Protein AF-0000000073370717 (afdb_homodimer)

Solvent-accessible surface area (backbone atoms only — not comparable to full-atom values): 28823 Å² total; per-residue (Å²): 127,78,77,71,71,90,56,47,35,53,45,80,41,56,66,41,77,44,81,47,95,60,58,67,75,59,54,72,71,51,84,73,54,66,68,57,51,51,49,50,52,49,48,47,73,43,90,65,72,66,78,59,58,38,79,43,78,49,82,58,34,37,35,26,12,34,60,43,75,56,95,91,38,49,30,41,41,69,38,63,28,58,36,36,37,26,39,41,46,21,57,17,28,47,54,43,31,42,53,28,46,38,47,28,59,73,52,30,35,38,58,59,90,46,70,87,54,81,57,58,67,61,37,54,40,54,22,50,39,38,47,50,48,25,48,51,23,46,49,30,17,54,40,28,44,49,41,58,71,46,58,90,83,62,79,48,59,49,97,88,65,45,77,56,86,77,50,68,65,47,41,66,70,44,50,46,24,66,77,68,74,53,72,82,56,68,71,43,49,51,39,50,50,53,49,52,52,53,40,52,47,58,61,58,28,53,68,44,86,33,84,58,32,25,51,44,68,62,52,45,47,60,75,64,51,63,61,67,63,34,52,51,27,53,49,50,55,52,29,69,79,39,74,67,56,73,34,67,37,90,82,52,34,25,47,28,44,41,81,46,76,45,122,126,78,76,72,71,90,55,47,35,53,43,81,42,56,64,40,76,44,81,47,96,59,59,69,75,60,54,72,70,52,82,72,53,67,67,57,52,51,49,52,51,49,49,47,72,42,89,67,72,67,77,58,57,38,79,43,79,50,82,58,32,37,36,26,11,34,60,42,75,54,94,90,38,50,30,40,42,68,37,62,30,61,37,36,37,26,39,40,45,21,58,17,26,46,53,43,30,42,52,27,45,39,47,28,58,74,52,28,34,37,58,59,89,47,71,86,51,82,58,60,68,60,36,53,40,54,22,50,39,36,46,51,49,24,47,49,23,45,49,31,16,54,39,27,44,49,40,60,72,46,59,89,83,62,78,48,57,50,98,86,63,46,77,57,86,76,49,69,65,46,42,66,70,45,50,44,24,66,76,68,74,53,72,82,54,69,69,42,50,52,39,50,50,53,48,52,52,53,41,53,46,58,62,58,29,50,69,44,86,33,84,57,31,25,52,44,68,63,52,46,48,59,75,64,52,60,62,67,63,36,53,50,28,53,50,50,55,50,29,69,80,40,73,67,57,74,34,65,38,90,82,52,34,25,47,28,45,40,80,45,77,46,121

Secondary structure (DSSP, 8-state):
-PPPPP-PPBPP-BS-EEE-SS-GGGGGGS---HHHHHHHHHHHHS-PPPSSPEEEE-SSEEEEEEEEEETTEEEEEE-B-HHHHHHHHHHHHHHHHHHHHHHHHHHSPBTTTS--PPPPHHHHHHHHHHHHHHHHHHHHHHHHHHHHHS-TT---B-TTS-B-PPPHHHIIIIIHHHHHS----HHHHHHHHHHHHHHHHHHT----S-GGGTTHHHHHHHHH--HHHHHHHHHHHHHHHSTTSS-B-TT--EEEEEEEEE-/-PPPPP-PPBPP-BS-EEE-SS-GGGGGGS---HHHHHHHHHHHHS-PPPSSPEEEE-SSEEEEEEEEEETTEEEEEE-B-HHHHHHHHHHHHHHHHHHHHHHHHHHSPBTTTS--PPPPHHHHHHHHHHHHHHHHHHHHHHHHHHHHHS-TT---B-TTS-B-PPPHHHIIIIIHHHHHS----HHHHHHHHHHHHHHHHHHT----S-GGGTTHHHHHHHHH--HHHHHHHHHHHHHHHSTTSS-B-TT--EEEEEEEEE-

Organism: Flavobacterium johnsoniae (strain ATCC 17061 / DSM 2064 / JCM 8514 / BCRC 14874 / CCUG 350202 / NBRC 14942 / NCIMB 11054 / UW101) (NCBI:txid376686)

pLDDT: mean 90.17, std 11.17, range [50.72, 98.88]

Sequence (526 aa):
MDQSIKLPHIKFKPTIKQKIDFHPSELNKITVPEESKMRAKKYQKSNELNDGSVILMFEDNIVFGFDFLYNNEKYMVQEINPATIFYSNAVMCHRLLVSKRNQLISGSPKVKGSALENTNPSDFANFFQVSVNMIINLQATVESFANRLIPTDFEFLDANGNEFQPSISHKINTALPLLKGKKVKRKESNYLRQLIEIRNELIHLKPAGDVNSAYKIVYRKLINFKYFEVLQAVKTFVNFYEEGLIEECSCKKEFFYDISVVEMDQSIKLPHIKFKPTIKQKIDFHPSELNKITVPEESKMRAKKYQKSNELNDGSVILMFEDNIVFGFDFLYNNEKYMVQEINPATIFYSNAVMCHRLLVSKRNQLISGSPKVKGSALENTNPSDFANFFQVSVNMIINLQATVESFANRLIPTDFEFLDANGNEFQPSISHKINTALPLLKGKKVKRKESNYLRQLIEIRNELIHLKPAGDVNSAYKIVYRKLINFKYFEVLQAVKTFVNFYEEGLIEECSCKKEFFYDISVVE

Foldseek 3Di:
DDDFDQDFFWDWAFPDKDWDPDAVVVVVPDPDPPVNVVVVVVVQPDLDWDPDWDWDDDRTIIFTWTWDDDPRDIDIDGHTQLLSVLLSQLLQLRVQLVVLLVQQVVQADDPPPDDRDDGDPVSLVSNVVSLLSNLLSLLVSLQSLLVVQQDPPDFDQDPVGDGDDDDSLCSQQPVVCVVQVDHDDPQLNVLSVLSVVLNVCVVVPDFCDDPVCRRVVSSVCSSPRPSVSNSVSSVCSSCVRPNPNTGGDPVSDGNHDDDDDDD/DDDFDQDFFWDWAFPDKDWDPDAVVVVVPDPDPPVNVVVVVVVQPDLDWDPDWDWDDDGTIIFTWTWDDDPRDIDIDTHTQLLSVLLSQLLQLRVQLVVLLVQQVVQADDPPDDDRDDGDPVSLVSNVVSLLSNLLSLLVSLQSLLVVQQDPPDFDQDPVGDGDDDDSLCSQQPVVCVVQVDHDDPQLNVLSVLSVVLNVCVVVPDFCDDPVCRRVVSSVCSSPRPSVSNSVSSVCSSCVRPNPNTGGDPVSDGNHDDDDDDD

Radius of gyration: 25.48 Å; Cα contacts (8 Å, |Δi|>4): 829; chains: 2; bounding box: 50×88×61 Å

Nearest PDB structures (foldseek):
  7nao-assembly1_d  TM=2.491E-01  e=9.852E-01  Homo sapiens
  5msj-assembly2_K  TM=2.488E-01  e=1.765E+00  Mus musculus
  7wbj-assembly1_R  TM=3.073E-01  e=5.668E+00  Homo sapiens
  5msj-assembly3_S  TM=2.312E-01  e=4.834E+00  Mus musculus
  7nao-assembly1_d  TM=2.491E-01  e=8.463E-01  Homo sapiens

Structure (mmCIF, N/CA/C/O backbone):
data_AF-0000000073370717-model_v1
#
loop_
_entity.id
_entity.type
_entity.pdbx_description
1 polymer 'ApeA N-terminal domain-containing protein'
#
loop_
_atom_site.group_PDB
_atom_site.id
_atom_site.type_symbol
_atom_site.label_atom_id
_atom_site.label_alt_id
_atom_site.label_comp_id
_atom_site.label_asym_id
_atom_site.label_entity_id
_atom_site.label_seq_id
_atom_site.pdbx_PDB_ins_code
_atom_site.Cartn_x
_atom_site.Cartn_y
_atom_site.Cartn_z
_atom_site.occupancy
_atom_site.B_iso_or_equiv
_atom_site.auth_seq_id
_atom_site.auth_comp_id
_atom_site.auth_asym_id
_atom_site.auth_atom_id
_atom_site.pdbx_PDB_model_num
ATOM 1 N N . MET A 1 1 ? -17.266 -6.199 -20.172 1 72.5 1 MET A N 1
ATOM 2 C CA . MET A 1 1 ? -16.172 -5.391 -19.641 1 72.5 1 MET A CA 1
ATOM 3 C C . MET A 1 1 ? -16.688 -4.309 -18.703 1 72.5 1 MET A C 1
ATOM 5 O O . MET A 1 1 ? -17.812 -3.836 -18.859 1 72.5 1 MET A O 1
ATOM 9 N N . ASP A 1 2 ? -15.898 -4.098 -17.641 1 79.44 2 ASP A N 1
ATOM 10 C CA . ASP A 1 2 ? -16.328 -3.078 -16.688 1 79.44 2 ASP A CA 1
ATOM 11 C C . ASP A 1 2 ? -16.094 -1.674 -17.25 1 79.44 2 ASP A C 1
ATOM 13 O O . ASP A 1 2 ? -15.133 -1.436 -17.969 1 79.44 2 ASP A O 1
ATOM 17 N N . GLN A 1 3 ? -17.047 -0.881 -17.125 1 83.12 3 GLN A N 1
ATOM 18 C CA . GLN A 1 3 ? -16.875 0.527 -17.469 1 83.12 3 GLN A CA 1
ATOM 19 C C . GLN A 1 3 ? -16.312 1.319 -16.281 1 83.12 3 GLN A C 1
ATOM 21 O O . GLN A 1 3 ? -16.766 1.159 -15.148 1 83.12 3 GLN A O 1
ATOM 26 N N . SER A 1 4 ? -15.297 2.061 -16.688 1 82.56 4 SER A N 1
ATOM 27 C CA . SER A 1 4 ? -14.727 2.889 -15.625 1 82.56 4 SER A CA 1
ATOM 28 C C . SER A 1 4 ? -15.625 4.074 -15.305 1 82.56 4 SER A C 1
ATOM 30 O O . SER A 1 4 ? -16.141 4.734 -16.219 1 82.56 4 SER A O 1
ATOM 32 N N . ILE A 1 5 ? -15.922 4.234 -14.109 1 90.06 5 ILE A N 1
ATOM 33 C CA . ILE A 1 5 ? -16.656 5.391 -13.609 1 90.06 5 ILE A CA 1
ATOM 34 C C . ILE A 1 5 ? -15.688 6.551 -13.375 1 90.06 5 ILE A C 1
ATOM 36 O O . ILE A 1 5 ? -14.625 6.367 -12.781 1 90.06 5 ILE A O 1
ATOM 40 N N . LYS A 1 6 ? -16.047 7.648 -13.891 1 93.19 6 LYS A N 1
ATOM 41 C CA . LYS A 1 6 ? -15.227 8.828 -13.641 1 93.19 6 LYS A CA 1
ATOM 42 C C . LYS A 1 6 ? -15.297 9.242 -12.172 1 93.19 6 LYS A C 1
ATOM 44 O O . LYS A 1 6 ? -16.375 9.477 -11.633 1 93.19 6 LYS A O 1
ATOM 49 N N . LEU A 1 7 ? -14.125 9.328 -11.562 1 96.06 7 LEU A N 1
ATOM 50 C CA . LEU A 1 7 ? -14.023 9.758 -10.172 1 96.06 7 LEU A CA 1
ATOM 51 C C . LEU A 1 7 ? -13.188 11.023 -10.055 1 96.06 7 LEU A C 1
ATOM 53 O O . LEU A 1 7 ? -11.961 10.977 -10.148 1 96.06 7 LEU A O 1
ATOM 57 N N . PRO A 1 8 ? -13.852 12.148 -9.797 1 96.69 8 PRO A N 1
ATOM 58 C CA . PRO A 1 8 ? -13.062 13.359 -9.586 1 96.69 8 PRO A CA 1
ATOM 59 C C . PRO A 1 8 ? -12.094 13.242 -8.406 1 96.69 8 PRO A C 1
ATOM 61 O O . PRO A 1 8 ? -12.391 12.547 -7.434 1 96.69 8 PRO A O 1
ATOM 64 N N . HIS A 1 9 ? -11 13.953 -8.594 1 96.81 9 HIS A N 1
ATOM 65 C CA . HIS A 1 9 ? -10.062 13.953 -7.477 1 96.81 9 HIS A CA 1
ATOM 66 C C . HIS A 1 9 ? -10.656 14.664 -6.262 1 96.81 9 HIS A C 1
ATOM 68 O O . HIS A 1 9 ? -11.57 15.477 -6.391 1 96.81 9 HIS A O 1
ATOM 74 N N . ILE A 1 10 ? -10.109 14.344 -5.07 1 96.94 10 ILE A N 1
ATOM 75 C CA . ILE A 1 10 ? -10.656 14.93 -3.848 1 96.94 10 ILE A CA 1
ATOM 76 C C . ILE A 1 10 ? -9.742 16.062 -3.365 1 96.94 10 ILE A C 1
ATOM 78 O O . ILE A 1 10 ? -8.57 16.125 -3.734 1 96.94 10 ILE A O 1
ATOM 82 N N . LYS A 1 11 ? -10.25 16.891 -2.564 1 95.81 11 LYS A N 1
ATOM 83 C CA . LYS A 1 11 ? -9.484 17.984 -1.955 1 95.81 11 LYS A CA 1
ATOM 84 C C . LYS A 1 11 ? -8.633 17.469 -0.799 1 95.81 11 LYS A C 1
ATOM 86 O O . LYS A 1 11 ? -9.086 16.672 0.009 1 95.81 11 LYS A O 1
ATOM 91 N N . PHE A 1 12 ? -7.43 17.906 -0.827 1 95.88 12 PHE A N 1
ATOM 92 C CA . PHE A 1 12 ? -6.586 17.672 0.339 1 95.88 12 PHE A CA 1
ATOM 93 C C . PHE A 1 12 ? -6.879 18.703 1.433 1 95.88 12 PHE A C 1
ATOM 95 O O . PHE A 1 12 ? -6.895 19.906 1.176 1 95.88 12 PHE A O 1
ATOM 102 N N . LYS A 1 13 ? -7.094 18.203 2.598 1 93.75 13 LYS A N 1
ATOM 103 C CA . LYS A 1 13 ? -7.418 19.078 3.711 1 93.75 13 LYS A CA 1
ATOM 104 C C . LYS A 1 13 ? -6.316 19.062 4.766 1 93.75 13 LYS A C 1
ATOM 106 O O . LYS A 1 13 ? -5.723 18.016 5.035 1 93.75 13 LYS A O 1
ATOM 111 N N . PRO A 1 14 ? -6.102 20.203 5.293 1 90.25 14 PRO A N 1
ATOM 112 C CA . PRO A 1 14 ? -5.117 20.219 6.383 1 90.25 14 PRO A CA 1
ATOM 113 C C . PRO A 1 14 ? -5.582 19.453 7.613 1 90.25 14 PRO A C 1
ATOM 115 O O . PRO A 1 14 ? -6.781 19.203 7.781 1 90.25 14 PRO A O 1
ATOM 118 N N . THR A 1 15 ? -4.66 19.125 8.43 1 85.62 15 THR A N 1
ATOM 119 C CA . THR A 1 15 ? -4.992 18.422 9.672 1 85.62 15 THR A CA 1
ATOM 120 C C . THR A 1 15 ? -5.828 19.328 10.578 1 85.62 15 THR A C 1
ATOM 122 O O . THR A 1 15 ? -6.812 18.875 11.172 1 85.62 15 THR A O 1
ATOM 125 N N . ILE A 1 16 ? -5.379 20.547 10.688 1 83.5 16 ILE A N 1
ATOM 126 C CA . ILE A 1 16 ? -6.094 21.547 11.469 1 83.5 16 ILE A CA 1
ATOM 127 C C . ILE A 1 16 ? -6.199 22.844 10.672 1 83.5 16 ILE A C 1
ATOM 129 O O . ILE A 1 16 ? -5.215 23.297 10.094 1 83.5 16 ILE A O 1
ATOM 133 N N . LYS A 1 17 ? -7.457 23.328 10.586 1 80.62 17 LYS A N 1
ATOM 134 C CA . LYS A 1 17 ? -7.73 24.625 9.984 1 80.62 17 LYS A CA 1
ATOM 135 C C . LYS A 1 17 ? -8.531 25.516 10.938 1 80.62 17 LYS A C 1
ATOM 137 O O . LYS A 1 17 ? -9.508 25.062 11.539 1 80.62 17 LYS A O 1
ATOM 142 N N . GLN A 1 18 ? -7.945 26.688 11.133 1 79.38 18 GLN A N 1
ATOM 143 C CA . GLN A 1 18 ? -8.625 27.609 12.023 1 79.38 18 GLN A CA 1
ATOM 144 C C . GLN A 1 18 ? -8.961 28.922 11.297 1 79.38 18 GLN A C 1
ATOM 146 O O . GLN A 1 18 ? -8.094 29.516 10.656 1 79.38 18 GLN A O 1
ATOM 151 N N . LYS A 1 19 ? -10.195 29.312 11.391 1 77.56 19 LYS A N 1
ATOM 152 C CA . LYS A 1 19 ? -10.602 30.594 10.82 1 77.56 19 LYS A CA 1
ATOM 153 C C . LYS A 1 19 ? -10.133 31.766 11.688 1 77.56 19 LYS A C 1
ATOM 155 O O . LYS A 1 19 ? -10.164 31.672 12.922 1 77.56 19 LYS A O 1
ATOM 160 N N . ILE A 1 20 ? -9.562 32.688 10.969 1 70.94 20 ILE A N 1
ATOM 161 C CA . ILE A 1 20 ? -9.141 33.844 11.719 1 70.94 20 ILE A CA 1
ATOM 162 C C . ILE A 1 20 ? -9.969 35.062 11.297 1 70.94 20 ILE A C 1
ATOM 164 O O . ILE A 1 20 ? -10.352 35.188 10.125 1 70.94 20 ILE A O 1
ATOM 168 N N . ASP A 1 21 ? -10.375 35.812 12.242 1 70.31 21 ASP A N 1
ATOM 169 C CA . ASP A 1 21 ? -11.203 37 12.016 1 70.31 21 ASP A CA 1
ATOM 170 C C . ASP A 1 21 ? -10.344 38.25 11.859 1 70.31 21 ASP A C 1
ATOM 172 O O . ASP A 1 21 ? -10.859 39.375 11.883 1 70.31 21 ASP A O 1
ATOM 176 N N . PHE A 1 22 ? -8.953 38.094 11.93 1 64.12 22 PHE A N 1
ATOM 177 C CA . PHE A 1 22 ? -8.117 39.281 11.781 1 64.12 22 PHE A CA 1
ATOM 178 C C . PHE A 1 22 ? -7.188 39.125 10.578 1 64.12 22 PHE A C 1
ATOM 180 O O . PHE A 1 22 ? -6.953 38.031 10.102 1 64.12 22 PHE A O 1
ATOM 187 N N . HIS A 1 23 ? -6.855 40.344 10 1 62.38 23 HIS A N 1
ATOM 188 C CA . HIS A 1 23 ? -5.906 40.312 8.891 1 62.38 23 HIS A CA 1
ATOM 189 C C . HIS A 1 23 ? -4.484 40.094 9.391 1 62.38 23 HIS A C 1
ATOM 191 O O . HIS A 1 23 ? -4.043 40.75 10.344 1 62.38 23 HIS A O 1
ATOM 197 N N . PRO A 1 24 ? -3.689 39.125 8.883 1 60.28 24 PRO A N 1
ATOM 198 C CA . PRO A 1 24 ? -2.336 38.781 9.336 1 60.28 24 PRO A CA 1
ATOM 199 C C . PRO A 1 24 ? -1.431 40.031 9.445 1 60.28 24 PRO A C 1
ATOM 201 O O . PRO A 1 24 ? -0.525 40.062 10.281 1 60.28 24 PRO A O 1
ATOM 204 N N . SER A 1 25 ? -1.668 41 8.617 1 56.22 25 SER A N 1
ATOM 205 C CA . SER A 1 25 ? -0.877 42.219 8.672 1 56.22 25 SER A CA 1
ATOM 206 C C . SER A 1 25 ? -1.046 42.938 10.008 1 56.22 25 SER A C 1
ATOM 208 O O . SER A 1 25 ? -0.183 43.719 10.414 1 56.22 25 SER A O 1
ATOM 210 N N . GLU A 1 26 ? -2.121 42.562 10.617 1 55.81 26 GLU A N 1
ATOM 211 C CA . GLU A 1 26 ? -2.369 43.188 11.906 1 55.81 26 GLU A CA 1
ATOM 212 C C . GLU A 1 26 ? -1.457 42.625 12.992 1 55.81 26 GLU A C 1
ATOM 214 O O . GLU A 1 26 ? -1.205 43.281 14.008 1 55.81 26 GLU A O 1
ATOM 219 N N . LEU A 1 27 ? -0.987 41.438 12.766 1 56.66 27 LEU A N 1
ATOM 220 C CA . LEU A 1 27 ? -0.045 40.812 13.68 1 56.66 27 LEU A CA 1
ATOM 221 C C . LEU A 1 27 ? 1.309 41.5 13.641 1 56.66 27 LEU A C 1
ATOM 223 O O . LEU A 1 27 ? 2.035 41.531 14.633 1 56.66 27 LEU A O 1
ATOM 227 N N . ASN A 1 28 ? 1.604 41.938 12.492 1 51.44 28 ASN A N 1
ATOM 228 C CA . ASN A 1 28 ? 2.844 42.719 12.367 1 51.44 28 ASN A CA 1
ATOM 229 C C . ASN A 1 28 ? 2.91 43.844 13.375 1 51.44 28 ASN A C 1
ATOM 231 O O . ASN A 1 28 ? 3.992 44.375 13.664 1 51.44 28 ASN A O 1
ATOM 235 N N . LYS A 1 29 ? 1.71 44.281 13.906 1 51.53 29 LYS A N 1
ATOM 236 C CA . LYS A 1 29 ? 1.712 45.438 14.812 1 51.53 29 LYS A CA 1
ATOM 237 C C . LYS A 1 29 ? 1.947 45 16.25 1 51.53 29 LYS A C 1
ATOM 239 O O . LYS A 1 29 ? 2.045 45.844 17.156 1 51.53 29 LYS A O 1
ATOM 244 N N . ILE A 1 30 ? 1.958 43.688 16.422 1 53.56 30 ILE A N 1
ATOM 245 C CA . ILE A 1 30 ? 2.168 43.25 17.797 1 53.56 30 ILE A CA 1
ATOM 246 C C . ILE A 1 30 ? 3.662 43.25 18.109 1 53.56 30 ILE A C 1
ATOM 248 O O . ILE A 1 30 ? 4.477 42.844 17.297 1 53.56 30 ILE A O 1
ATOM 252 N N . THR A 1 31 ? 4.16 43.906 19.047 1 59.25 31 THR A N 1
ATOM 253 C CA . THR A 1 31 ? 5.531 43.969 19.547 1 59.25 31 THR A CA 1
ATOM 254 C C . THR A 1 31 ? 6.035 42.562 19.891 1 59.25 31 THR A C 1
ATOM 256 O O . THR A 1 31 ? 5.5 41.906 20.797 1 59.25 31 THR A O 1
ATOM 259 N N . VAL A 1 32 ? 6.691 41.875 18.969 1 62.31 32 VAL A N 1
ATOM 260 C CA . VAL A 1 32 ? 7.32 40.562 19.234 1 62.31 32 VAL A CA 1
ATOM 261 C C . VAL A 1 32 ? 8.43 40.719 20.266 1 62.31 32 VAL A C 1
ATOM 263 O O . VAL A 1 32 ? 9.328 41.562 20.094 1 62.31 32 VAL A O 1
ATOM 266 N N . PRO A 1 33 ? 8.219 40.125 21.438 1 74.38 33 PRO A N 1
ATOM 267 C CA . PRO A 1 33 ? 9.305 40.188 22.422 1 74.38 33 PRO A CA 1
ATOM 268 C C . PRO A 1 33 ? 10.664 39.875 21.812 1 74.38 33 PRO A C 1
ATOM 270 O O . PRO A 1 33 ? 10.758 39.094 20.859 1 74.38 33 PRO A O 1
ATOM 273 N N . GLU A 1 34 ? 11.695 40.531 22.312 1 74.38 34 GLU A N 1
ATOM 274 C CA . GLU A 1 34 ? 13.062 40.344 21.828 1 74.38 34 GLU A CA 1
ATOM 275 C C . GLU A 1 34 ? 13.492 38.875 21.906 1 74.38 34 GLU A C 1
ATOM 277 O O . GLU A 1 34 ? 14.18 38.375 21 1 74.38 34 GLU A O 1
ATOM 282 N N . GLU A 1 35 ? 13.117 38.219 22.922 1 74.81 35 GLU A N 1
ATOM 283 C CA . GLU A 1 35 ? 13.469 36.812 23.078 1 74.81 35 GLU A CA 1
ATOM 284 C C . GLU A 1 35 ? 12.898 35.969 21.938 1 74.81 35 GLU A C 1
ATOM 286 O O . GLU A 1 35 ? 13.57 35.062 21.438 1 74.81 35 GLU A O 1
ATOM 291 N N . SER A 1 36 ? 11.734 36.312 21.562 1 72.31 36 SER A N 1
ATOM 292 C CA . SER A 1 36 ? 11.094 35.594 20.469 1 72.31 36 SER A CA 1
ATOM 293 C C . SER A 1 36 ? 11.805 35.844 19.141 1 72.31 36 SER A C 1
ATOM 295 O O . SER A 1 36 ? 11.961 34.938 18.328 1 72.31 36 SER A O 1
ATOM 297 N N . LYS A 1 37 ? 12.258 37.031 19.047 1 74.69 37 LYS A N 1
ATOM 298 C CA . LYS A 1 37 ? 13 37.375 17.844 1 74.69 37 LYS A CA 1
ATOM 299 C C . LYS A 1 37 ? 14.32 36.625 17.766 1 74.69 37 LYS A C 1
ATOM 301 O O . LYS A 1 37 ? 14.703 36.125 16.703 1 74.69 37 LYS A O 1
ATOM 306 N N . MET A 1 38 ? 14.953 36.625 18.875 1 75.69 38 MET A N 1
ATOM 307 C CA . MET A 1 38 ? 16.234 35.906 18.922 1 75.69 38 MET A CA 1
ATOM 308 C C . MET A 1 38 ? 16.047 34.406 18.656 1 75.69 38 MET A C 1
ATOM 310 O O . MET A 1 38 ? 16.828 33.812 17.938 1 75.69 38 MET A O 1
ATOM 314 N N . ARG A 1 39 ? 15.023 33.938 19.188 1 75.38 39 ARG A N 1
ATOM 315 C CA . ARG A 1 39 ? 14.719 32.531 18.969 1 75.38 39 ARG A CA 1
ATOM 316 C C . ARG A 1 39 ? 14.414 32.25 17.5 1 75.38 39 ARG A C 1
ATOM 318 O O . ARG A 1 39 ? 14.828 31.234 16.953 1 75.38 39 ARG A O 1
ATOM 325 N N . ALA A 1 40 ? 13.672 33.094 16.953 1 74.81 40 ALA A N 1
ATOM 326 C CA . ALA A 1 40 ? 13.328 32.969 15.531 1 74.81 40 ALA A CA 1
ATOM 327 C C . ALA A 1 40 ? 14.578 33.031 14.656 1 74.81 40 ALA A C 1
ATOM 329 O O . ALA A 1 40 ? 14.711 32.25 13.711 1 74.81 40 ALA A O 1
ATOM 330 N N . LYS A 1 41 ? 15.461 33.938 15.023 1 77.12 41 LYS A N 1
ATOM 331 C CA . LYS A 1 41 ? 16.703 34.062 14.273 1 77.12 41 LYS A CA 1
ATOM 332 C C . LYS A 1 41 ? 17.562 32.812 14.406 1 77.12 41 LYS A C 1
ATOM 334 O O . LYS A 1 41 ? 18.156 32.344 13.43 1 77.12 41 LYS A O 1
ATOM 339 N N . LYS A 1 42 ? 17.625 32.312 15.555 1 78.75 42 LYS A N 1
ATOM 340 C CA . LYS A 1 42 ? 18.391 31.078 15.789 1 78.75 42 LYS A CA 1
ATOM 341 C C . LYS A 1 42 ? 17.797 29.906 15.008 1 78.75 42 LYS A C 1
ATOM 343 O O . LYS A 1 42 ? 18.531 29.109 14.43 1 78.75 42 LYS A O 1
ATOM 348 N N . TYR A 1 43 ? 16.516 29.859 15.039 1 80.94 43 TYR A N 1
ATOM 349 C CA . TYR A 1 43 ? 15.812 28.828 14.297 1 80.94 43 TYR A CA 1
ATOM 350 C C . TYR A 1 43 ? 16.094 28.938 12.797 1 80.94 43 TYR A C 1
ATOM 352 O O . TYR A 1 43 ? 16.328 27.922 12.133 1 80.94 43 TYR A O 1
ATOM 360 N N . GLN A 1 44 ? 16.172 30.047 12.352 1 79.81 44 GLN A N 1
ATOM 361 C CA . GLN A 1 44 ? 16.391 30.281 10.93 1 79.81 44 GLN A CA 1
ATOM 362 C C . GLN A 1 44 ? 17.812 29.906 10.523 1 79.81 44 GLN A C 1
ATOM 364 O O . GLN A 1 44 ? 18.047 29.453 9.398 1 79.81 44 GLN A O 1
ATOM 369 N N . LYS A 1 45 ? 18.688 30 11.484 1 79.56 45 LYS A N 1
ATOM 370 C CA . LYS A 1 45 ? 20.094 29.812 11.164 1 79.56 45 LYS A CA 1
ATOM 371 C C . LYS A 1 45 ? 20.531 28.375 11.453 1 79.56 45 LYS A C 1
ATOM 373 O O . LYS A 1 45 ? 21.562 27.922 10.953 1 79.56 45 LYS A O 1
ATOM 378 N N . SER A 1 46 ? 19.734 27.719 12.18 1 81.06 46 SER A N 1
ATOM 379 C CA . SER A 1 46 ? 20.141 26.375 12.57 1 81.06 46 SER A CA 1
ATOM 380 C C . SER A 1 46 ? 19.453 25.312 11.719 1 81.06 46 SER A C 1
ATOM 382 O O . SER A 1 46 ? 18.469 25.609 11.039 1 81.06 46 SER A O 1
ATOM 384 N N . ASN A 1 47 ? 20.031 24.141 11.852 1 84.56 47 ASN A N 1
ATOM 385 C CA . ASN A 1 47 ? 19.438 22.984 11.172 1 84.56 47 ASN A CA 1
ATOM 386 C C . ASN A 1 47 ? 18.469 22.234 12.094 1 84.56 47 ASN A C 1
ATOM 388 O O . ASN A 1 47 ? 17.969 21.172 11.734 1 84.56 47 ASN A O 1
ATOM 392 N N . GLU A 1 48 ? 18.219 22.781 13.156 1 85.75 48 GLU A N 1
ATOM 393 C CA . GLU A 1 48 ? 17.328 22.125 14.102 1 85.75 48 GLU A CA 1
ATOM 394 C C . GLU A 1 48 ? 15.867 22.281 13.672 1 85.75 48 GLU A C 1
ATOM 396 O O . GLU A 1 48 ? 15.445 23.359 13.25 1 85.75 48 GLU A O 1
ATOM 401 N N . LEU A 1 49 ? 15.195 21.203 13.781 1 89.19 49 LEU A N 1
ATOM 402 C CA . LEU A 1 49 ? 13.781 21.219 13.414 1 89.19 49 LEU A CA 1
ATOM 403 C C . LEU A 1 49 ? 12.914 21.625 14.602 1 89.19 49 LEU A C 1
ATOM 405 O O . LEU A 1 49 ? 13.281 21.391 15.758 1 89.19 49 LEU A O 1
ATOM 409 N N . ASN A 1 50 ? 11.797 22.25 14.234 1 84.38 50 ASN A N 1
ATOM 410 C CA . ASN A 1 50 ? 10.867 22.719 15.258 1 84.38 50 ASN A CA 1
ATOM 411 C C . ASN A 1 50 ? 10.008 21.578 15.797 1 84.38 50 ASN A C 1
ATOM 413 O O . ASN A 1 50 ? 9.383 20.844 15.023 1 84.38 50 ASN A O 1
ATOM 417 N N . ASP A 1 51 ? 10.008 21.438 17.047 1 82.38 51 ASP A N 1
ATOM 418 C CA . ASP A 1 51 ? 9.172 20.422 17.672 1 82.38 51 ASP A CA 1
ATOM 419 C C . ASP A 1 51 ? 7.699 20.828 17.641 1 82.38 51 ASP A C 1
ATOM 421 O O . ASP A 1 51 ? 6.816 19.969 17.625 1 82.38 51 ASP A O 1
ATOM 425 N N . GLY A 1 52 ? 7.523 22.156 17.656 1 82.5 52 GLY A N 1
ATOM 426 C CA . GLY A 1 52 ? 6.164 22.656 17.531 1 82.5 52 GLY A CA 1
ATOM 427 C C . GLY A 1 52 ? 5.691 22.766 16.094 1 82.5 52 GLY A C 1
ATOM 428 O O . GLY A 1 52 ? 6.281 22.172 15.195 1 82.5 52 GLY A O 1
ATOM 429 N N . SER A 1 53 ? 4.539 23.328 16 1 78.94 53 SER A N 1
ATOM 430 C CA . SER A 1 53 ? 3.949 23.484 14.68 1 78.94 53 SER A CA 1
ATOM 431 C C . SER A 1 53 ? 4.344 24.812 14.047 1 78.94 53 SER A C 1
ATOM 433 O O . SER A 1 53 ? 4.629 25.781 14.758 1 78.94 53 SER A O 1
ATOM 435 N N . VAL A 1 54 ? 4.441 24.766 12.828 1 80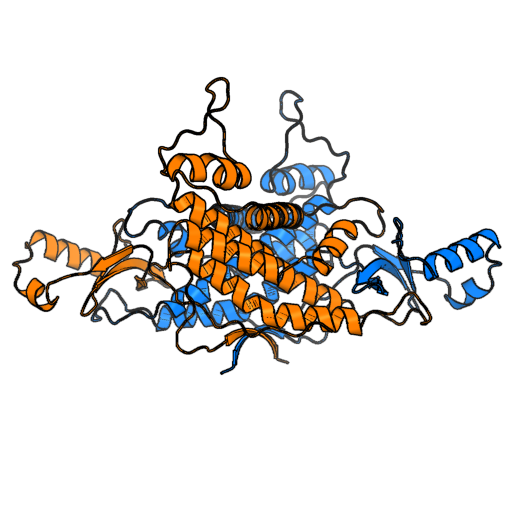.06 54 VAL A N 1
ATOM 436 C CA . VAL A 1 54 ? 4.598 26.016 12.07 1 80.06 54 VAL A CA 1
ATOM 437 C C . VAL A 1 54 ? 3.232 26.5 11.586 1 80.06 54 VAL A C 1
ATOM 439 O O . VAL A 1 54 ? 2.379 25.688 11.211 1 80.06 54 VAL A O 1
ATOM 442 N N . ILE A 1 55 ? 3.059 27.766 11.664 1 76.75 55 ILE A N 1
ATOM 443 C CA . ILE A 1 55 ? 1.79 28.359 11.25 1 76.75 55 ILE A CA 1
ATOM 444 C C . ILE A 1 55 ? 1.93 28.953 9.852 1 76.75 55 ILE A C 1
ATOM 446 O O . ILE A 1 55 ? 2.877 29.688 9.57 1 76.75 55 ILE A O 1
ATOM 450 N N . LEU A 1 56 ? 1.142 28.5 9.047 1 77.12 56 LEU A N 1
ATOM 451 C CA . LEU A 1 56 ? 1.016 29.094 7.715 1 77.12 56 LEU A CA 1
ATOM 452 C C . LEU A 1 56 ? -0.24 29.953 7.621 1 77.12 56 LEU A C 1
ATOM 454 O O . LEU A 1 56 ? -1.346 29.469 7.887 1 77.12 56 LEU A O 1
ATOM 458 N N . MET A 1 57 ? -0.052 31.172 7.312 1 74 57 MET A N 1
ATOM 459 C CA . MET A 1 57 ? -1.146 32.156 7.336 1 74 57 MET A CA 1
ATOM 460 C C . MET A 1 57 ? -1.644 32.438 5.922 1 74 57 MET A C 1
ATOM 462 O O . MET A 1 57 ? -0.844 32.656 5.012 1 74 57 MET A O 1
ATOM 466 N N . PHE A 1 58 ? -2.914 32.25 5.816 1 73.75 58 PHE A N 1
ATOM 467 C CA . PHE A 1 58 ? -3.621 32.656 4.602 1 73.75 58 PHE A CA 1
ATOM 468 C C . PHE A 1 58 ? -4.551 33.844 4.871 1 73.75 58 PHE A C 1
ATOM 470 O O . PHE A 1 58 ? -4.594 34.344 5.988 1 73.75 58 PHE A O 1
ATOM 477 N N . GLU A 1 59 ? -5.082 34.438 3.859 1 70.81 59 GLU A N 1
ATOM 478 C CA . GLU A 1 59 ? -5.91 35.625 4 1 70.81 59 GLU A CA 1
ATOM 479 C C . GLU A 1 59 ? -7.012 35.406 5.035 1 70.81 59 GLU A C 1
ATOM 481 O O . GLU A 1 59 ? -7.23 36.25 5.898 1 70.81 59 GLU A O 1
ATOM 486 N N . ASP A 1 60 ? -7.582 34.219 5.02 1 75.44 60 ASP A N 1
ATOM 487 C CA . ASP A 1 60 ? -8.758 34.062 5.863 1 75.44 60 ASP A CA 1
ATOM 488 C C . ASP A 1 60 ? -8.609 32.875 6.801 1 75.44 60 ASP A C 1
ATOM 490 O O . ASP A 1 60 ? -9.555 32.469 7.48 1 75.44 60 ASP A O 1
ATOM 494 N N . ASN A 1 61 ? -7.477 32.281 6.742 1 79.81 61 ASN A N 1
ATOM 495 C CA . ASN A 1 61 ? -7.324 31.109 7.602 1 79.81 61 ASN A CA 1
ATOM 496 C C . ASN A 1 61 ? -5.859 30.828 7.902 1 79.81 61 ASN A C 1
ATOM 498 O O . ASN A 1 61 ? -4.965 31.359 7.242 1 79.81 61 ASN A O 1
ATOM 502 N N . ILE A 1 62 ? -5.727 30.141 9 1 81.5 62 ILE A N 1
ATOM 503 C CA . ILE A 1 62 ? -4.398 29.641 9.32 1 81.5 62 ILE A CA 1
ATOM 504 C C . ILE A 1 62 ? -4.395 28.109 9.242 1 81.5 62 ILE A C 1
ATOM 506 O O . ILE A 1 62 ? -5.375 27.469 9.609 1 81.5 62 ILE A O 1
ATOM 510 N N . VAL A 1 63 ? -3.334 27.625 8.656 1 85.69 63 VAL A N 1
ATOM 511 C CA . VAL A 1 63 ? -3.098 26.188 8.648 1 85.69 63 VAL A CA 1
ATOM 512 C C . VAL A 1 63 ? -1.751 25.891 9.297 1 85.69 63 VAL A C 1
ATOM 514 O O . VAL A 1 63 ? -0.894 26.766 9.406 1 85.69 63 VAL A O 1
ATOM 517 N N . PHE A 1 64 ? -1.683 24.672 9.719 1 88.44 64 PHE A N 1
ATOM 518 C CA . PHE A 1 64 ? -0.452 24.266 10.398 1 88.44 64 PHE A CA 1
ATOM 519 C C . PHE A 1 64 ? 0.409 23.406 9.484 1 88.44 64 PHE A C 1
ATOM 521 O O . PHE A 1 64 ? -0.111 22.703 8.609 1 88.44 64 PHE A O 1
ATOM 528 N N . GLY A 1 65 ? 1.652 23.656 9.703 1 91.12 65 GLY A N 1
ATOM 529 C CA . GLY A 1 65 ? 2.627 22.891 8.938 1 91.12 65 GLY A CA 1
ATOM 530 C C . GLY A 1 65 ? 3.811 22.438 9.773 1 91.12 65 GLY A C 1
ATOM 531 O O . GLY A 1 65 ? 3.742 22.422 11.008 1 91.12 65 GLY A O 1
ATOM 532 N N . PHE A 1 66 ? 4.758 21.891 9.078 1 91.88 66 PHE A N 1
ATOM 533 C CA . PHE A 1 66 ? 5.98 21.438 9.719 1 91.88 66 PHE A CA 1
ATOM 534 C C . PHE A 1 66 ? 7.195 21.734 8.852 1 91.88 66 PHE A C 1
ATOM 536 O O . PHE A 1 66 ? 7.062 21.953 7.645 1 91.88 66 PHE A O 1
ATOM 543 N N . ASP A 1 67 ? 8.297 21.828 9.547 1 92.31 67 ASP A N 1
ATOM 544 C CA . ASP A 1 67 ? 9.555 22 8.82 1 92.31 67 ASP A CA 1
ATOM 545 C C . ASP A 1 67 ? 10.234 20.656 8.594 1 92.31 67 ASP A C 1
ATOM 547 O O . ASP A 1 67 ? 9.945 19.672 9.297 1 92.31 67 ASP A O 1
ATOM 551 N N . PHE A 1 68 ? 11.055 20.578 7.602 1 93.88 68 PHE A N 1
ATOM 552 C CA . PHE A 1 68 ? 11.867 19.391 7.344 1 93.88 68 PHE A CA 1
ATOM 553 C C . PHE A 1 68 ? 13.203 19.781 6.719 1 93.88 68 PHE A C 1
ATOM 555 O O . PHE A 1 68 ? 13.328 20.859 6.125 1 93.88 68 PHE A O 1
ATOM 562 N N . LEU A 1 69 ? 14.133 18.953 6.988 1 93.62 69 LEU A N 1
ATOM 563 C CA . LEU A 1 69 ? 15.469 19.125 6.426 1 93.62 69 LEU A CA 1
ATOM 564 C C . LEU A 1 69 ? 15.664 18.266 5.188 1 93.62 69 LEU A C 1
ATOM 566 O O . LEU A 1 69 ? 15.328 17.078 5.203 1 93.62 69 LEU A O 1
ATOM 570 N N . TYR A 1 70 ? 16.156 18.891 4.133 1 93.62 70 TYR A N 1
ATOM 571 C CA . TYR A 1 70 ? 16.547 18.156 2.928 1 93.62 70 TYR A CA 1
ATOM 572 C C . TYR A 1 70 ? 17.812 18.734 2.32 1 93.62 70 TYR A C 1
ATOM 574 O O . TYR A 1 70 ? 17.859 19.922 1.97 1 93.62 70 TYR A O 1
ATOM 582 N N . ASN A 1 71 ? 18.844 17.859 2.188 1 90.19 71 ASN A N 1
ATOM 583 C CA . ASN A 1 71 ? 20.156 18.281 1.703 1 90.19 71 ASN A CA 1
ATOM 584 C C . ASN A 1 71 ? 20.656 19.516 2.439 1 90.19 71 ASN A C 1
ATOM 586 O O . ASN A 1 71 ? 21.047 20.5 1.812 1 90.19 71 ASN A O 1
ATOM 590 N N . ASN A 1 72 ? 20.469 19.531 3.676 1 88.44 72 ASN A N 1
ATOM 591 C CA . ASN A 1 72 ? 21 20.531 4.598 1 88.44 72 ASN A CA 1
ATOM 592 C C . ASN A 1 72 ? 20.281 21.859 4.469 1 88.44 72 ASN A C 1
ATOM 594 O O . ASN A 1 72 ? 20.828 22.906 4.82 1 88.44 72 ASN A O 1
ATOM 598 N N . GLU A 1 73 ? 19.172 21.859 3.887 1 90.75 73 GLU A N 1
ATOM 599 C CA . GLU A 1 73 ? 18.297 23.031 3.828 1 90.75 73 GLU A CA 1
ATOM 600 C C . GLU A 1 73 ? 16.953 22.75 4.492 1 90.75 73 GLU A C 1
ATOM 602 O O . GLU A 1 73 ? 16.406 21.672 4.352 1 90.75 73 GLU A O 1
ATOM 607 N N . LYS A 1 74 ? 16.453 23.797 5.18 1 91.75 74 LYS A N 1
ATOM 608 C CA . LYS A 1 74 ? 15.18 23.656 5.887 1 91.75 74 LYS A CA 1
ATOM 609 C C . LYS A 1 74 ? 14.023 24.203 5.062 1 91.75 74 LYS A C 1
ATOM 611 O O . LYS A 1 74 ? 14.117 25.312 4.516 1 91.75 74 LYS A O 1
ATOM 616 N N . TYR A 1 75 ? 13.016 23.406 4.941 1 91.88 75 TYR A N 1
ATOM 617 C CA . TYR A 1 75 ? 11.812 23.781 4.215 1 91.88 75 TYR A CA 1
ATOM 618 C C . TYR A 1 75 ? 10.586 23.719 5.121 1 91.88 75 TYR A C 1
ATOM 620 O O . TYR A 1 75 ? 10.648 23.172 6.223 1 91.88 75 TYR A O 1
ATOM 628 N N . MET A 1 76 ? 9.539 24.391 4.703 1 90.38 76 MET A N 1
ATOM 629 C CA . MET A 1 76 ? 8.258 24.312 5.398 1 90.38 76 MET A CA 1
ATOM 630 C C . MET A 1 76 ? 7.164 23.812 4.469 1 90.38 76 MET A C 1
ATOM 632 O O . MET A 1 76 ? 7.137 24.172 3.285 1 90.38 76 MET A O 1
ATOM 636 N N . VAL A 1 77 ? 6.289 23.047 5.055 1 92.31 77 VAL A N 1
ATOM 637 C CA . VAL A 1 77 ? 5.184 22.516 4.266 1 92.31 77 VAL A CA 1
ATOM 638 C C . VAL A 1 77 ? 3.943 22.375 5.145 1 92.31 77 VAL A C 1
ATOM 640 O O . VAL A 1 77 ? 4.055 22.234 6.367 1 92.31 77 VAL A O 1
ATOM 643 N N . GLN A 1 78 ? 2.842 22.5 4.516 1 91.94 78 GLN A N 1
ATOM 644 C CA . GLN A 1 78 ? 1.581 22.281 5.219 1 91.94 78 GLN A CA 1
ATOM 645 C C . GLN A 1 78 ? 1.398 20.828 5.602 1 91.94 78 GLN A C 1
ATOM 647 O O . GLN A 1 78 ? 1.73 19.922 4.824 1 91.94 78 GLN A O 1
ATOM 652 N N . GLU A 1 79 ? 0.903 20.609 6.754 1 93.88 79 GLU A N 1
ATOM 653 C CA . GLU A 1 79 ? 0.557 19.234 7.129 1 93.88 79 GLU A CA 1
ATOM 654 C C . GLU A 1 79 ? -0.843 18.875 6.648 1 93.88 79 GLU A C 1
ATOM 656 O O . GLU A 1 79 ? -1.818 19.547 6.984 1 93.88 79 GLU A O 1
ATOM 661 N N . ILE A 1 80 ? -0.901 17.812 5.953 1 95.81 80 ILE A N 1
ATOM 662 C CA . ILE A 1 80 ? -2.15 17.391 5.336 1 95.81 80 ILE A CA 1
ATOM 663 C C . ILE A 1 80 ? -2.717 16.188 6.102 1 95.81 80 ILE A C 1
ATOM 665 O O . ILE A 1 80 ? -1.967 15.32 6.543 1 95.81 80 ILE A O 1
ATOM 669 N N . ASN A 1 81 ? -4.055 16.203 6.246 1 96.75 81 ASN A N 1
ATOM 670 C CA . ASN A 1 81 ? -4.75 15.078 6.871 1 96.75 81 ASN A CA 1
ATOM 671 C C . ASN A 1 81 ? -4.496 13.773 6.121 1 96.75 81 ASN A C 1
ATOM 673 O O . ASN A 1 81 ? -4.875 13.633 4.957 1 96.75 81 ASN A O 1
ATOM 677 N N . PRO A 1 82 ? -3.916 12.805 6.777 1 97.94 82 PRO A N 1
ATOM 678 C CA . PRO A 1 82 ? -3.512 11.602 6.051 1 97.94 82 PRO A CA 1
ATOM 679 C C . PRO A 1 82 ? -4.703 10.82 5.492 1 97.94 82 PRO A C 1
ATOM 681 O O . PRO A 1 82 ? -4.574 10.148 4.469 1 97.94 82 PRO A O 1
ATOM 684 N N . ALA A 1 83 ? -5.852 10.898 6.121 1 98.31 83 ALA A N 1
ATOM 685 C CA . ALA A 1 83 ? -7.027 10.195 5.609 1 98.31 83 ALA A CA 1
ATOM 686 C C . ALA A 1 83 ? -7.371 10.656 4.199 1 98.31 83 ALA A C 1
ATOM 688 O O . ALA A 1 83 ? -7.754 9.852 3.35 1 98.31 83 ALA A O 1
ATOM 689 N N . THR A 1 84 ? -7.18 11.977 3.963 1 98.62 84 THR A N 1
ATOM 690 C CA . THR A 1 84 ? -7.48 12.5 2.635 1 98.62 84 THR A CA 1
ATOM 691 C C . THR A 1 84 ? -6.426 12.055 1.626 1 98.62 84 THR A C 1
ATOM 693 O O . THR A 1 84 ? -6.742 11.805 0.461 1 98.62 84 THR A O 1
ATOM 696 N N . ILE A 1 85 ? -5.199 11.906 2.086 1 98.69 85 ILE A N 1
ATOM 697 C CA . ILE A 1 85 ? -4.117 11.492 1.2 1 98.69 85 ILE A CA 1
ATOM 698 C C . ILE A 1 85 ? -4.312 10.031 0.793 1 98.69 85 ILE A C 1
ATOM 700 O O . ILE A 1 85 ? -4.277 9.703 -0.395 1 98.69 85 ILE A O 1
ATOM 704 N N . PHE A 1 86 ? -4.59 9.188 1.764 1 98.81 86 PHE A N 1
ATOM 705 C CA . PHE A 1 86 ? -4.785 7.77 1.507 1 98.81 86 PHE A CA 1
ATOM 706 C C . PHE A 1 86 ? -5.984 7.543 0.594 1 98.81 86 PHE A C 1
ATOM 708 O O . PHE A 1 86 ? -5.906 6.773 -0.365 1 98.81 86 PHE A O 1
ATOM 715 N N . TYR A 1 87 ? -7.043 8.227 0.911 1 98.88 87 TYR A N 1
ATOM 716 C CA . TYR A 1 87 ? -8.25 8.047 0.114 1 98.88 87 TYR A CA 1
ATOM 717 C C . TYR A 1 87 ? -8.031 8.516 -1.319 1 98.88 87 TYR A C 1
ATOM 719 O O . TYR A 1 87 ? -8.438 7.844 -2.27 1 98.88 87 TYR A O 1
ATOM 727 N N . SER A 1 88 ? -7.418 9.656 -1.466 1 98.81 88 SER A N 1
ATOM 728 C CA . SER A 1 88 ? -7.105 10.18 -2.795 1 98.81 88 SER A CA 1
ATOM 729 C C . SER A 1 88 ? -6.262 9.18 -3.588 1 98.81 88 SER A C 1
ATOM 731 O O . SER A 1 88 ? -6.492 8.984 -4.781 1 98.81 88 SER A O 1
ATOM 733 N N . ASN A 1 89 ? -5.305 8.617 -2.92 1 98.81 89 ASN A N 1
ATOM 734 C CA . ASN A 1 89 ? -4.449 7.617 -3.549 1 98.81 89 ASN A CA 1
ATOM 735 C C . ASN A 1 89 ? -5.258 6.445 -4.09 1 98.81 89 ASN A C 1
ATOM 737 O O . ASN A 1 89 ? -5.016 5.98 -5.207 1 98.81 89 ASN A O 1
ATOM 741 N N . ALA A 1 90 ? -6.207 5.996 -3.311 1 98.81 90 ALA A N 1
ATOM 742 C CA . ALA A 1 90 ? -7.082 4.902 -3.727 1 98.81 90 ALA A CA 1
ATOM 743 C C . ALA A 1 90 ? -7.934 5.309 -4.926 1 98.81 90 ALA A C 1
ATOM 745 O O . ALA A 1 90 ? -8.078 4.547 -5.883 1 98.81 90 ALA A O 1
ATOM 746 N N . VAL A 1 91 ? -8.445 6.508 -4.875 1 98.69 91 VAL A N 1
ATOM 747 C CA . VAL A 1 91 ? -9.266 7.027 -5.961 1 98.69 91 VAL A CA 1
ATOM 748 C C . VAL A 1 91 ? -8.461 7.043 -7.258 1 98.69 91 VAL A C 1
ATOM 750 O O . VAL A 1 91 ? -8.953 6.641 -8.312 1 98.69 91 VAL A O 1
ATOM 753 N N . MET A 1 92 ? -7.254 7.406 -7.172 1 98.5 92 MET A N 1
ATOM 754 C CA . MET A 1 92 ? -6.402 7.559 -8.352 1 98.5 92 MET A CA 1
ATOM 755 C C . MET A 1 92 ? -6.051 6.199 -8.945 1 98.5 92 MET A C 1
ATOM 757 O O . MET A 1 92 ? -5.582 6.121 -10.086 1 98.5 92 MET A O 1
ATOM 761 N N . CYS A 1 93 ? -6.23 5.125 -8.227 1 98.56 93 CYS A N 1
ATOM 762 C CA . CYS A 1 93 ? -5.934 3.779 -8.703 1 98.56 93 CYS A CA 1
ATOM 763 C C . CYS A 1 93 ? -7.094 3.23 -9.531 1 98.56 93 CYS A C 1
ATOM 765 O O . CYS A 1 93 ? -6.906 2.314 -10.336 1 98.56 93 CYS A O 1
ATOM 767 N N . HIS A 1 94 ? -8.258 3.777 -9.328 1 98 94 HIS A N 1
ATOM 768 C CA . HIS A 1 94 ? -9.492 3.115 -9.742 1 98 94 HIS A CA 1
ATOM 769 C C . HIS A 1 94 ? -9.539 2.941 -11.258 1 98 94 HIS A C 1
ATOM 771 O O . HIS A 1 94 ? -9.828 1.849 -11.75 1 98 94 HIS A O 1
ATOM 777 N N . ARG A 1 95 ? -9.266 3.973 -12 1 97.44 95 ARG A N 1
ATOM 778 C CA . ARG A 1 95 ? -9.352 3.902 -13.453 1 97.44 95 ARG A CA 1
ATOM 779 C C . ARG A 1 95 ? -8.383 2.865 -14.016 1 97.44 95 ARG A C 1
ATOM 781 O O . ARG A 1 95 ? -8.766 2.049 -14.859 1 97.44 95 ARG A O 1
ATOM 788 N N . LEU A 1 96 ? -7.176 2.939 -13.602 1 98.12 96 LEU A N 1
ATOM 789 C CA . LEU A 1 96 ? -6.172 1.978 -14.047 1 98.12 96 LEU A CA 1
ATOM 790 C C . LEU A 1 96 ? -6.57 0.559 -13.648 1 98.12 96 LEU A C 1
ATOM 792 O O . LEU A 1 96 ? -6.363 -0.384 -14.414 1 98.12 96 LEU A O 1
ATOM 796 N N . LEU A 1 97 ? -7.133 0.401 -12.445 1 98.25 97 LEU A N 1
ATOM 797 C CA . LEU A 1 97 ? -7.582 -0.9 -11.969 1 98.25 97 LEU A CA 1
ATOM 798 C C . LEU A 1 97 ? -8.617 -1.502 -12.914 1 98.25 97 LEU A C 1
ATOM 800 O O . LEU A 1 97 ? -8.508 -2.674 -13.289 1 98.25 97 LEU A O 1
ATOM 804 N N . VAL A 1 98 ? -9.562 -0.694 -13.258 1 97.62 98 VAL A N 1
ATOM 805 C CA . VAL A 1 98 ? -10.625 -1.16 -14.148 1 97.62 98 VAL A CA 1
ATOM 806 C C . VAL A 1 98 ? -10.023 -1.544 -15.5 1 97.62 98 VAL A C 1
ATOM 808 O O . VAL A 1 98 ? -10.352 -2.598 -16.047 1 97.62 98 VAL A O 1
ATOM 811 N N . SER A 1 99 ? -9.164 -0.713 -15.977 1 97.69 99 SER A N 1
ATOM 812 C CA . SER A 1 99 ? -8.508 -0.98 -17.25 1 97.69 99 SER A CA 1
ATOM 813 C C . SER A 1 99 ? -7.719 -2.285 -17.203 1 97.69 99 SER A C 1
ATOM 815 O O . SER A 1 99 ? -7.809 -3.105 -18.125 1 97.69 99 SER A O 1
ATOM 817 N N . LYS A 1 100 ? -6.984 -2.516 -16.172 1 97.94 100 LYS A N 1
ATOM 818 C CA . LYS A 1 100 ? -6.125 -3.693 -16.062 1 97.94 100 LYS A CA 1
ATOM 819 C C . LYS A 1 100 ? -6.945 -4.953 -15.805 1 97.94 100 LYS A C 1
ATOM 821 O O . LYS A 1 100 ? -6.594 -6.039 -16.266 1 97.94 100 LYS A O 1
ATOM 826 N N . ARG A 1 101 ? -8.055 -4.797 -15.062 1 97.38 101 ARG A N 1
ATOM 827 C CA . ARG A 1 101 ? -8.953 -5.938 -14.898 1 97.38 101 ARG A CA 1
ATOM 828 C C . ARG A 1 101 ? -9.555 -6.355 -16.234 1 97.38 101 ARG A C 1
ATOM 830 O O . ARG A 1 101 ? -9.617 -7.547 -16.547 1 97.38 101 ARG A O 1
ATOM 837 N N . ASN A 1 102 ? -9.961 -5.379 -17 1 97.25 102 ASN A N 1
ATOM 838 C CA . ASN A 1 102 ? -10.492 -5.656 -18.328 1 97.25 102 ASN A CA 1
ATOM 839 C C . ASN A 1 102 ? -9.445 -6.324 -19.219 1 97.25 102 ASN A C 1
ATOM 841 O O . ASN A 1 102 ? -9.758 -7.254 -19.969 1 97.25 102 ASN A O 1
ATOM 845 N N . GLN A 1 103 ? -8.242 -5.824 -19.156 1 96.94 103 GLN A N 1
ATOM 846 C CA . GLN A 1 103 ? -7.156 -6.418 -19.922 1 96.94 103 GLN A CA 1
ATOM 847 C C . GLN A 1 103 ? -6.906 -7.859 -19.5 1 96.94 103 GLN A C 1
ATOM 849 O O . GLN A 1 103 ? -6.676 -8.734 -20.344 1 96.94 103 GLN A O 1
ATOM 854 N N . LEU A 1 104 ? -6.945 -8.141 -18.219 1 97 104 LEU A N 1
ATOM 855 C CA . LEU A 1 104 ? -6.781 -9.492 -17.688 1 97 104 LEU A CA 1
ATOM 856 C C . LEU A 1 104 ? -7.859 -10.422 -18.234 1 97 104 LEU A C 1
ATOM 858 O O . LEU A 1 104 ? -7.555 -11.508 -18.719 1 97 104 LEU A O 1
ATOM 862 N N . ILE A 1 105 ? -9.086 -9.93 -18.141 1 95.44 105 ILE A N 1
ATOM 863 C CA . ILE A 1 105 ? -10.211 -10.758 -18.562 1 95.44 105 ILE A CA 1
ATOM 864 C C . ILE A 1 105 ? -10.117 -11.008 -20.078 1 95.44 105 ILE A C 1
ATOM 866 O O . ILE A 1 105 ? -10.242 -12.156 -20.516 1 95.44 105 ILE A O 1
ATOM 870 N N . SER A 1 106 ? -9.844 -9.969 -20.828 1 93.75 106 SER A N 1
ATOM 871 C CA . SER A 1 106 ? -9.797 -10.078 -22.281 1 93.75 106 SER A CA 1
ATOM 872 C C . SER A 1 106 ? -8.617 -10.93 -22.734 1 93.75 106 SER A C 1
ATOM 874 O O . SER A 1 106 ? -8.68 -11.586 -23.781 1 93.75 106 SER A O 1
ATOM 876 N N . GLY A 1 107 ? -7.562 -10.93 -21.969 1 92.44 107 GLY A N 1
ATOM 877 C CA . GLY A 1 107 ? -6.359 -11.656 -22.344 1 92.44 107 GLY A CA 1
ATOM 878 C C . GLY A 1 107 ? -6.336 -13.078 -21.812 1 92.44 107 GLY A C 1
ATOM 879 O O . GLY A 1 107 ? -5.449 -13.859 -22.172 1 92.44 107 GLY A O 1
ATOM 880 N N . SER A 1 108 ? -7.281 -13.438 -21 1 91.88 108 SER A N 1
ATOM 881 C CA . SER A 1 108 ? -7.328 -14.773 -20.406 1 91.88 108 SER A CA 1
ATOM 882 C C . SER A 1 108 ? -8.203 -15.711 -21.234 1 91.88 108 SER A C 1
ATOM 884 O O . SER A 1 108 ? -9.312 -15.344 -21.641 1 91.88 108 SER A O 1
ATOM 886 N N . PRO A 1 109 ? -7.688 -16.922 -21.531 1 89.75 109 PRO A N 1
ATOM 887 C CA . PRO A 1 109 ? -8.516 -17.875 -22.281 1 89.75 109 PRO A CA 1
ATOM 888 C C . PRO A 1 109 ? -9.688 -18.406 -21.453 1 89.75 109 PRO A C 1
ATOM 890 O O . PRO A 1 109 ? -9.555 -18.656 -20.266 1 89.75 109 PRO A O 1
ATOM 893 N N . LYS A 1 110 ? -10.758 -18.547 -22.125 1 88 110 LYS A N 1
ATOM 894 C CA . LYS A 1 110 ? -11.93 -19.172 -21.516 1 88 110 LYS A CA 1
ATOM 895 C C . LYS A 1 110 ? -11.75 -20.688 -21.406 1 88 110 LYS A C 1
ATOM 897 O O . LYS A 1 110 ? -11.203 -21.312 -22.312 1 88 110 LYS A O 1
ATOM 902 N N . VAL A 1 111 ? -12.227 -21.156 -20.312 1 83.69 111 VAL A N 1
ATOM 903 C CA . VAL A 1 111 ? -12.117 -22.594 -20.125 1 83.69 111 VAL A CA 1
ATOM 904 C C . VAL A 1 111 ? -13.023 -23.312 -21.109 1 83.69 111 VAL A C 1
ATOM 906 O O . VAL A 1 111 ? -12.664 -24.375 -21.641 1 83.69 111 VAL A O 1
ATOM 909 N N . LYS A 1 112 ? -14.195 -22.641 -21.297 1 76.5 112 LYS A N 1
ATOM 910 C CA . LYS A 1 112 ? -15.109 -23.25 -22.266 1 76.5 112 LYS A CA 1
ATOM 911 C C . LYS A 1 112 ? -14.664 -22.969 -23.688 1 76.5 112 LYS A C 1
ATOM 913 O O . LYS A 1 112 ? -14.445 -21.812 -24.062 1 76.5 112 LYS A O 1
ATOM 918 N N . GLY A 1 113 ? -14.336 -23.953 -24.516 1 60.12 113 GLY A N 1
ATOM 919 C CA . GLY A 1 113 ? -14.211 -23.812 -25.953 1 60.12 113 GLY A CA 1
ATOM 920 C C . GLY A 1 113 ? -12.773 -23.656 -26.406 1 60.12 113 GLY A C 1
ATOM 921 O O . GLY A 1 113 ? -12.469 -23.859 -27.594 1 60.12 113 GLY A O 1
ATOM 922 N N . SER A 1 114 ? -11.969 -22.75 -25.703 1 55.5 114 SER A N 1
ATOM 923 C CA . SER A 1 114 ? -10.781 -22.266 -26.406 1 55.5 114 SER A CA 1
ATOM 924 C C . SER A 1 114 ? -9.547 -23.078 -26.031 1 55.5 114 SER A C 1
ATOM 926 O O . SER A 1 114 ? -9.492 -23.656 -24.953 1 55.5 114 SER A O 1
ATOM 928 N N . ALA A 1 115 ? -8.844 -23.312 -27.109 1 52.97 115 ALA A N 1
ATOM 929 C CA . ALA A 1 115 ? -7.473 -23.797 -26.969 1 52.97 115 ALA A CA 1
ATOM 930 C C . ALA A 1 115 ? -6.703 -22.969 -25.938 1 52.97 115 ALA A C 1
ATOM 932 O O . ALA A 1 115 ? -6.906 -21.766 -25.828 1 52.97 115 ALA A O 1
ATOM 933 N N . LEU A 1 116 ? -6.285 -23.656 -24.938 1 57.59 116 LEU A N 1
ATOM 934 C CA . LEU A 1 116 ? -5.441 -23.047 -23.906 1 57.59 116 LEU A CA 1
ATOM 935 C C . LEU A 1 116 ? -4.402 -22.125 -24.547 1 57.59 116 LEU A C 1
ATOM 937 O O . LEU A 1 116 ? -3.473 -22.594 -25.203 1 57.59 116 LEU A O 1
ATOM 941 N N . GLU A 1 117 ? -4.871 -20.906 -25.062 1 61.81 117 GLU A N 1
ATOM 942 C CA . GLU A 1 117 ? -3.879 -19.938 -25.516 1 61.81 117 GLU A CA 1
ATOM 943 C C . GLU A 1 117 ? -3 -19.453 -24.375 1 61.81 117 GLU A C 1
ATOM 945 O O . GLU A 1 117 ? -3.367 -19.578 -23.203 1 61.81 117 GLU A O 1
ATOM 950 N N . ASN A 1 118 ? -1.882 -19.062 -24.797 1 67.38 118 ASN A N 1
ATOM 951 C CA . ASN A 1 118 ? -0.861 -18.562 -23.891 1 67.38 118 ASN A CA 1
ATOM 952 C C . ASN A 1 118 ? -1.335 -17.312 -23.141 1 67.38 118 ASN A C 1
ATOM 954 O O . ASN A 1 118 ? -1.959 -16.438 -23.734 1 67.38 118 ASN A O 1
ATOM 958 N N . THR A 1 119 ? -1.309 -17.359 -21.891 1 82.44 119 THR A N 1
ATOM 959 C CA . THR A 1 119 ? -1.605 -16.203 -21.062 1 82.44 119 THR A CA 1
ATOM 960 C C . THR A 1 119 ? -0.371 -15.312 -20.906 1 82.44 119 THR A C 1
ATOM 962 O O . THR A 1 119 ? 0.759 -15.805 -20.969 1 82.44 119 THR A O 1
ATOM 965 N N . ASN A 1 120 ? -0.603 -14.031 -20.906 1 88.94 120 ASN A N 1
ATOM 966 C CA . ASN A 1 120 ? 0.454 -13.078 -20.609 1 88.94 120 ASN A CA 1
ATOM 967 C C . ASN A 1 120 ? 0.566 -12.82 -19.109 1 88.94 120 ASN A C 1
ATOM 969 O O . ASN A 1 120 ? -0.334 -12.234 -18.5 1 88.94 120 ASN A O 1
ATOM 973 N N . PRO A 1 121 ? 1.64 -13.156 -18.531 1 91.62 121 PRO A N 1
ATOM 974 C CA . PRO A 1 121 ? 1.789 -13 -17.094 1 91.62 121 PRO A CA 1
ATOM 975 C C . PRO A 1 121 ? 1.608 -11.562 -16.625 1 91.62 121 PRO A C 1
ATOM 977 O O . PRO A 1 121 ? 1.149 -11.32 -15.508 1 91.62 121 PRO A O 1
ATOM 980 N N . SER A 1 122 ? 1.929 -10.633 -17.484 1 94.75 122 SER A N 1
ATOM 981 C CA . SER A 1 122 ? 1.865 -9.227 -17.109 1 94.75 122 SER A CA 1
ATOM 982 C C . SER A 1 122 ? 0.424 -8.781 -16.891 1 94.75 122 SER A C 1
ATOM 984 O O . SER A 1 122 ? 0.167 -7.836 -16.141 1 94.75 122 SER A O 1
ATOM 986 N N . ASP A 1 123 ? -0.483 -9.461 -17.547 1 96.31 123 ASP A N 1
ATOM 987 C CA . ASP A 1 123 ? -1.877 -9.047 -17.406 1 96.31 123 ASP A CA 1
ATOM 988 C C . ASP A 1 123 ? -2.35 -9.195 -15.969 1 96.31 123 ASP A C 1
ATOM 990 O O . ASP A 1 123 ? -2.893 -8.25 -15.383 1 96.31 123 ASP A O 1
ATOM 994 N N . PHE A 1 124 ? -2.082 -10.336 -15.422 1 97.19 124 PHE A N 1
ATOM 995 C CA . PHE A 1 124 ? -2.482 -10.539 -14.031 1 97.19 124 PHE A CA 1
ATOM 996 C C . PHE A 1 124 ? -1.642 -9.688 -13.094 1 97.19 124 PHE A C 1
ATOM 998 O O . PHE A 1 124 ? -2.168 -9.086 -12.156 1 97.19 124 PHE A O 1
ATOM 1005 N N . ALA A 1 125 ? -0.39 -9.633 -13.352 1 98.06 125 ALA A N 1
ATOM 1006 C CA . ALA A 1 125 ? 0.522 -8.898 -12.484 1 98.06 125 ALA A CA 1
ATOM 1007 C C . ALA A 1 125 ? 0.145 -7.422 -12.406 1 98.06 125 ALA A C 1
ATOM 1009 O O . ALA A 1 125 ? 0.13 -6.832 -11.328 1 98.06 125 ALA A O 1
ATOM 1010 N N . ASN A 1 126 ? -0.13 -6.84 -13.539 1 97.88 126 ASN A N 1
ATOM 1011 C CA . ASN A 1 126 ? -0.504 -5.43 -13.586 1 97.88 126 ASN A CA 1
ATOM 1012 C C . ASN A 1 126 ? -1.806 -5.172 -12.828 1 97.88 126 ASN A C 1
ATOM 1014 O O . ASN A 1 126 ? -1.92 -4.18 -12.102 1 97.88 126 ASN A O 1
ATOM 1018 N N . PHE A 1 127 ? -2.748 -6.039 -13.047 1 98.44 127 PHE A N 1
ATOM 1019 C CA . PHE A 1 127 ? -3.996 -5.941 -12.305 1 98.44 127 PHE A CA 1
ATOM 1020 C C . PHE A 1 127 ? -3.74 -6.066 -10.805 1 98.44 127 PHE A C 1
ATOM 1022 O O . PHE A 1 127 ? -4.234 -5.258 -10.016 1 98.44 127 PHE A O 1
ATOM 1029 N N . PHE A 1 128 ? -2.961 -7.051 -10.406 1 98.69 128 PHE A N 1
ATOM 1030 C CA . PHE A 1 128 ? -2.623 -7.32 -9.016 1 98.69 128 PHE A CA 1
ATOM 1031 C C . PHE A 1 128 ? -1.979 -6.098 -8.375 1 98.69 128 PHE A C 1
ATOM 1033 O O . PHE A 1 128 ? -2.352 -5.703 -7.266 1 98.69 128 PHE A O 1
ATOM 1040 N N . GLN A 1 129 ? -1.108 -5.488 -9.039 1 98.69 129 GLN A N 1
ATOM 1041 C CA . GLN A 1 129 ? -0.346 -4.359 -8.516 1 98.69 129 GLN A CA 1
ATOM 1042 C C . GLN A 1 129 ? -1.264 -3.195 -8.156 1 98.69 129 GLN A C 1
ATOM 1044 O O . GLN A 1 129 ? -1.209 -2.676 -7.043 1 98.69 129 GLN A O 1
ATOM 1049 N N . VAL A 1 130 ? -2.109 -2.832 -9.039 1 98.62 130 VAL A N 1
ATOM 1050 C CA . VAL A 1 130 ? -2.971 -1.675 -8.812 1 98.62 130 VAL A CA 1
ATOM 1051 C C . VAL A 1 130 ? -4.043 -2.023 -7.781 1 98.62 130 VAL A C 1
ATOM 1053 O O . VAL A 1 130 ? -4.445 -1.175 -6.984 1 98.62 130 VAL A O 1
ATOM 1056 N N . SER A 1 131 ? -4.488 -3.293 -7.785 1 98.69 131 SER A N 1
ATOM 1057 C CA . SER A 1 131 ? -5.465 -3.752 -6.805 1 98.69 131 SER A CA 1
ATOM 1058 C C . SER A 1 131 ? -4.926 -3.621 -5.383 1 98.69 131 SER A C 1
ATOM 1060 O O . SER A 1 131 ? -5.621 -3.127 -4.492 1 98.69 131 SER A O 1
ATOM 1062 N N . VAL A 1 132 ? -3.713 -4.02 -5.188 1 98.56 132 VAL A N 1
ATOM 1063 C CA . VAL A 1 132 ? -3.078 -3.988 -3.875 1 98.56 132 VAL A CA 1
ATOM 1064 C C . VAL A 1 132 ? -2.928 -2.543 -3.41 1 98.56 132 VAL A C 1
ATOM 1066 O O . VAL A 1 132 ? -3.211 -2.225 -2.252 1 98.56 132 VAL A O 1
ATOM 1069 N N . ASN A 1 133 ? -2.48 -1.679 -4.324 1 98.69 133 ASN A N 1
ATOM 1070 C CA . ASN A 1 133 ? -2.35 -0.269 -3.975 1 98.69 133 ASN A CA 1
ATOM 1071 C C . ASN A 1 133 ? -3.678 0.316 -3.5 1 98.69 133 ASN A C 1
ATOM 1073 O O . ASN A 1 133 ? -3.729 1.004 -2.479 1 98.69 133 ASN A O 1
ATOM 1077 N N . MET A 1 134 ? -4.711 0.026 -4.211 1 98.81 134 MET A N 1
ATOM 1078 C CA . MET A 1 134 ? -6.016 0.584 -3.875 1 98.81 134 MET A CA 1
ATOM 1079 C C . MET A 1 134 ? -6.508 0.049 -2.535 1 98.81 134 MET A C 1
ATOM 1081 O O . MET A 1 134 ? -6.922 0.819 -1.668 1 98.81 134 MET A O 1
ATOM 1085 N N . ILE A 1 135 ? -6.402 -1.243 -2.354 1 98.88 135 ILE A N 1
ATOM 1086 C CA . ILE A 1 135 ? -6.922 -1.907 -1.163 1 98.88 135 ILE A CA 1
ATOM 1087 C C . ILE A 1 135 ? -6.176 -1.405 0.072 1 98.88 135 ILE A C 1
ATOM 1089 O O . ILE A 1 135 ? -6.797 -1.053 1.078 1 98.88 135 ILE A O 1
ATOM 1093 N N . ILE A 1 136 ? -4.91 -1.339 0.006 1 98.5 136 ILE A N 1
ATOM 1094 C CA . ILE A 1 136 ? -4.102 -0.982 1.169 1 98.5 136 ILE A CA 1
ATOM 1095 C C . ILE A 1 136 ? -4.348 0.479 1.537 1 98.5 136 ILE A C 1
ATOM 1097 O O . ILE A 1 136 ? -4.461 0.818 2.717 1 98.5 136 ILE A O 1
ATOM 1101 N N . ASN A 1 137 ? -4.508 1.331 0.558 1 98.75 137 ASN A N 1
ATOM 1102 C CA . ASN A 1 137 ? -4.746 2.742 0.841 1 98.75 137 ASN A CA 1
ATOM 1103 C C . ASN A 1 137 ? -6.148 2.977 1.387 1 98.75 137 ASN A C 1
ATOM 1105 O O . ASN A 1 137 ? -6.359 3.865 2.215 1 98.75 137 ASN A O 1
ATOM 1109 N N . LEU A 1 138 ? -7.121 2.178 0.932 1 98.88 138 LEU A N 1
ATOM 1110 C CA . LEU A 1 138 ? -8.461 2.285 1.496 1 98.88 138 LEU A CA 1
ATOM 1111 C C . LEU A 1 138 ? -8.461 1.898 2.971 1 98.88 138 LEU A C 1
ATOM 1113 O O . LEU A 1 138 ? -9.039 2.607 3.803 1 98.88 138 LEU A O 1
ATOM 1117 N N . GLN A 1 139 ? -7.828 0.853 3.262 1 98.69 139 GLN A N 1
ATOM 1118 C CA . GLN A 1 139 ? -7.785 0.446 4.664 1 98.69 139 GLN A CA 1
ATOM 1119 C C . GLN A 1 139 ? -6.996 1.446 5.504 1 98.69 139 GLN A C 1
ATOM 1121 O O . GLN A 1 139 ? -7.355 1.717 6.652 1 98.69 139 GLN A O 1
ATOM 1126 N N . ALA A 1 140 ? -5.895 1.956 4.957 1 98.56 140 ALA A N 1
ATOM 1127 C CA . ALA A 1 140 ? -5.109 2.959 5.668 1 98.56 140 ALA A CA 1
ATOM 1128 C C . ALA A 1 140 ? -5.93 4.215 5.934 1 98.56 140 ALA A C 1
ATOM 1130 O O . ALA A 1 140 ? -5.758 4.875 6.965 1 98.56 140 ALA A O 1
ATOM 1131 N N . THR A 1 141 ? -6.816 4.562 5.004 1 98.75 141 THR A N 1
ATOM 1132 C CA . THR A 1 141 ? -7.75 5.66 5.223 1 98.75 141 THR A CA 1
ATOM 1133 C C . THR A 1 141 ? -8.578 5.426 6.48 1 98.75 141 THR A C 1
ATOM 1135 O O . THR A 1 141 ? -8.633 6.281 7.367 1 98.75 141 THR A O 1
ATOM 1138 N N . VAL A 1 142 ? -9.109 4.234 6.562 1 98.75 142 VAL A N 1
ATOM 1139 C CA . VAL A 1 142 ? -10 3.891 7.668 1 98.75 142 VAL A CA 1
ATOM 1140 C C . VAL A 1 142 ? -9.211 3.885 8.977 1 98.75 142 VAL A C 1
ATOM 1142 O O . VAL A 1 142 ? -9.656 4.461 9.977 1 98.75 142 VAL A O 1
ATOM 1145 N N . GLU A 1 143 ? -8.07 3.336 8.922 1 98.06 143 GLU A N 1
ATOM 1146 C CA . GLU A 1 143 ? -7.293 3.162 10.141 1 98.06 143 GLU A CA 1
ATOM 1147 C C . GLU A 1 143 ? -6.746 4.496 10.641 1 98.06 143 GLU A C 1
ATOM 1149 O O . GLU A 1 143 ? -6.836 4.805 11.836 1 98.06 143 GLU A O 1
ATOM 1154 N N . SER A 1 144 ? -6.156 5.258 9.766 1 97.81 144 SER A N 1
ATOM 1155 C CA . SER A 1 144 ? -5.621 6.551 10.188 1 97.81 144 SER A CA 1
ATOM 1156 C C . SER A 1 144 ? -6.727 7.473 10.688 1 97.81 144 SER A C 1
ATOM 1158 O O . SER A 1 144 ? -6.531 8.219 11.641 1 97.81 144 SER A O 1
ATOM 1160 N N . PHE A 1 145 ? -7.895 7.422 10.094 1 98.19 145 PHE A N 1
ATOM 1161 C CA . PHE A 1 145 ? -9.039 8.234 10.484 1 98.19 145 PHE A CA 1
ATOM 1162 C C . PHE A 1 145 ? -9.539 7.828 11.867 1 98.19 145 PHE A C 1
ATOM 1164 O O . PHE A 1 145 ? -9.773 8.68 12.727 1 98.19 145 PHE A O 1
ATOM 1171 N N . ALA A 1 146 ? -9.672 6.523 12.039 1 97.81 146 ALA A N 1
ATOM 1172 C CA . ALA A 1 146 ? -10.125 6.02 13.336 1 97.81 146 ALA A CA 1
ATOM 1173 C C . ALA A 1 146 ? -9.141 6.391 14.438 1 97.81 146 ALA A C 1
ATOM 1175 O O . ALA A 1 146 ? -9.539 6.844 15.508 1 97.81 146 ALA A O 1
ATOM 1176 N N . ASN A 1 147 ? -7.871 6.227 14.141 1 96 147 ASN A N 1
ATOM 1177 C CA . ASN A 1 147 ? -6.832 6.52 15.125 1 96 147 ASN A CA 1
ATOM 1178 C C . ASN A 1 147 ? -6.809 8 15.492 1 96 147 ASN A C 1
ATOM 1180 O O . ASN A 1 147 ? -6.445 8.359 16.609 1 96 147 ASN A O 1
ATOM 1184 N N . ARG A 1 148 ? -7.145 8.82 14.555 1 95.12 148 ARG A N 1
ATOM 1185 C CA . ARG A 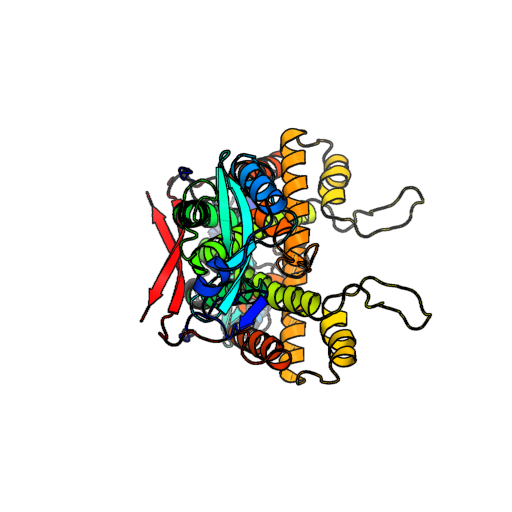1 148 ? -7.211 10.25 14.82 1 95.12 148 ARG A CA 1
ATOM 1186 C C . ARG A 1 148 ? -8.391 10.594 15.719 1 95.12 148 ARG A C 1
ATOM 1188 O O . ARG A 1 148 ? -8.289 11.477 16.578 1 95.12 148 ARG A O 1
ATOM 1195 N N . LEU A 1 149 ? -9.508 9.906 15.523 1 95.69 149 LEU A N 1
ATOM 1196 C CA . LEU A 1 149 ? -10.742 10.234 16.234 1 95.69 149 LEU A CA 1
ATOM 1197 C C . LEU A 1 149 ? -10.734 9.648 17.641 1 95.69 149 LEU A C 1
ATOM 1199 O O . LEU A 1 149 ? -11.43 10.141 18.531 1 95.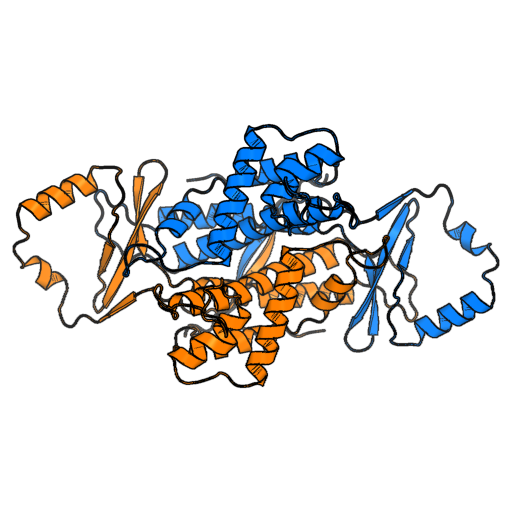69 149 LEU A O 1
ATOM 1203 N N . ILE A 1 150 ? -10.016 8.586 17.812 1 95.38 150 ILE A N 1
ATOM 1204 C CA . ILE A 1 150 ? -9.953 7.949 19.125 1 95.38 150 ILE A CA 1
ATOM 1205 C C . ILE A 1 150 ? -8.852 8.602 19.969 1 95.38 150 ILE A C 1
ATOM 1207 O O . ILE A 1 150 ? -7.68 8.555 19.594 1 95.38 150 ILE A O 1
ATOM 1211 N N . PRO A 1 151 ? -9.242 9.125 21.047 1 91.31 151 PRO A N 1
ATOM 1212 C CA . PRO A 1 151 ? -8.242 9.797 21.891 1 91.31 151 PRO A CA 1
ATOM 1213 C C . PRO A 1 151 ? -7.125 8.859 22.344 1 91.31 151 PRO A C 1
ATOM 1215 O O . PRO A 1 151 ? -7.367 7.668 22.562 1 91.31 151 PRO A O 1
ATOM 1218 N N . THR A 1 152 ? -5.992 9.43 22.516 1 85.5 152 THR A N 1
ATOM 1219 C CA . THR A 1 152 ? -4.812 8.648 22.875 1 85.5 152 THR A CA 1
ATOM 1220 C C . THR A 1 152 ? -4.969 8.031 24.266 1 85.5 152 THR A C 1
ATOM 1222 O O . THR A 1 152 ? -4.367 7 24.562 1 85.5 152 THR A O 1
ATOM 1225 N N . ASP A 1 153 ? -5.75 8.602 25.078 1 87.44 153 ASP A N 1
ATOM 1226 C CA . ASP A 1 153 ? -5.914 8.125 26.453 1 87.44 153 ASP A CA 1
ATOM 1227 C C . ASP A 1 153 ? -7.109 7.176 26.562 1 87.44 153 ASP A C 1
ATOM 1229 O O . ASP A 1 153 ? -7.461 6.738 27.672 1 87.44 153 ASP A O 1
ATOM 1233 N N . PHE A 1 154 ? -7.668 6.895 25.438 1 91.38 154 PHE A N 1
ATOM 1234 C CA . PHE A 1 154 ? -8.766 5.934 25.438 1 91.38 154 PHE A CA 1
ATOM 1235 C C . PHE A 1 154 ? -8.266 4.547 25.828 1 91.38 154 PHE A C 1
ATOM 1237 O O . PHE A 1 154 ? -7.336 4.02 25.219 1 91.38 154 PHE A O 1
ATOM 1244 N N . GLU A 1 155 ? -8.844 3.934 26.797 1 91 155 GLU A N 1
ATOM 1245 C CA . GLU A 1 155 ? -8.422 2.621 27.281 1 91 155 GLU A CA 1
ATOM 1246 C C . GLU A 1 155 ? -9.273 1.511 26.672 1 91 155 GLU A C 1
ATOM 1248 O O . GLU A 1 155 ? -10.5 1.516 26.797 1 91 155 GLU A O 1
ATOM 1253 N N . PHE A 1 156 ? -8.609 0.629 26.031 1 94.25 156 PHE A N 1
ATOM 1254 C CA . PHE A 1 156 ? -9.273 -0.552 25.484 1 94.25 156 PHE A CA 1
ATOM 1255 C C . PHE A 1 156 ? -9.266 -1.689 26.5 1 94.25 156 PHE A C 1
ATOM 1257 O O . PHE A 1 156 ? -8.242 -2.352 26.688 1 94.25 156 PHE A O 1
ATOM 1264 N N . LEU A 1 157 ? -10.398 -1.954 27.094 1 92.19 157 LEU A N 1
ATOM 1265 C CA . LEU A 1 157 ? -10.508 -2.943 28.156 1 92.19 157 LEU A CA 1
ATOM 1266 C C . LEU A 1 157 ? -11.414 -4.094 27.734 1 92.19 157 LEU A C 1
ATOM 1268 O O . LEU A 1 157 ? -12.445 -3.877 27.094 1 92.19 157 LEU A O 1
ATOM 1272 N N . ASP A 1 158 ? -10.953 -5.262 28.062 1 89.19 158 ASP A N 1
ATOM 1273 C CA . ASP A 1 158 ? -11.805 -6.418 27.812 1 89.19 158 ASP A CA 1
ATOM 1274 C C . ASP A 1 158 ? -12.82 -6.605 28.938 1 89.19 158 ASP A C 1
ATOM 1276 O O . ASP A 1 158 ? -12.953 -5.746 29.812 1 89.19 158 ASP A O 1
ATOM 1280 N N . ALA A 1 159 ? -13.531 -7.684 28.875 1 88.81 159 ALA A N 1
ATOM 1281 C CA . ALA A 1 159 ? -14.594 -7.949 29.844 1 88.81 159 ALA A CA 1
ATOM 1282 C C . ALA A 1 159 ? -14.039 -8.062 31.25 1 88.81 159 ALA A C 1
ATOM 1284 O O . ALA A 1 159 ? -14.742 -7.789 32.219 1 88.81 159 ALA A O 1
ATOM 1285 N N . ASN A 1 160 ? -12.773 -8.453 31.406 1 93.56 160 ASN A N 1
ATOM 1286 C CA . ASN A 1 160 ? -12.141 -8.648 32.688 1 93.56 160 ASN A CA 1
ATOM 1287 C C . ASN A 1 160 ? -11.406 -7.387 33.156 1 93.56 160 ASN A C 1
ATOM 1289 O O . ASN A 1 160 ? -10.742 -7.391 34.188 1 93.56 160 ASN A O 1
ATOM 1293 N N . GLY A 1 161 ? -11.383 -6.391 32.344 1 91.62 161 GLY A N 1
ATOM 1294 C CA . GLY A 1 161 ? -10.758 -5.133 32.688 1 91.62 161 GLY A CA 1
ATOM 1295 C C . GLY A 1 161 ? -9.297 -5.051 32.281 1 91.62 161 GLY A C 1
ATOM 1296 O O . GLY A 1 161 ? -8.586 -4.133 32.688 1 91.62 161 GLY A O 1
ATOM 1297 N N . ASN A 1 162 ? -8.898 -6.016 31.484 1 93.44 162 ASN A N 1
ATOM 1298 C CA . ASN A 1 162 ? -7.52 -6 31.016 1 93.44 162 ASN A CA 1
ATOM 1299 C C . ASN A 1 162 ? -7.371 -5.18 29.734 1 93.44 162 ASN A C 1
ATOM 1301 O O . ASN A 1 162 ? -8.234 -5.234 28.859 1 93.44 162 ASN A O 1
ATOM 1305 N N . GLU A 1 163 ? -6.285 -4.473 29.766 1 91.94 163 GLU A N 1
ATOM 1306 C CA . GLU A 1 163 ? -5.98 -3.686 28.578 1 91.94 163 GLU A CA 1
ATOM 1307 C C . GLU A 1 163 ? -5.562 -4.586 27.406 1 91.94 163 GLU A C 1
ATOM 1309 O O . GLU A 1 163 ? -4.883 -5.594 27.609 1 91.94 163 GLU A O 1
ATOM 1314 N N . PHE A 1 164 ? -6.016 -4.285 26.219 1 91.38 164 PHE A N 1
ATOM 1315 C CA . PHE A 1 164 ? -5.594 -5.012 25.016 1 91.38 164 PHE A CA 1
ATOM 1316 C C . PHE A 1 164 ? -5.332 -4.055 23.859 1 91.38 164 PHE A C 1
ATOM 1318 O O . PHE A 1 164 ? -5.773 -2.904 23.891 1 91.38 164 PHE A O 1
ATOM 1325 N N . GLN A 1 165 ? -4.527 -4.484 22.891 1 88.62 165 GLN A N 1
ATOM 1326 C CA . GLN A 1 165 ? -4.309 -3.729 21.656 1 88.62 165 GLN A CA 1
ATOM 1327 C C . GLN A 1 165 ? -5.449 -3.939 20.672 1 88.62 165 GLN A C 1
ATOM 1329 O O . GLN A 1 165 ? -5.641 -5.043 20.156 1 88.62 165 GLN A O 1
ATOM 1334 N N . PRO A 1 166 ? -6.141 -2.893 20.375 1 93.25 166 PRO A N 1
ATOM 1335 C CA . PRO A 1 166 ? -7.332 -3.068 19.531 1 93.25 166 PRO A CA 1
ATOM 1336 C C . PRO A 1 166 ? -7 -3.289 18.062 1 93.25 166 PRO A C 1
ATOM 1338 O O . PRO A 1 166 ? -6.051 -2.691 17.547 1 93.25 166 PRO A O 1
ATOM 1341 N N . SER A 1 167 ? -7.758 -4.109 17.422 1 94.19 167 SER A N 1
ATOM 1342 C CA . SER A 1 167 ? -7.719 -4.234 15.969 1 94.19 167 SER A CA 1
ATOM 1343 C C . SER A 1 167 ? -8.469 -3.094 15.289 1 94.19 167 SER A C 1
ATOM 1345 O O . SER A 1 167 ? -9.211 -2.355 15.953 1 94.19 167 SER A O 1
ATOM 1347 N N . ILE A 1 168 ? -8.227 -2.984 14.07 1 96.06 168 ILE A N 1
ATOM 1348 C CA . ILE A 1 168 ? -8.961 -1.979 13.305 1 96.06 168 ILE A CA 1
ATOM 1349 C C . ILE A 1 168 ? -10.453 -2.262 13.375 1 96.06 168 ILE A C 1
ATOM 1351 O O . ILE A 1 168 ? -11.266 -1.336 13.477 1 96.06 168 ILE A O 1
ATOM 1355 N N . SER A 1 169 ? -10.82 -3.52 13.375 1 96.5 169 SER A N 1
ATOM 1356 C CA . SER A 1 169 ? -12.227 -3.9 13.469 1 96.5 169 SER A CA 1
ATOM 1357 C C . SER A 1 169 ? -12.836 -3.447 14.789 1 96.5 169 SER A C 1
ATOM 1359 O O . SER A 1 169 ? -13.953 -2.92 14.82 1 96.5 169 SER A O 1
ATOM 1361 N N . HIS A 1 170 ? -12.141 -3.633 15.836 1 96.25 170 HIS A N 1
ATOM 1362 C CA . HIS A 1 170 ? -12.625 -3.193 17.141 1 96.25 170 HIS A CA 1
ATOM 1363 C C . HIS A 1 170 ? -12.75 -1.674 17.203 1 96.25 170 HIS A C 1
ATOM 1365 O O . HIS A 1 170 ? -13.703 -1.146 17.766 1 96.25 170 HIS A O 1
ATOM 1371 N N . LYS A 1 171 ? -11.828 -0.982 16.641 1 96.56 171 LYS A N 1
ATOM 1372 C CA . LYS A 1 171 ? -11.844 0.478 16.641 1 96.56 171 LYS A CA 1
ATOM 1373 C C . LYS A 1 171 ? -13.086 1.013 15.922 1 96.56 171 LYS A C 1
ATOM 1375 O O . LYS A 1 171 ? -13.773 1.888 16.453 1 96.56 171 LYS A O 1
ATOM 1380 N N . ILE A 1 172 ? -13.414 0.393 14.781 1 97.19 172 ILE A N 1
ATOM 1381 C CA . ILE A 1 172 ? -14.438 1.023 13.945 1 97.19 172 ILE A CA 1
ATOM 1382 C C . ILE A 1 172 ? -15.812 0.474 14.312 1 97.19 172 ILE A C 1
ATOM 1384 O O . ILE A 1 172 ? -16.828 1.14 14.102 1 97.19 172 ILE A O 1
ATOM 1388 N N . ASN A 1 173 ? -15.852 -0.719 14.938 1 96 173 ASN A N 1
ATOM 1389 C CA . ASN A 1 173 ? -17.141 -1.334 15.203 1 96 173 ASN A CA 1
ATOM 1390 C C . ASN A 1 173 ? -17.562 -1.15 16.656 1 96 173 ASN A C 1
ATOM 1392 O O . ASN A 1 173 ? -18.734 -1.322 17 1 96 173 ASN A O 1
ATOM 1396 N N . THR A 1 174 ? -16.609 -0.838 17.516 1 94.75 174 THR A N 1
ATOM 1397 C CA . THR A 1 174 ? -16.938 -0.765 18.938 1 94.75 174 THR A CA 1
ATOM 1398 C C . THR A 1 174 ? -16.5 0.576 19.531 1 94.75 174 THR A C 1
ATOM 1400 O O . THR A 1 174 ? -17.344 1.344 20.016 1 94.75 174 THR A O 1
ATOM 1403 N N . ALA A 1 175 ? -15.273 0.947 19.438 1 95.75 175 ALA A N 1
ATOM 1404 C CA . ALA A 1 175 ? -14.734 2.119 20.109 1 95.75 175 ALA A CA 1
ATOM 1405 C C . ALA A 1 175 ? -15.336 3.406 19.562 1 95.75 175 ALA A C 1
ATOM 1407 O O . ALA A 1 175 ? -15.828 4.246 20.312 1 95.75 175 ALA A O 1
ATOM 1408 N N . LEU A 1 176 ? -15.281 3.535 18.234 1 96.69 176 LEU A N 1
ATOM 1409 C CA . LEU A 1 176 ? -15.75 4.77 17.609 1 96.69 176 LEU A CA 1
ATOM 1410 C C . LEU A 1 176 ? -17.234 4.969 17.859 1 96.69 176 LEU A C 1
ATOM 1412 O O . LEU A 1 176 ? -17.672 6.055 18.25 1 96.69 176 LEU A O 1
ATOM 1416 N N . PRO A 1 177 ? -18.031 3.924 17.641 1 96.38 177 PRO A N 1
ATOM 1417 C CA . PRO A 1 177 ? -19.453 4.082 17.938 1 96.38 177 PRO A CA 1
ATOM 1418 C C . PRO A 1 177 ? -19.719 4.453 19.391 1 96.38 177 PRO A C 1
ATOM 1420 O O . PRO A 1 177 ? -20.609 5.254 19.672 1 96.38 177 PRO A O 1
ATOM 1423 N N . LEU A 1 178 ? -18.969 3.879 20.281 1 94.75 178 LEU A N 1
ATOM 1424 C CA . LEU A 1 178 ? -19.109 4.191 21.703 1 94.75 178 LEU A CA 1
ATOM 1425 C C . LEU A 1 178 ? -18.766 5.652 21.969 1 94.75 178 LEU A C 1
ATOM 1427 O O . LEU A 1 178 ? -19.484 6.348 22.688 1 94.75 178 LEU A O 1
ATOM 1431 N N . LEU A 1 179 ? -17.719 6.105 21.422 1 95.81 179 LEU A N 1
ATOM 1432 C CA . LEU A 1 179 ? -17.188 7.449 21.656 1 95.81 179 LEU A CA 1
ATOM 1433 C C . LEU A 1 179 ? -18.094 8.5 21 1 95.81 179 LEU A C 1
ATOM 1435 O O . LEU A 1 179 ? -18.281 9.586 21.562 1 95.81 179 LEU A O 1
ATOM 1439 N N . LYS A 1 180 ? -18.625 8.164 19.828 1 96.44 180 LYS A N 1
ATOM 1440 C CA . LYS A 1 180 ? -19.328 9.164 19.031 1 96.44 180 LYS A CA 1
ATOM 1441 C C . LYS A 1 180 ? -20.844 9.016 19.172 1 96.44 180 LYS A C 1
ATOM 1443 O O . LYS A 1 180 ? -21.609 9.898 18.766 1 96.44 180 LYS A O 1
ATOM 1448 N N . GLY A 1 181 ? -21.375 7.926 19.719 1 95.81 181 GLY A N 1
ATOM 1449 C CA . GLY A 1 181 ? -22.781 7.699 19.953 1 95.81 181 GLY A CA 1
ATOM 1450 C C . GLY A 1 181 ? -23.562 7.355 18.703 1 95.81 181 GLY A C 1
ATOM 1451 O O . GLY A 1 181 ? -24.781 7.492 18.656 1 95.81 181 GLY A O 1
ATOM 1452 N N . LYS A 1 182 ? -22.875 7.086 17.641 1 95.62 182 LYS A N 1
ATOM 1453 C CA . LYS A 1 182 ? -23.5 6.707 16.375 1 95.62 182 LYS A CA 1
ATOM 1454 C C . LYS A 1 182 ? -22.672 5.641 15.664 1 95.62 182 LYS A C 1
ATOM 1456 O O . LYS A 1 182 ? -21.453 5.582 15.82 1 95.62 182 LYS A O 1
ATOM 1461 N N . LYS A 1 183 ? -23.453 4.879 14.883 1 94.44 183 LYS A N 1
ATOM 1462 C CA . LYS A 1 183 ? -22.828 3.768 14.18 1 94.44 183 LYS A CA 1
ATOM 1463 C C . LYS A 1 183 ? -23.188 3.773 12.703 1 94.44 183 LYS A C 1
ATOM 1465 O O . LYS A 1 183 ? -24.328 4.07 12.336 1 94.44 183 LYS A O 1
ATOM 1470 N N . VAL A 1 184 ? -22.188 3.436 11.906 1 95.69 184 VAL A N 1
ATOM 1471 C CA . VAL A 1 184 ? -22.391 3.389 10.461 1 95.69 184 VAL A CA 1
ATOM 1472 C C . VAL A 1 184 ? -23.375 2.275 10.109 1 95.69 184 VAL A C 1
ATOM 1474 O O . VAL A 1 184 ? -23.484 1.281 10.836 1 95.69 184 VAL A O 1
ATOM 1477 N N . LYS A 1 185 ? -24.047 2.381 8.984 1 95.5 185 LYS A N 1
ATOM 1478 C CA . LYS A 1 185 ? -25.047 1.411 8.539 1 95.5 185 LYS A CA 1
ATOM 1479 C C . LYS A 1 185 ? -24.406 0.053 8.266 1 95.5 185 LYS A C 1
ATOM 1481 O O . LYS A 1 185 ? -23.219 -0.029 7.957 1 95.5 185 LYS A O 1
ATOM 1486 N N . ARG A 1 186 ? -25.188 -0.943 8.289 1 93.19 186 ARG A N 1
ATOM 1487 C CA . ARG A 1 186 ? -24.766 -2.33 8.148 1 93.19 186 ARG A CA 1
ATOM 1488 C C . ARG A 1 186 ? -24.094 -2.568 6.797 1 93.19 186 ARG A C 1
ATOM 1490 O O . ARG A 1 186 ? -23.109 -3.289 6.703 1 93.19 186 ARG A O 1
ATOM 1497 N N . LYS A 1 187 ? -24.625 -2.01 5.766 1 95.56 187 LYS A N 1
ATOM 1498 C CA . LYS A 1 187 ? -24.109 -2.197 4.418 1 95.56 187 LYS A CA 1
ATOM 1499 C C . LYS A 1 187 ? -22.656 -1.738 4.324 1 95.56 187 LYS A C 1
ATOM 1501 O O . LYS A 1 187 ? -21.781 -2.488 3.867 1 95.56 187 LYS A O 1
ATOM 1506 N N . GLU A 1 188 ? -22.391 -0.508 4.777 1 96.44 188 GLU A N 1
ATOM 1507 C CA . GLU A 1 188 ? -21.031 0.03 4.777 1 96.44 188 GLU A CA 1
ATOM 1508 C C . GLU A 1 188 ? -20.109 -0.788 5.68 1 96.44 188 GLU A C 1
ATOM 1510 O O . GLU A 1 188 ? -18.953 -1.058 5.324 1 96.44 188 GLU A O 1
ATOM 1515 N N . SER A 1 189 ? -20.641 -1.199 6.75 1 97.06 189 SER A N 1
ATOM 1516 C CA . SER A 1 189 ? -19.859 -2 7.691 1 97.06 189 SER A CA 1
ATOM 1517 C C . SER A 1 189 ? -19.422 -3.318 7.062 1 97.06 189 SER A C 1
ATOM 1519 O O . SER A 1 189 ? -18.328 -3.805 7.332 1 97.06 189 SER A O 1
ATOM 1521 N N . ASN A 1 190 ? -20.25 -3.867 6.316 1 97.94 190 ASN A N 1
ATOM 1522 C CA . ASN A 1 190 ? -19.938 -5.117 5.641 1 97.94 190 ASN A CA 1
ATOM 1523 C C . ASN A 1 190 ? -18.812 -4.934 4.621 1 97.94 190 ASN A C 1
ATOM 1525 O O . ASN A 1 190 ? -17.922 -5.773 4.516 1 97.94 190 ASN A O 1
ATOM 1529 N N . TYR A 1 191 ? -18.844 -3.875 3.871 1 98.56 191 TYR A N 1
ATOM 1530 C CA . TYR A 1 191 ? -17.781 -3.576 2.912 1 98.56 191 TYR A CA 1
ATOM 1531 C C . TYR A 1 191 ? -16.453 -3.322 3.625 1 98.56 191 TYR A C 1
ATOM 1533 O O . TYR A 1 191 ? -15.406 -3.748 3.152 1 98.56 191 TYR A O 1
ATOM 1541 N N . LEU A 1 192 ? -16.547 -2.637 4.734 1 98.62 192 LEU A N 1
ATOM 1542 C CA . LEU A 1 192 ? -15.328 -2.371 5.5 1 98.62 192 LEU A CA 1
ATOM 1543 C C . LEU A 1 192 ? -14.734 -3.668 6.047 1 98.62 192 LEU A C 1
ATOM 1545 O O . LEU A 1 192 ? -13.516 -3.836 6.066 1 98.62 192 LEU A O 1
ATOM 1549 N N . ARG A 1 193 ? -15.562 -4.516 6.469 1 98.38 193 ARG A N 1
ATOM 1550 C CA . ARG A 1 193 ? -15.102 -5.816 6.938 1 98.38 193 ARG A CA 1
ATOM 1551 C C . ARG A 1 193 ? -14.383 -6.574 5.828 1 98.38 193 ARG A C 1
ATOM 1553 O O . ARG A 1 193 ? -13.305 -7.141 6.051 1 98.38 193 ARG A O 1
ATOM 1560 N N . GLN A 1 194 ? -14.977 -6.625 4.68 1 98.62 194 GLN A N 1
ATOM 1561 C CA . GLN A 1 194 ? -14.367 -7.289 3.531 1 98.62 194 GLN A CA 1
ATOM 1562 C C . GLN A 1 194 ? -13.016 -6.668 3.189 1 98.62 194 GLN A C 1
ATOM 1564 O O . GLN A 1 194 ? -12.062 -7.379 2.861 1 98.62 194 GLN A O 1
ATOM 1569 N N . LEU A 1 195 ? -12.938 -5.359 3.26 1 98.75 195 LEU A N 1
ATOM 1570 C CA . LEU A 1 195 ? -11.703 -4.625 2.998 1 98.75 195 LEU A CA 1
ATOM 1571 C C . LEU A 1 195 ? -10.602 -5.043 3.969 1 98.75 195 LEU A C 1
ATOM 1573 O O . LEU A 1 195 ? -9.484 -5.348 3.551 1 98.75 195 LEU A O 1
ATOM 1577 N N . ILE A 1 196 ? -10.961 -5.047 5.199 1 98.19 196 ILE A N 1
ATOM 1578 C CA . ILE A 1 196 ? -10 -5.375 6.246 1 98.19 196 ILE A CA 1
ATOM 1579 C C . ILE A 1 196 ? -9.516 -6.812 6.062 1 98.19 196 ILE A C 1
ATOM 1581 O O . ILE A 1 196 ? -8.312 -7.086 6.172 1 98.19 196 ILE A O 1
ATOM 1585 N N . GLU A 1 197 ? -10.391 -7.684 5.746 1 97.88 197 GLU A N 1
ATOM 1586 C CA . GLU A 1 197 ? -10.047 -9.094 5.578 1 97.88 197 GLU A CA 1
ATOM 1587 C C . GLU A 1 197 ? -9.086 -9.297 4.41 1 97.88 197 GLU A C 1
ATOM 1589 O O . GLU A 1 197 ? -8.055 -9.945 4.559 1 97.88 197 GLU A O 1
ATOM 1594 N N . ILE A 1 198 ? -9.391 -8.75 3.297 1 98.19 198 ILE A N 1
ATOM 1595 C CA . ILE A 1 198 ? -8.57 -8.992 2.117 1 98.19 198 ILE A CA 1
ATOM 1596 C C . ILE A 1 198 ? -7.219 -8.289 2.283 1 98.19 198 ILE A C 1
ATOM 1598 O O . ILE A 1 198 ? -6.191 -8.797 1.834 1 98.19 198 ILE A O 1
ATOM 1602 N N . ARG A 1 199 ? -7.242 -7.098 2.836 1 97.75 199 ARG A N 1
ATOM 1603 C CA . ARG A 1 199 ? -5.988 -6.402 3.094 1 97.75 199 ARG A CA 1
ATOM 1604 C C . ARG A 1 199 ? -5.082 -7.223 4.008 1 97.75 199 ARG A C 1
ATOM 1606 O O . ARG A 1 199 ? -3.879 -7.332 3.762 1 97.75 199 ARG A O 1
ATOM 1613 N N . ASN A 1 200 ? -5.617 -7.762 5.027 1 94.94 200 ASN A N 1
ATOM 1614 C CA . ASN A 1 200 ? -4.844 -8.602 5.938 1 94.94 200 ASN A CA 1
ATOM 1615 C C . ASN A 1 200 ? -4.223 -9.789 5.211 1 94.94 200 ASN A C 1
ATOM 1617 O O . ASN A 1 200 ? -3.064 -10.133 5.453 1 94.94 200 ASN A O 1
ATOM 1621 N N . GLU A 1 201 ? -4.965 -10.359 4.383 1 96.12 201 GLU A N 1
ATOM 1622 C CA . GLU A 1 201 ? -4.457 -11.492 3.609 1 96.12 201 GLU A CA 1
ATOM 1623 C C . GLU A 1 201 ? -3.309 -11.062 2.699 1 96.12 201 GLU A C 1
ATOM 1625 O O . GLU A 1 201 ? -2.311 -11.773 2.574 1 96.12 201 GLU A O 1
ATOM 1630 N N . LEU A 1 202 ? -3.412 -9.938 2.156 1 96.56 202 LEU A N 1
ATOM 1631 C CA . LEU A 1 202 ? -2.436 -9.445 1.188 1 96.56 202 LEU A CA 1
ATOM 1632 C C . LEU A 1 202 ? -1.119 -9.102 1.873 1 96.56 202 LEU A C 1
ATOM 1634 O O . LEU A 1 202 ? -0.046 -9.461 1.387 1 96.56 202 LEU A O 1
ATOM 1638 N N . ILE A 1 203 ? -1.211 -8.43 2.984 1 92.12 203 ILE A N 1
ATOM 1639 C CA . ILE A 1 203 ? 0.002 -7.93 3.623 1 92.12 203 ILE A CA 1
ATOM 1640 C C . ILE A 1 203 ? 0.715 -9.07 4.34 1 92.12 203 ILE A C 1
ATOM 1642 O O . ILE A 1 203 ? 1.897 -8.961 4.676 1 92.12 203 ILE A O 1
ATOM 1646 N N . HIS A 1 204 ? 0.004 -10.18 4.586 1 91.06 204 HIS A N 1
ATOM 1647 C CA . HIS A 1 204 ? 0.583 -11.375 5.188 1 91.06 204 HIS A CA 1
ATOM 1648 C C . HIS A 1 204 ? 0.502 -12.562 4.234 1 91.06 204 HIS A C 1
ATOM 1650 O O . HIS A 1 204 ? 0.419 -13.711 4.676 1 91.06 204 HIS A O 1
ATOM 1656 N N . LEU A 1 205 ? 0.547 -12.305 3.055 1 94.81 205 LEU A N 1
ATOM 1657 C CA . LEU A 1 205 ? 0.3 -13.312 2.029 1 94.81 205 LEU A CA 1
ATOM 1658 C C . LEU A 1 205 ? 1.174 -14.547 2.256 1 94.81 205 LEU A C 1
ATOM 1660 O O . LEU A 1 205 ? 2.398 -14.43 2.35 1 94.81 205 LEU A O 1
ATOM 1664 N N . LYS A 1 206 ? 0.524 -15.656 2.383 1 92.69 206 LYS A N 1
ATOM 1665 C CA . LYS A 1 206 ? 1.163 -16.953 2.582 1 92.69 206 LYS A CA 1
ATOM 1666 C C . LYS A 1 206 ? 0.599 -18 1.625 1 92.69 206 LYS A C 1
ATOM 1668 O O . LYS A 1 206 ? -0.551 -17.891 1.191 1 92.69 206 LYS A O 1
ATOM 1673 N N . PRO A 1 207 ? 1.446 -18.938 1.277 1 92.31 207 PRO A N 1
ATOM 1674 C CA . PRO A 1 207 ? 0.908 -20.031 0.461 1 92.31 207 PRO A CA 1
ATOM 1675 C C . PRO A 1 207 ? -0.204 -20.812 1.168 1 92.31 207 PRO A C 1
ATOM 1677 O O . PRO A 1 207 ? -0.14 -21.016 2.381 1 92.31 207 PRO A O 1
ATOM 1680 N N . ALA A 1 208 ? -1.197 -21.125 0.408 1 88.31 208 ALA A N 1
ATOM 1681 C CA . ALA A 1 208 ? -2.312 -21.891 0.948 1 88.31 208 ALA A CA 1
ATOM 1682 C C . ALA A 1 208 ? -2.906 -22.812 -0.114 1 88.31 208 ALA A C 1
ATOM 1684 O O . ALA A 1 208 ? -2.898 -22.484 -1.303 1 88.31 208 ALA A O 1
ATOM 1685 N N . GLY A 1 209 ? -3.424 -23.938 0.312 1 80.81 209 GLY A N 1
ATOM 1686 C CA . GLY A 1 209 ? -4.082 -24.859 -0.596 1 80.81 209 GLY A CA 1
ATOM 1687 C C . GLY A 1 209 ? -3.111 -25.703 -1.403 1 80.81 209 GLY A C 1
ATOM 1688 O O . GLY A 1 209 ? -2.162 -26.266 -0.852 1 80.81 209 GLY A O 1
ATOM 1689 N N . ASP A 1 210 ? -3.4 -25.734 -2.738 1 84.44 210 ASP A N 1
ATOM 1690 C CA . ASP A 1 210 ? -2.588 -26.547 -3.641 1 84.44 210 ASP A CA 1
ATOM 1691 C C . ASP A 1 210 ? -1.19 -25.953 -3.805 1 84.44 210 ASP A C 1
ATOM 1693 O O . ASP A 1 210 ? -1.045 -24.766 -4.094 1 84.44 210 ASP A O 1
ATOM 1697 N N . VAL A 1 211 ? -0.235 -26.781 -3.711 1 81 211 VAL A N 1
ATOM 1698 C CA . VAL A 1 211 ? 1.159 -26.359 -3.699 1 81 211 VAL A CA 1
ATOM 1699 C C . VAL A 1 211 ? 1.519 -25.734 -5.047 1 81 211 VAL A C 1
ATOM 1701 O O . VAL A 1 211 ? 2.336 -24.812 -5.113 1 81 211 VAL A O 1
ATOM 1704 N N . ASN A 1 212 ? 0.869 -26.156 -6.109 1 84.75 212 ASN A N 1
ATOM 1705 C CA . ASN A 1 212 ? 1.209 -25.688 -7.449 1 84.75 212 ASN A CA 1
ATOM 1706 C C . ASN A 1 212 ? 0.501 -24.375 -7.773 1 84.75 212 ASN A C 1
ATOM 1708 O O . ASN A 1 212 ? 0.86 -23.688 -8.734 1 84.75 212 ASN A O 1
ATOM 1712 N N . SER A 1 213 ? -0.474 -24.062 -7.004 1 89.56 213 SER A N 1
ATOM 1713 C CA . SER A 1 213 ? -1.219 -22.812 -7.09 1 89.56 213 SER A CA 1
ATOM 1714 C C . SER A 1 213 ? -1.607 -22.312 -5.707 1 89.56 213 SER A C 1
ATOM 1716 O O . SER A 1 213 ? -2.793 -22.172 -5.402 1 89.56 213 SER A O 1
ATOM 1718 N N . ALA A 1 214 ? -0.61 -21.891 -5.062 1 91.88 214 ALA A N 1
ATOM 1719 C CA . ALA A 1 214 ? -0.738 -21.719 -3.615 1 91.88 214 ALA A CA 1
ATOM 1720 C C . ALA A 1 214 ? -1.417 -20.391 -3.279 1 91.88 214 ALA A C 1
ATOM 1722 O O . ALA A 1 214 ? -1.81 -20.172 -2.133 1 91.88 214 ALA A O 1
ATOM 1723 N N . TYR A 1 215 ? -1.625 -19.531 -4.27 1 95.31 215 TYR A N 1
ATOM 1724 C CA . TYR A 1 215 ? -2.141 -18.203 -3.973 1 95.31 215 TYR A CA 1
ATOM 1725 C C . TYR A 1 215 ? -3.486 -17.984 -4.652 1 95.31 215 TYR A C 1
ATOM 1727 O O . TYR A 1 215 ? -4.062 -16.891 -4.547 1 95.31 215 TYR A O 1
ATOM 1735 N N . LYS A 1 216 ? -4.012 -18.953 -5.25 1 94.5 216 LYS A N 1
ATOM 1736 C CA . LYS A 1 216 ? -5.172 -18.812 -6.125 1 94.5 216 LYS A CA 1
ATOM 1737 C C . LYS A 1 216 ? -6.383 -18.297 -5.352 1 94.5 216 LYS A C 1
ATOM 1739 O O . LYS A 1 216 ? -7.191 -17.531 -5.887 1 94.5 216 LYS A O 1
ATOM 1744 N N . ILE A 1 217 ? -6.48 -18.688 -4.113 1 94.88 217 ILE A N 1
ATOM 1745 C CA . ILE A 1 217 ? -7.648 -18.297 -3.334 1 94.88 217 ILE A CA 1
ATOM 1746 C C . ILE A 1 217 ? -7.684 -16.781 -3.17 1 94.88 217 ILE A C 1
ATOM 1748 O O . ILE A 1 217 ? -8.703 -16.141 -3.439 1 94.88 217 ILE A O 1
ATOM 1752 N N . VAL A 1 218 ? -6.59 -16.234 -2.76 1 96.62 218 VAL A N 1
ATOM 1753 C CA . VAL A 1 218 ? -6.512 -14.789 -2.574 1 96.62 218 VAL A CA 1
ATOM 1754 C C . VAL A 1 218 ? -6.57 -14.086 -3.93 1 96.62 218 VAL A C 1
ATOM 1756 O O . VAL A 1 218 ? -7.18 -13.023 -4.062 1 96.62 218 VAL A O 1
ATOM 1759 N N . TYR A 1 219 ? -5.984 -14.695 -4.965 1 97.31 219 TYR A N 1
ATOM 1760 C CA . TYR A 1 219 ? -5.992 -14.117 -6.305 1 97.31 219 TYR A CA 1
ATOM 1761 C C . TYR A 1 219 ? -7.414 -14.031 -6.852 1 97.31 219 TYR A C 1
ATOM 1763 O O . TYR A 1 219 ? -7.801 -13.008 -7.43 1 97.31 219 TYR A O 1
ATOM 1771 N N . ARG A 1 220 ? -8.18 -15.078 -6.598 1 96.75 220 ARG A N 1
ATOM 1772 C CA . ARG A 1 220 ? -9.578 -15.094 -7.016 1 96.75 220 ARG A CA 1
ATOM 1773 C C . ARG A 1 220 ? -10.375 -14.008 -6.297 1 96.75 220 ARG A C 1
ATOM 1775 O O . ARG A 1 220 ? -11.195 -13.32 -6.914 1 96.75 220 ARG A O 1
ATOM 1782 N N . LYS A 1 221 ? -10.086 -13.836 -5.02 1 97.25 221 LYS A N 1
ATOM 1783 C CA . LYS A 1 221 ? -10.758 -12.797 -4.242 1 97.25 221 LYS A CA 1
ATOM 1784 C C . LYS A 1 221 ? -10.461 -11.414 -4.797 1 97.25 221 LYS A C 1
ATOM 1786 O O . LYS A 1 221 ? -11.344 -10.555 -4.863 1 97.25 221 LYS A O 1
ATOM 1791 N N . LEU A 1 222 ? -9.234 -11.211 -5.195 1 98.19 222 LEU A N 1
ATOM 1792 C CA . LEU A 1 222 ? -8.836 -9.922 -5.742 1 98.19 222 LEU A CA 1
ATOM 1793 C C . LEU A 1 222 ? -9.594 -9.609 -7.027 1 98.19 222 LEU A C 1
ATOM 1795 O O . LEU A 1 222 ? -10.047 -8.484 -7.23 1 98.19 222 LEU A O 1
ATOM 1799 N N . ILE A 1 223 ? -9.656 -10.617 -7.871 1 97.75 223 ILE A N 1
ATOM 1800 C CA . ILE A 1 223 ? -10.273 -10.422 -9.18 1 97.75 223 ILE A CA 1
ATOM 1801 C C . ILE A 1 223 ? -11.742 -10.031 -9.008 1 97.75 223 ILE A C 1
ATOM 1803 O O . ILE A 1 223 ? -12.25 -9.172 -9.727 1 97.75 223 ILE A O 1
ATOM 1807 N N . ASN A 1 224 ? -12.383 -10.531 -7.977 1 96.44 224 ASN A N 1
ATOM 1808 C CA . ASN A 1 224 ? -13.82 -10.352 -7.828 1 96.44 224 ASN A CA 1
ATOM 1809 C C . ASN A 1 224 ? -14.148 -9.312 -6.766 1 96.44 224 ASN A C 1
ATOM 1811 O O . ASN A 1 224 ? -15.32 -9.055 -6.48 1 96.44 224 ASN A O 1
ATOM 1815 N N . PHE A 1 225 ? -13.188 -8.734 -6.156 1 97.88 225 PHE A N 1
ATOM 1816 C CA . PHE A 1 225 ? -13.398 -7.762 -5.094 1 97.88 225 PHE A CA 1
ATOM 1817 C C . PHE A 1 225 ? -14.227 -6.582 -5.594 1 97.88 225 PHE A C 1
ATOM 1819 O O . PHE A 1 225 ? -14.07 -6.148 -6.738 1 97.88 225 PHE A O 1
ATOM 1826 N N . LYS A 1 226 ? -15.078 -6.078 -4.75 1 97.19 226 LYS A N 1
ATOM 1827 C CA . LYS A 1 226 ? -15.969 -4.977 -5.09 1 97.19 226 LYS A CA 1
ATOM 1828 C C . LYS A 1 226 ? -15.312 -3.629 -4.812 1 97.19 226 LYS A C 1
ATOM 1830 O O . LYS A 1 226 ? -15.75 -2.889 -3.932 1 97.19 226 LYS A O 1
ATOM 1835 N N . TYR A 1 227 ? -14.453 -3.234 -5.664 1 98.19 227 TYR A N 1
ATOM 1836 C CA . TYR A 1 227 ? -13.562 -2.098 -5.453 1 98.19 227 TYR A CA 1
ATOM 1837 C C . TYR A 1 227 ? -14.352 -0.799 -5.344 1 98.19 227 TYR A C 1
ATOM 1839 O O . TYR A 1 227 ? -14.125 -0.005 -4.43 1 98.19 227 TYR A O 1
ATOM 1847 N N . PHE A 1 228 ? -15.25 -0.578 -6.238 1 97.88 228 PHE A N 1
ATOM 1848 C CA . PHE A 1 228 ? -15.984 0.684 -6.266 1 97.88 228 PHE A CA 1
ATOM 1849 C C . PHE A 1 228 ? -16.891 0.81 -5.051 1 97.88 228 PHE A C 1
ATOM 1851 O O . PHE A 1 228 ? -16.953 1.87 -4.426 1 97.88 228 PHE A O 1
ATOM 1858 N N . GLU A 1 229 ? -17.609 -0.253 -4.727 1 97.94 229 GLU A N 1
ATOM 1859 C CA . GLU A 1 229 ? -18.516 -0.239 -3.576 1 97.94 229 GLU A CA 1
ATOM 1860 C C . GLU A 1 229 ? -17.75 0.004 -2.279 1 97.94 229 GLU A C 1
ATOM 1862 O O . GLU A 1 229 ? -18.203 0.756 -1.415 1 97.94 229 GLU A O 1
ATOM 1867 N N . VAL A 1 230 ? -16.594 -0.625 -2.201 1 98.75 230 VAL A N 1
ATOM 1868 C CA . VAL A 1 230 ? -15.781 -0.47 -1.001 1 98.75 230 VAL A CA 1
ATOM 1869 C C . VAL A 1 230 ? -15.227 0.951 -0.932 1 98.75 230 VAL A C 1
ATOM 1871 O O . VAL A 1 230 ? -15.18 1.555 0.142 1 98.75 230 VAL A O 1
ATOM 1874 N N . LEU A 1 231 ? -14.828 1.488 -2.084 1 98.69 231 LEU A N 1
ATOM 1875 C CA . LEU A 1 231 ? -14.383 2.873 -2.16 1 98.69 231 LEU A CA 1
ATOM 1876 C C . LEU A 1 231 ? -15.453 3.824 -1.645 1 98.69 231 LEU A C 1
ATOM 1878 O O . LEU A 1 231 ? -15.164 4.719 -0.843 1 98.69 231 LEU A O 1
ATOM 1882 N N . GLN A 1 232 ? -16.641 3.617 -2.029 1 98.31 232 GLN A N 1
ATOM 1883 C CA . GLN A 1 232 ? -17.766 4.445 -1.599 1 98.31 232 GLN A CA 1
ATOM 1884 C C . GLN A 1 232 ? -18.047 4.254 -0.112 1 98.31 232 GLN A C 1
ATOM 1886 O O . GLN A 1 232 ? -18.359 5.215 0.592 1 98.31 232 GLN A O 1
ATOM 1891 N N . ALA A 1 233 ? -17.953 3.051 0.314 1 98.75 233 ALA A N 1
ATOM 1892 C CA . ALA A 1 233 ? -18.219 2.752 1.721 1 98.75 233 ALA A CA 1
ATOM 1893 C C . ALA A 1 233 ? -17.203 3.455 2.625 1 98.75 233 ALA A C 1
ATOM 1895 O O . ALA A 1 233 ? -17.562 3.943 3.699 1 98.75 233 ALA A O 1
ATOM 1896 N N . VAL A 1 234 ? -15.969 3.518 2.205 1 98.88 234 VAL A N 1
ATOM 1897 C CA . VAL A 1 234 ? -14.93 4.176 2.988 1 98.88 234 VAL A CA 1
ATOM 1898 C C . VAL A 1 234 ? -15.211 5.676 3.061 1 98.88 234 VAL A C 1
ATOM 1900 O O . VAL A 1 234 ? -15.109 6.281 4.129 1 98.88 234 VAL A O 1
ATOM 1903 N N . LYS A 1 235 ? -15.57 6.266 1.929 1 98.69 235 LYS A N 1
ATOM 1904 C CA . LYS A 1 235 ? -15.953 7.676 1.912 1 98.69 235 LYS A CA 1
ATOM 1905 C C . LYS A 1 235 ? -17.109 7.945 2.859 1 98.69 235 LYS A C 1
ATOM 1907 O O . LYS A 1 235 ? -17.078 8.898 3.641 1 98.69 235 LYS A O 1
ATOM 1912 N N . THR A 1 236 ? -18.094 7.109 2.764 1 98.56 236 THR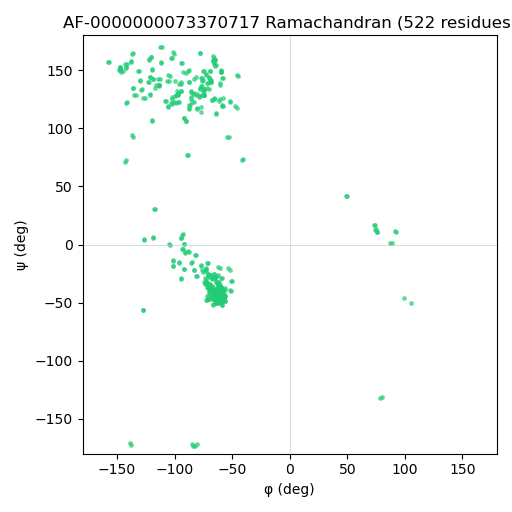 A N 1
ATOM 1913 C CA . THR A 1 236 ? -19.281 7.254 3.604 1 98.56 236 THR A CA 1
ATOM 1914 C C . THR A 1 236 ? -18.922 7.137 5.082 1 98.56 236 THR A C 1
ATOM 1916 O O . THR A 1 236 ? -19.406 7.91 5.91 1 98.56 236 THR A O 1
ATOM 1919 N N . PHE A 1 237 ? -18.094 6.191 5.406 1 98.69 237 PHE A N 1
ATOM 1920 C CA . PHE A 1 237 ? -17.641 5.973 6.773 1 98.69 237 PHE A CA 1
ATOM 1921 C C . PHE A 1 237 ? -16.953 7.223 7.32 1 98.69 237 PHE A C 1
ATOM 1923 O O . PHE A 1 237 ? -17.281 7.691 8.406 1 98.69 237 PHE A O 1
ATOM 1930 N N . VAL A 1 238 ? -16.016 7.789 6.551 1 98.62 238 VAL A N 1
ATOM 1931 C CA . VAL A 1 238 ? -15.25 8.945 6.996 1 98.62 238 VAL A CA 1
ATOM 1932 C C . VAL A 1 238 ? -16.188 10.148 7.172 1 98.62 238 VAL A C 1
ATOM 1934 O O . VAL A 1 238 ? -16.188 10.789 8.219 1 98.62 238 VAL A O 1
ATOM 1937 N N . ASN A 1 239 ? -17.016 10.352 6.172 1 98.5 239 ASN A N 1
ATOM 1938 C CA . ASN A 1 239 ? -17.891 11.523 6.191 1 98.5 239 ASN A CA 1
ATOM 1939 C C . ASN A 1 239 ? -19.016 11.367 7.203 1 98.5 239 ASN A C 1
ATOM 1941 O O . ASN A 1 239 ? -19.656 12.344 7.59 1 98.5 239 ASN A O 1
ATOM 1945 N N . PHE A 1 240 ? -19.344 10.156 7.562 1 98.31 240 PHE A N 1
ATOM 1946 C CA . PHE A 1 240 ? -20.328 9.891 8.594 1 98.31 240 PHE A CA 1
ATOM 1947 C C . PHE A 1 240 ? -19.906 10.492 9.93 1 98.31 240 PHE A C 1
ATOM 1949 O O . PHE A 1 240 ? -20.734 11.039 10.656 1 98.31 240 PHE A O 1
ATOM 1956 N N . TYR A 1 241 ? -18.641 10.375 10.234 1 97.75 241 TYR A N 1
ATOM 1957 C CA . TYR A 1 241 ? -18.141 10.844 11.523 1 97.75 241 TYR A CA 1
ATOM 1958 C C . TYR A 1 241 ? -17.594 12.266 11.414 1 97.75 241 TYR A C 1
ATOM 1960 O O . TYR A 1 241 ? -17.547 13 12.406 1 97.75 241 TYR A O 1
ATOM 1968 N N . GLU A 1 242 ? -17.094 12.648 10.242 1 97.12 242 GLU A N 1
ATOM 1969 C CA . GLU A 1 242 ? -16.609 14 9.969 1 97.12 242 GLU A CA 1
ATOM 1970 C C . GLU A 1 242 ? -17.078 14.484 8.602 1 97.12 242 GLU A C 1
ATOM 1972 O O . GLU A 1 242 ? -16.375 14.336 7.602 1 97.12 242 GLU A O 1
ATOM 1977 N N . GLU A 1 243 ? -18.156 15.156 8.641 1 97 243 GLU A N 1
ATOM 1978 C CA . GLU A 1 243 ? -18.828 15.586 7.426 1 97 243 GLU A CA 1
ATOM 1979 C C . GLU A 1 243 ? -17.938 16.484 6.582 1 97 243 GLU A C 1
ATOM 1981 O O . GLU A 1 243 ? -17.328 17.422 7.102 1 97 243 GLU A O 1
ATOM 1986 N N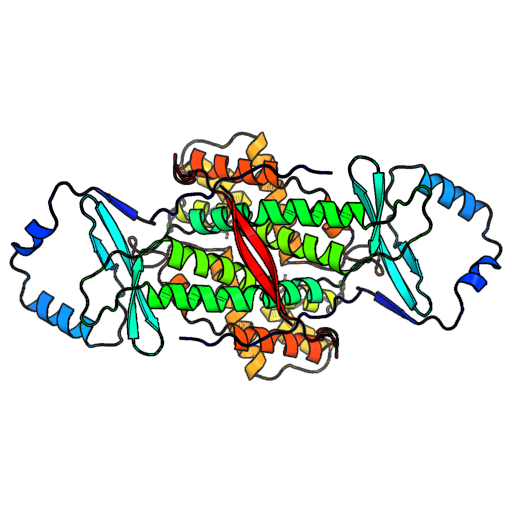 . GLY A 1 244 ? -17.75 16.109 5.305 1 96.81 244 GLY A N 1
ATOM 1987 C CA . GLY A 1 244 ? -17.062 16.953 4.352 1 96.81 244 GLY A CA 1
ATOM 1988 C C . GLY A 1 244 ? -15.562 16.734 4.34 1 96.81 244 GLY A C 1
ATOM 1989 O O . GLY A 1 244 ? -14.828 17.438 3.623 1 96.81 244 GLY A O 1
ATOM 1990 N N . LEU A 1 245 ? -15.086 15.852 5.125 1 97.75 245 LEU A N 1
ATOM 1991 C CA . LEU A 1 245 ? -13.648 15.602 5.102 1 97.75 245 LEU A CA 1
ATOM 1992 C C . LEU A 1 245 ? -13.211 15.062 3.742 1 97.75 245 LEU A C 1
ATOM 1994 O O . LEU A 1 245 ? -12.219 15.523 3.178 1 97.75 245 LEU A O 1
ATOM 1998 N N . ILE A 1 246 ? -13.891 14.047 3.271 1 98.5 246 ILE A N 1
ATOM 1999 C CA . ILE A 1 246 ? -13.672 13.594 1.902 1 98.5 246 ILE A CA 1
ATOM 2000 C C . ILE A 1 246 ? -14.641 14.305 0.963 1 98.5 246 ILE A C 1
ATOM 2002 O O . ILE A 1 246 ? -15.844 14.031 0.984 1 98.5 246 ILE A O 1
ATOM 2006 N N . GLU A 1 247 ? -14.094 15.148 0.23 1 97.75 247 GLU A N 1
ATOM 2007 C CA . GLU A 1 247 ? -14.883 15.984 -0.667 1 97.75 247 GLU A CA 1
ATOM 2008 C C . GLU A 1 247 ? -14.234 16.094 -2.043 1 97.75 247 GLU A C 1
ATOM 2010 O O . GLU A 1 247 ? -13.023 16.312 -2.148 1 97.75 247 GLU A O 1
ATOM 2015 N N . GLU A 1 248 ? -15.008 15.953 -3.039 1 97.06 248 GLU A N 1
ATOM 2016 C CA . GLU A 1 248 ? -14.508 16.078 -4.402 1 97.06 248 GLU A CA 1
ATOM 2017 C C . GLU A 1 248 ? -14.195 17.531 -4.742 1 97.06 248 GLU A C 1
ATOM 2019 O O . GLU A 1 248 ? -14.891 18.453 -4.293 1 97.06 248 GLU A O 1
ATOM 2024 N N . CYS A 1 249 ? -13.258 17.688 -5.492 1 95.75 249 CYS A N 1
ATOM 2025 C CA . CYS A 1 249 ? -12.914 19.016 -5.953 1 95.75 249 CYS A CA 1
ATOM 2026 C C . CYS A 1 249 ? -13.969 19.562 -6.91 1 95.75 249 CYS A C 1
ATOM 2028 O O . CYS A 1 249 ? -14.531 18.797 -7.703 1 95.75 249 CYS A O 1
ATOM 2030 N N . SER A 1 250 ? -14.156 20.812 -6.934 1 94.38 250 SER A N 1
ATOM 2031 C CA . SER A 1 250 ? -15.172 21.469 -7.75 1 94.38 250 SER A CA 1
ATOM 2032 C C . SER A 1 250 ? -14.789 21.453 -9.227 1 94.38 250 SER A C 1
ATOM 2034 O O . SER A 1 250 ? -15.656 21.594 -10.102 1 94.38 250 SER A O 1
ATOM 2036 N N . CYS A 1 251 ? -13.547 21.281 -9.57 1 95.44 251 CYS A N 1
ATOM 2037 C CA . CYS A 1 251 ? -13.102 21.297 -10.953 1 95.44 251 CYS A CA 1
ATOM 2038 C C . CYS A 1 251 ? -13.57 20.047 -11.695 1 95.44 251 CYS A C 1
ATOM 2040 O O . CYS A 1 251 ? -13.57 20.016 -12.922 1 95.44 251 CYS A O 1
ATOM 2042 N N . LYS A 1 252 ? -13.82 18.969 -11.023 1 95.12 252 LYS A N 1
ATOM 2043 C CA . LYS A 1 252 ? -14.414 17.734 -11.523 1 95.12 252 LYS A CA 1
ATOM 2044 C C . LYS A 1 252 ? -13.414 16.953 -12.367 1 95.12 252 LYS A C 1
ATOM 2046 O O . LYS A 1 252 ? -13.781 15.984 -13.039 1 95.12 252 LYS A O 1
ATOM 2051 N N . LYS A 1 253 ? -12.195 17.359 -12.281 1 97.19 253 LYS A N 1
ATOM 2052 C CA . LYS A 1 253 ? -11.164 16.641 -13.023 1 97.19 253 LYS A CA 1
ATOM 2053 C C . LYS A 1 253 ? -10.844 15.305 -12.352 1 97.19 253 LYS A C 1
ATOM 2055 O O . LYS A 1 253 ? -10.938 15.18 -11.125 1 97.19 253 LYS A O 1
ATOM 2060 N N . GLU A 1 254 ? -10.477 14.398 -13.188 1 97.38 254 GLU A N 1
ATOM 2061 C CA . GLU A 1 254 ? -10.047 13.102 -12.688 1 97.38 254 GLU A CA 1
ATOM 2062 C C . GLU A 1 254 ? -8.531 12.945 -12.797 1 97.38 254 GLU A C 1
ATOM 2064 O O . GLU A 1 254 ? -7.965 13.062 -13.883 1 97.38 254 GLU A O 1
ATOM 2069 N N . PHE A 1 255 ? -7.895 12.773 -11.719 1 97.75 255 PHE A N 1
ATOM 2070 C CA . PHE A 1 255 ? -6.484 12.406 -11.656 1 97.75 255 PHE A CA 1
ATOM 2071 C C . PHE A 1 255 ? -6.328 10.914 -11.398 1 97.75 255 PHE A C 1
ATOM 2073 O O . PHE A 1 255 ? -6.973 10.359 -10.5 1 97.75 255 PHE A O 1
ATOM 2080 N N . PHE A 1 256 ? -5.547 10.227 -12.211 1 97.94 256 PHE A N 1
ATOM 2081 C CA . PHE A 1 256 ? -5.406 8.789 -12.039 1 97.94 256 PHE A CA 1
ATOM 2082 C C . PHE A 1 256 ? -4.008 8.328 -12.445 1 97.94 256 PHE A C 1
ATOM 2084 O O . PHE A 1 256 ? -3.326 9.008 -13.211 1 97.94 256 PHE A O 1
ATOM 2091 N N . TYR A 1 257 ? -3.59 7.254 -11.844 1 98.31 257 TYR A N 1
ATOM 2092 C CA . TYR A 1 257 ? -2.322 6.637 -12.219 1 98.31 257 TYR A CA 1
ATOM 2093 C C . TYR A 1 257 ? -2.416 6 -13.602 1 98.31 257 TYR A C 1
ATOM 2095 O O . TYR A 1 257 ? -3.449 5.43 -13.961 1 98.31 257 TYR A O 1
ATOM 2103 N N . ASP A 1 258 ? -1.408 6.09 -14.258 1 97.62 258 ASP A N 1
ATOM 2104 C CA . ASP A 1 258 ? -1.205 5.418 -15.539 1 97.62 258 ASP A CA 1
ATOM 2105 C C . ASP A 1 258 ? 0.194 4.812 -15.625 1 97.62 258 ASP A C 1
ATOM 2107 O O . ASP A 1 258 ? 1.026 5.031 -14.742 1 97.62 258 ASP A O 1
ATOM 2111 N N . ILE A 1 259 ? 0.365 3.924 -16.578 1 97.44 259 ILE A N 1
ATOM 2112 C CA . ILE A 1 259 ? 1.667 3.289 -16.75 1 97.44 259 ILE A CA 1
ATOM 2113 C C . ILE A 1 259 ? 2.348 3.824 -18 1 97.44 259 ILE A C 1
ATOM 2115 O O . ILE A 1 259 ? 1.761 3.809 -19.094 1 97.44 259 ILE A O 1
ATOM 2119 N N . SER A 1 260 ? 3.508 4.344 -17.797 1 97.38 260 SER A N 1
ATOM 2120 C CA . SER A 1 260 ? 4.328 4.844 -18.891 1 97.38 260 SER A CA 1
ATOM 2121 C C . SER A 1 260 ? 5.57 3.982 -19.078 1 97.38 260 SER A C 1
ATOM 2123 O O . SER A 1 260 ? 5.977 3.252 -18.172 1 97.38 260 SER A O 1
ATOM 2125 N N . VAL A 1 261 ? 6.109 4.027 -20.297 1 96.44 261 VAL A N 1
ATOM 2126 C CA . VAL A 1 261 ? 7.273 3.221 -20.641 1 96.44 261 VAL A CA 1
ATOM 2127 C C . VAL A 1 261 ? 8.344 4.109 -21.266 1 96.44 261 VAL A C 1
ATOM 2129 O O . VAL A 1 261 ? 8.031 4.988 -22.078 1 96.44 261 VAL A O 1
ATOM 2132 N N . VAL A 1 262 ? 9.508 3.926 -20.812 1 94.5 262 VAL A N 1
ATOM 2133 C CA . VAL A 1 262 ? 10.641 4.598 -21.453 1 94.5 262 VAL A CA 1
ATOM 2134 C C . VAL A 1 262 ? 11.664 3.564 -21.906 1 94.5 262 VAL A C 1
ATOM 2136 O O . VAL A 1 262 ? 11.922 2.586 -21.188 1 94.5 262 VAL A O 1
ATOM 2139 N N . GLU A 1 263 ? 12.281 3.721 -23.078 1 91.75 263 GLU A N 1
ATOM 2140 C CA . GLU A 1 263 ? 13.258 2.801 -23.656 1 91.75 263 GLU A CA 1
ATOM 2141 C C . GLU A 1 263 ? 14.648 3.016 -23.062 1 91.75 263 GLU A C 1
ATOM 2143 O O . GLU A 1 263 ? 14.992 4.133 -22.672 1 91.75 263 GLU A O 1
ATOM 2148 N N . MET B 1 1 ? 18.453 18.688 -6.656 1 73.31 1 MET B N 1
ATOM 2149 C CA . MET B 1 1 ? 17.359 17.797 -7.023 1 73.31 1 MET B CA 1
ATOM 2150 C C . MET B 1 1 ? 17.859 16.375 -7.285 1 73.31 1 MET B C 1
ATOM 2152 O O . MET B 1 1 ? 19.016 16.188 -7.711 1 73.31 1 MET B O 1
ATOM 2156 N N . ASP B 1 2 ? 17.031 15.43 -6.848 1 80 2 ASP B N 1
ATOM 2157 C CA . ASP B 1 2 ? 17.438 14.039 -7.043 1 80 2 ASP B CA 1
ATOM 2158 C C . ASP B 1 2 ? 17.281 13.625 -8.5 1 80 2 ASP B C 1
ATOM 2160 O O . ASP B 1 2 ? 16.344 14.078 -9.18 1 80 2 ASP B O 1
ATOM 2164 N N . GLN B 1 3 ? 18.234 13.023 -9 1 83.62 3 GLN B N 1
ATOM 2165 C CA . GLN B 1 3 ? 18.125 12.438 -10.336 1 83.62 3 GLN B CA 1
ATOM 2166 C C . GLN B 1 3 ? 17.516 11.031 -10.266 1 83.62 3 GLN B C 1
ATOM 2168 O O . GLN B 1 3 ? 17.906 10.227 -9.422 1 83.62 3 GLN B O 1
ATOM 2173 N N . SER B 1 4 ? 16.547 10.922 -11.148 1 83.25 4 SER B N 1
ATOM 2174 C CA . SER B 1 4 ? 15.938 9.594 -11.188 1 83.25 4 SER B CA 1
ATOM 2175 C C . SER B 1 4 ? 16.844 8.586 -11.867 1 83.25 4 SER B C 1
ATOM 2177 O O . SER B 1 4 ? 17.453 8.883 -12.898 1 83.25 4 SER B O 1
ATOM 2179 N N . ILE B 1 5 ? 17.062 7.516 -11.242 1 90.25 5 ILE B N 1
ATOM 2180 C CA . ILE B 1 5 ? 17.797 6.395 -11.805 1 90.25 5 ILE B CA 1
ATOM 2181 C C . ILE B 1 5 ? 16.859 5.523 -12.633 1 90.25 5 ILE B C 1
ATOM 2183 O O . ILE B 1 5 ? 15.75 5.191 -12.188 1 90.25 5 ILE B O 1
ATOM 2187 N N . LYS B 1 6 ? 17.297 5.254 -13.805 1 93.38 6 LYS B N 1
ATOM 2188 C CA . LYS B 1 6 ? 16.5 4.355 -14.633 1 93.38 6 LYS B CA 1
ATOM 2189 C C . LYS B 1 6 ? 16.484 2.941 -14.062 1 93.38 6 LYS B C 1
ATOM 2191 O O . LYS B 1 6 ? 17.547 2.35 -13.844 1 93.38 6 LYS B O 1
ATOM 2196 N N . LEU B 1 7 ? 15.289 2.438 -13.828 1 96.19 7 LEU B N 1
ATOM 2197 C CA . LEU B 1 7 ? 15.133 1.075 -13.328 1 96.19 7 LEU B CA 1
ATOM 2198 C C . LEU B 1 7 ? 14.328 0.228 -14.312 1 96.19 7 LEU B C 1
ATOM 2200 O O . LEU B 1 7 ? 13.109 0.361 -14.406 1 96.19 7 LEU B O 1
ATOM 2204 N N . PRO B 1 8 ? 15.008 -0.669 -15 1 96.62 8 PRO B N 1
ATOM 2205 C CA . PRO B 1 8 ? 14.25 -1.559 -15.883 1 96.62 8 PRO B CA 1
ATOM 2206 C C . PRO B 1 8 ? 13.211 -2.389 -15.133 1 96.62 8 PRO B C 1
ATOM 2208 O O . PRO B 1 8 ? 13.43 -2.756 -13.977 1 96.62 8 PRO B O 1
ATOM 2211 N N . HIS B 1 9 ? 12.156 -2.648 -15.875 1 96.81 9 HIS B N 1
ATOM 2212 C CA . HIS B 1 9 ? 11.148 -3.498 -15.25 1 96.81 9 HIS B CA 1
ATOM 2213 C C . HIS B 1 9 ? 11.672 -4.914 -15.031 1 96.81 9 HIS B C 1
ATOM 2215 O O . HIS B 1 9 ? 12.625 -5.332 -15.703 1 96.81 9 HIS B O 1
ATOM 2221 N N . ILE B 1 10 ? 11.039 -5.641 -14.102 1 96.81 10 ILE B N 1
ATOM 2222 C CA . ILE B 1 10 ? 11.523 -6.98 -13.789 1 96.81 10 ILE B CA 1
ATOM 2223 C C . ILE B 1 10 ? 10.617 -8.023 -14.453 1 96.81 10 ILE B C 1
ATOM 2225 O O . ILE B 1 10 ? 9.477 -7.723 -14.805 1 96.81 10 ILE B O 1
ATOM 2229 N N . LYS B 1 11 ? 11.102 -9.188 -14.594 1 95.81 11 LYS B N 1
ATOM 2230 C CA . LYS B 1 11 ? 10.328 -10.305 -15.125 1 95.81 11 LYS B CA 1
ATOM 2231 C C . LYS B 1 11 ? 9.391 -10.883 -14.07 1 95.81 11 LYS B C 1
ATOM 2233 O O . LYS B 1 11 ? 9.766 -11.031 -12.906 1 95.81 11 LYS B O 1
ATOM 2238 N N . PHE B 1 12 ? 8.203 -11.109 -14.5 1 95.75 12 PHE B N 1
ATOM 2239 C CA . PHE B 1 12 ? 7.281 -11.859 -13.656 1 95.75 12 PHE B CA 1
ATOM 2240 C C . PHE B 1 12 ? 7.535 -13.359 -13.781 1 95.75 12 PHE B C 1
ATOM 2242 O O . PHE B 1 12 ? 7.598 -13.891 -14.891 1 95.75 12 PHE B O 1
ATOM 2249 N N . LYS B 1 13 ? 7.684 -13.969 -12.672 1 93.75 13 LYS B N 1
ATOM 2250 C CA . LYS B 1 13 ? 7.965 -15.406 -12.672 1 93.75 13 LYS B CA 1
ATOM 2251 C C . LYS B 1 13 ? 6.793 -16.188 -12.094 1 93.75 13 LYS B C 1
ATOM 2253 O O . LYS B 1 13 ? 6.152 -15.75 -11.141 1 93.75 13 LYS B O 1
ATOM 2258 N N . PRO B 1 14 ? 6.578 -17.297 -12.688 1 90.06 14 PRO B N 1
ATOM 2259 C CA . PRO B 1 14 ? 5.527 -18.141 -12.117 1 90.06 14 PRO B CA 1
ATOM 2260 C C . PRO B 1 14 ? 5.883 -18.656 -10.727 1 90.06 14 PRO B C 1
ATOM 2262 O O . PRO B 1 14 ? 7.059 -18.688 -10.352 1 90.06 14 PRO B O 1
ATOM 2265 N N . THR B 1 15 ? 4.902 -19.062 -10.016 1 85.12 15 THR B N 1
ATOM 2266 C CA . THR B 1 15 ? 5.133 -19.641 -8.688 1 85.12 15 THR B CA 1
ATOM 2267 C C . THR B 1 15 ? 5.934 -20.922 -8.789 1 85.12 15 THR B C 1
ATOM 2269 O O . THR B 1 15 ? 6.859 -21.156 -8.008 1 85.12 15 THR B O 1
ATOM 2272 N N . ILE B 1 16 ? 5.535 -21.719 -9.734 1 83.38 16 ILE B N 1
ATOM 2273 C CA . ILE B 1 16 ? 6.227 -22.969 -10 1 83.38 16 ILE B CA 1
ATOM 2274 C C . ILE B 1 16 ? 6.426 -23.141 -11.508 1 83.38 16 ILE B C 1
ATOM 2276 O O . ILE B 1 16 ? 5.504 -22.922 -12.289 1 83.38 16 ILE B O 1
ATOM 2280 N N . LYS B 1 17 ? 7.688 -23.422 -11.867 1 80.56 17 LYS B N 1
ATOM 2281 C CA . LYS B 1 17 ? 8.039 -23.75 -13.25 1 80.56 17 LYS B CA 1
ATOM 2282 C C . LYS B 1 17 ? 8.805 -25.062 -13.312 1 80.56 17 LYS B C 1
ATOM 2284 O O . LYS B 1 17 ? 9.734 -25.297 -12.539 1 80.56 17 LYS B O 1
ATOM 2289 N N . GLN B 1 18 ? 8.258 -25.938 -14.156 1 79.06 18 GLN B N 1
ATOM 2290 C CA . GLN B 1 18 ? 8.922 -27.219 -14.312 1 79.06 18 GLN B CA 1
ATOM 2291 C C . GLN B 1 18 ? 9.336 -27.469 -15.758 1 79.06 18 GLN B C 1
ATOM 2293 O O . GLN B 1 18 ? 8.523 -27.297 -16.672 1 79.06 18 GLN B O 1
ATOM 2298 N N . LYS B 1 19 ? 10.578 -27.828 -15.953 1 77.31 19 LYS B N 1
ATOM 2299 C CA . LYS B 1 19 ? 11.055 -28.188 -17.281 1 77.31 19 LYS B CA 1
ATOM 2300 C C . LYS B 1 19 ? 10.562 -29.562 -17.703 1 77.31 19 LYS B C 1
ATOM 2302 O O . LYS B 1 19 ? 10.516 -30.484 -16.875 1 77.31 19 LYS B O 1
ATOM 2307 N N . ILE B 1 20 ? 10.07 -29.562 -18.891 1 70.75 20 ILE B N 1
ATOM 2308 C CA . ILE B 1 20 ? 9.641 -30.859 -19.391 1 70.75 20 ILE B CA 1
ATOM 2309 C C . ILE B 1 20 ? 10.523 -31.281 -20.562 1 70.75 20 ILE B C 1
ATOM 2311 O O . ILE B 1 20 ? 10.969 -30.453 -21.344 1 70.75 20 ILE B O 1
ATOM 2315 N N . ASP B 1 21 ? 10.914 -32.5 -20.562 1 70.5 21 ASP B N 1
ATOM 2316 C CA . ASP B 1 21 ? 11.789 -33.062 -21.578 1 70.5 21 ASP B CA 1
ATOM 2317 C C . ASP B 1 21 ? 10.977 -33.688 -22.719 1 70.5 21 ASP B C 1
ATOM 2319 O O . ASP B 1 21 ? 11.523 -34.406 -23.562 1 70.5 21 ASP B O 1
ATOM 2323 N N . PHE B 1 22 ? 9.578 -33.625 -22.641 1 64.12 22 PHE B N 1
ATOM 2324 C CA . PHE B 1 22 ? 8.789 -34.219 -23.719 1 64.12 22 PHE B CA 1
ATOM 2325 C C . PHE B 1 22 ? 7.922 -33.156 -24.391 1 64.12 22 PHE B C 1
ATOM 2327 O O . PHE B 1 22 ? 7.676 -32.094 -23.812 1 64.12 22 PHE B O 1
ATOM 2334 N N . HIS B 1 23 ? 7.672 -33.406 -25.703 1 62.12 23 HIS B N 1
ATOM 2335 C CA . HIS B 1 23 ? 6.781 -32.5 -26.406 1 62.12 23 HIS B CA 1
ATOM 2336 C C . HIS B 1 23 ? 5.328 -32.719 -26 1 62.12 23 HIS B C 1
ATOM 2338 O O . HIS B 1 23 ? 4.855 -33.844 -25.953 1 62.12 23 HIS B O 1
ATOM 2344 N N . PRO B 1 24 ? 4.551 -31.719 -25.609 1 60 24 PRO B N 1
ATOM 2345 C CA . PRO B 1 24 ? 3.168 -31.828 -25.141 1 60 24 PRO B CA 1
ATOM 2346 C C . PRO B 1 24 ? 2.287 -32.625 -26.078 1 60 24 PRO B C 1
ATOM 2348 O O . PRO B 1 24 ? 1.344 -33.281 -25.641 1 60 24 PRO B O 1
ATOM 2351 N N . SER B 1 25 ? 2.576 -32.562 -27.344 1 55.81 25 SER B N 1
ATOM 2352 C CA . SER B 1 25 ? 1.811 -33.344 -28.328 1 55.81 25 SER B CA 1
ATOM 2353 C C . SER B 1 25 ? 1.924 -34.844 -28.062 1 55.81 25 SER B C 1
ATOM 2355 O O . SER B 1 25 ? 1.06 -35.625 -28.469 1 55.81 25 SER B O 1
ATOM 2357 N N . GLU B 1 26 ? 2.953 -35.125 -27.328 1 55.19 26 GLU B N 1
ATOM 2358 C CA . GLU B 1 26 ? 3.15 -36.531 -27.047 1 55.19 26 GLU B CA 1
ATOM 2359 C C . GLU B 1 26 ? 2.16 -37.031 -25.984 1 55.19 26 GLU B C 1
ATOM 2361 O O . GLU B 1 26 ? 1.871 -38.219 -25.906 1 55.19 26 GLU B O 1
ATOM 2366 N N . LEU B 1 27 ? 1.664 -36.125 -25.234 1 56.75 27 LEU B N 1
ATOM 2367 C CA . LEU B 1 27 ? 0.653 -36.438 -24.219 1 56.75 27 LEU B CA 1
ATOM 2368 C C . LEU B 1 27 ? -0.679 -36.781 -24.891 1 56.75 27 LEU B C 1
ATOM 2370 O O . LEU B 1 27 ? -1.501 -37.5 -24.297 1 56.75 27 LEU B O 1
ATOM 2374 N N . ASN B 1 28 ? -0.881 -36.125 -25.984 1 51.44 28 ASN B N 1
ATOM 2375 C CA . ASN B 1 28 ? -2.096 -36.438 -26.719 1 51.44 28 ASN B CA 1
ATOM 2376 C C . ASN B 1 28 ? -2.205 -37.938 -27.016 1 51.44 28 ASN B C 1
ATOM 2378 O O . ASN B 1 28 ? -3.293 -38.438 -27.297 1 51.44 28 ASN B O 1
ATOM 2382 N N . LYS B 1 29 ? -1.02 -38.656 -26.953 1 50.72 29 LYS B N 1
ATOM 2383 C CA . LYS B 1 29 ? -1.052 -40.062 -27.312 1 50.72 29 LYS B CA 1
ATOM 2384 C C . LYS B 1 29 ? -1.393 -40.938 -26.094 1 50.72 29 LYS B C 1
ATOM 2386 O O . LYS B 1 29 ? -1.53 -42.156 -26.219 1 50.72 29 LYS B O 1
ATOM 2391 N N . ILE B 1 30 ? -1.459 -40.219 -24.953 1 52.88 30 ILE B N 1
ATOM 2392 C CA . ILE B 1 30 ? -1.767 -41.062 -23.797 1 52.88 30 ILE B CA 1
ATOM 2393 C C . ILE B 1 30 ? -3.277 -41.25 -23.688 1 52.88 30 ILE B C 1
ATOM 2395 O O . ILE B 1 30 ? -4.051 -40.312 -23.906 1 52.88 30 ILE B O 1
ATOM 2399 N N . THR B 1 31 ? -3.809 -42.375 -23.688 1 58.44 31 THR B N 1
ATOM 2400 C CA . THR B 1 31 ? -5.203 -42.781 -23.516 1 58.44 31 THR B CA 1
ATOM 2401 C C . THR B 1 31 ? -5.77 -42.156 -22.234 1 58.44 31 THR B C 1
ATOM 2403 O O . THR B 1 31 ? -5.312 -42.469 -21.125 1 58.44 31 THR B O 1
ATOM 2406 N N . VAL B 1 32 ? -6.383 -41.031 -22.281 1 61.84 32 VAL B N 1
ATOM 2407 C CA . VAL B 1 32 ? -7.062 -40.406 -21.141 1 61.84 32 VAL B CA 1
ATOM 2408 C C . VAL B 1 32 ? -8.227 -41.281 -20.688 1 61.84 32 VAL B C 1
ATOM 2410 O O . VAL B 1 32 ? -9.094 -41.625 -21.5 1 61.84 32 VAL B O 1
ATOM 2413 N N . PRO B 1 33 ? -8.102 -41.844 -19.5 1 74 33 PRO B N 1
ATOM 2414 C CA . PRO B 1 33 ? -9.234 -42.625 -19 1 74 33 PRO B CA 1
ATOM 2415 C C . PRO B 1 33 ? -10.57 -41.906 -19.203 1 74 33 PRO B C 1
ATOM 2417 O O . PRO B 1 33 ? -10.633 -40.688 -19.172 1 74 33 PRO B O 1
ATOM 2420 N N . GLU B 1 34 ? -11.609 -42.688 -19.484 1 73.62 34 GLU B N 1
ATOM 2421 C CA . GLU B 1 34 ? -12.945 -42.156 -19.734 1 73.62 34 GLU B CA 1
ATOM 2422 C C . GLU B 1 34 ? -13.422 -41.312 -18.562 1 73.62 34 GLU B C 1
ATOM 2424 O O . GLU B 1 34 ? -14.07 -40.281 -18.75 1 73.62 34 GLU B O 1
ATOM 2429 N N . GLU B 1 35 ? -13.117 -41.688 -17.391 1 73.88 35 GLU B N 1
ATOM 2430 C CA . GLU B 1 35 ? -13.516 -40.938 -16.188 1 73.88 35 GLU B CA 1
ATOM 2431 C C . GLU B 1 35 ? -12.906 -39.531 -16.188 1 73.88 35 GLU B C 1
ATOM 2433 O O . GLU B 1 35 ? -13.57 -38.562 -15.812 1 73.88 35 GLU B O 1
ATOM 2438 N N . SER B 1 36 ? -11.711 -39.5 -16.609 1 72.12 36 SER B N 1
ATOM 2439 C CA . SER B 1 36 ? -11.023 -38.219 -16.672 1 72.12 36 SER B CA 1
ATOM 2440 C C . SER B 1 36 ? -11.648 -37.312 -17.719 1 72.12 36 SER B C 1
ATOM 2442 O O . SER B 1 36 ? -11.781 -36.094 -17.5 1 72.12 36 SER B O 1
ATOM 2444 N N . LYS B 1 37 ? -12.07 -37.938 -18.781 1 75.69 37 LYS B N 1
ATOM 2445 C CA . LYS B 1 37 ? -12.734 -37.156 -19.828 1 75.69 37 LYS B CA 1
ATOM 2446 C C . LYS B 1 37 ? -14.07 -36.625 -19.359 1 75.69 37 LYS B C 1
ATOM 2448 O O . LYS B 1 37 ? -14.406 -35.469 -19.625 1 75.69 37 LYS B O 1
ATOM 2453 N N . MET B 1 38 ? -14.75 -37.438 -18.688 1 75.5 38 MET B N 1
ATOM 2454 C CA . MET B 1 38 ? -16.047 -37.031 -18.172 1 75.5 38 MET B CA 1
ATOM 2455 C C . MET B 1 38 ? -15.891 -35.906 -17.156 1 75.5 38 MET B C 1
ATOM 2457 O O . MET B 1 38 ? -16.656 -34.938 -17.141 1 75.5 38 MET B O 1
ATOM 2461 N N . ARG B 1 39 ? -14.938 -36.062 -16.359 1 75.25 39 ARG B N 1
ATOM 2462 C CA . ARG B 1 39 ? -14.656 -35.031 -15.367 1 75.25 39 ARG B CA 1
ATOM 2463 C C . ARG B 1 39 ? -14.273 -33.719 -16.031 1 75.25 39 ARG B C 1
ATOM 2465 O O . ARG B 1 39 ? -14.68 -32.656 -15.586 1 75.25 39 ARG B O 1
ATOM 2472 N N . ALA B 1 40 ? -13.477 -33.812 -16.984 1 75 40 ALA B N 1
ATOM 2473 C CA . ALA B 1 40 ? -13.047 -32.625 -17.734 1 75 40 ALA B CA 1
ATOM 2474 C C . ALA B 1 40 ? -14.234 -31.938 -18.391 1 75 40 ALA B C 1
ATOM 2476 O O . ALA B 1 40 ? -14.336 -30.703 -18.359 1 75 40 ALA B O 1
ATOM 2477 N N . LYS B 1 41 ? -15.102 -32.75 -18.922 1 77.19 41 LYS B N 1
ATOM 2478 C CA . LYS B 1 41 ? -16.297 -32.188 -19.562 1 77.19 41 LYS B CA 1
ATOM 2479 C C . LYS B 1 41 ? -17.203 -31.516 -18.547 1 77.19 41 LYS B C 1
ATOM 2481 O O . LYS B 1 41 ? -17.734 -30.438 -18.797 1 77.19 41 LYS B O 1
ATOM 2486 N N . LYS B 1 42 ? -17.344 -32.125 -17.469 1 78.5 42 LYS B N 1
ATOM 2487 C CA . LYS B 1 42 ? -18.156 -31.531 -16.391 1 78.5 42 LYS B CA 1
ATOM 2488 C C . LYS B 1 42 ? -17.547 -30.219 -15.906 1 78.5 42 LYS B C 1
ATOM 2490 O O . LYS B 1 42 ? -18.266 -29.25 -15.672 1 78.5 42 LYS B O 1
ATOM 2495 N N . TYR B 1 43 ? -16.281 -30.234 -15.773 1 80.81 43 TYR B N 1
ATOM 2496 C CA . TYR B 1 43 ? -15.562 -29.047 -15.359 1 80.81 43 TYR B CA 1
ATOM 2497 C C . TYR B 1 43 ? -15.75 -27.922 -16.375 1 80.81 43 TYR B C 1
ATOM 2499 O O . TYR B 1 43 ? -15.969 -26.766 -15.992 1 80.81 43 TYR B O 1
ATOM 2507 N N . GLN B 1 44 ? -15.75 -28.234 -17.516 1 79.88 44 GLN B N 1
ATOM 2508 C CA . GLN B 1 44 ? -15.875 -27.234 -18.578 1 79.88 44 GLN B CA 1
ATOM 2509 C C . GLN B 1 44 ? -17.281 -26.641 -18.609 1 79.88 44 GLN B C 1
ATOM 2511 O O . GLN B 1 44 ? -17.453 -25.469 -18.938 1 79.88 44 GLN B O 1
ATOM 2516 N N . LYS B 1 45 ? -18.203 -27.438 -18.172 1 79.5 45 LYS B N 1
ATOM 2517 C CA . LYS B 1 45 ? -19.609 -27.016 -18.297 1 79.5 45 LYS B CA 1
ATOM 2518 C C . LYS B 1 45 ? -20.094 -26.375 -17 1 79.5 45 LYS B C 1
ATOM 2520 O O . LYS B 1 45 ? -21.109 -25.656 -17.016 1 79.5 45 LYS B O 1
ATOM 2525 N N . SER B 1 46 ? -19.375 -26.578 -16 1 81 46 SER B N 1
ATOM 2526 C CA . SER B 1 46 ? -19.844 -26.062 -14.719 1 81 46 SER B CA 1
ATOM 2527 C C . SER B 1 46 ? -19.141 -24.766 -14.352 1 81 46 SER B C 1
ATOM 2529 O O . SER B 1 46 ? -18.109 -24.422 -14.938 1 81 46 SER B O 1
ATOM 2531 N N . ASN B 1 47 ? -19.781 -24.125 -13.383 1 84.94 47 ASN B N 1
ATOM 2532 C CA . ASN B 1 47 ? -19.172 -22.922 -12.852 1 84.94 47 ASN B CA 1
ATOM 2533 C C . ASN B 1 47 ? -18.297 -23.203 -11.641 1 84.94 47 ASN B C 1
ATOM 2535 O O . ASN B 1 47 ? -17.797 -22.281 -10.984 1 84.94 47 ASN B O 1
ATOM 2539 N N . GLU B 1 48 ? -18.094 -24.391 -11.406 1 86.12 48 GLU B N 1
ATOM 2540 C CA . GLU B 1 48 ? -17.281 -24.766 -10.258 1 86.12 48 GLU B CA 1
ATOM 2541 C C . GLU B 1 48 ? -15.789 -24.547 -10.547 1 86.12 48 GLU B C 1
ATOM 2543 O O . GLU B 1 48 ? -15.305 -24.891 -11.625 1 86.12 48 GLU B O 1
ATOM 2548 N N . LEU B 1 49 ? -15.141 -24 -9.594 1 89.62 49 LEU B N 1
ATOM 2549 C CA . LEU B 1 49 ? -13.711 -23.75 -9.742 1 89.62 49 LEU B CA 1
ATOM 2550 C C . LEU B 1 49 ? -12.898 -24.969 -9.281 1 89.62 49 LEU B C 1
ATOM 2552 O O . LEU B 1 49 ? -13.336 -25.719 -8.414 1 89.62 49 LEU B O 1
ATOM 2556 N N . ASN B 1 50 ? -11.766 -25.078 -9.938 1 85 50 ASN B N 1
ATOM 2557 C CA . ASN B 1 50 ? -10.891 -26.203 -9.633 1 85 50 ASN B CA 1
ATOM 2558 C C . ASN B 1 50 ? -10.102 -25.969 -8.344 1 85 50 ASN B C 1
ATOM 2560 O O . ASN B 1 50 ? -9.461 -24.922 -8.188 1 85 50 ASN B O 1
ATOM 2564 N N . ASP B 1 51 ? -10.172 -26.891 -7.477 1 83.31 51 ASP B N 1
ATOM 2565 C CA . ASP B 1 51 ? -9.406 -26.797 -6.234 1 83.31 51 ASP B CA 1
ATOM 2566 C C . ASP B 1 51 ? -7.918 -27.031 -6.484 1 83.31 51 ASP B C 1
ATOM 2568 O O . ASP B 1 51 ? -7.07 -26.516 -5.762 1 83.31 51 ASP B O 1
ATOM 2572 N N . GLY B 1 52 ? -7.703 -27.859 -7.52 1 83.5 52 GLY B N 1
ATOM 2573 C CA . GLY B 1 52 ? -6.32 -28.109 -7.902 1 83.5 52 GLY B CA 1
ATOM 2574 C C . GLY B 1 52 ? -5.766 -27.047 -8.836 1 83.5 52 GLY B C 1
ATOM 2575 O O . GLY B 1 52 ? -6.312 -25.938 -8.93 1 83.5 52 GLY B O 1
ATOM 2576 N N . SER B 1 53 ? -4.605 -27.359 -9.297 1 80.56 53 SER B N 1
ATOM 2577 C CA . SER B 1 53 ? -3.939 -26.406 -10.195 1 80.56 53 SER B CA 1
ATOM 2578 C C . SER B 1 53 ? -4.242 -26.719 -11.656 1 80.56 53 SER B C 1
ATOM 2580 O O . SER B 1 53 ? -4.535 -27.859 -12 1 80.56 53 SER B O 1
ATOM 2582 N N . VAL B 1 54 ? -4.266 -25.734 -12.383 1 79.81 54 VAL B N 1
ATOM 2583 C CA . VAL B 1 54 ? -4.336 -25.891 -13.828 1 79.81 54 VAL B CA 1
ATOM 2584 C C . VAL B 1 54 ? -2.93 -25.859 -14.422 1 79.81 54 VAL B C 1
ATOM 2586 O O . VAL B 1 54 ? -2.082 -25.078 -13.984 1 79.81 54 VAL B O 1
ATOM 2589 N N . ILE B 1 55 ? -2.703 -26.719 -15.352 1 76 55 ILE B N 1
ATOM 2590 C CA . ILE B 1 55 ? -1.396 -26.781 -15.992 1 76 55 ILE B CA 1
ATOM 2591 C C . ILE B 1 55 ? -1.433 -26.031 -17.328 1 76 55 ILE B C 1
ATOM 2593 O O . ILE B 1 55 ? -2.336 -26.25 -18.141 1 76 55 ILE B O 1
ATOM 2597 N N . LEU B 1 56 ? -0.629 -25.141 -17.391 1 77.12 56 LEU B N 1
ATOM 2598 C CA . LEU B 1 56 ? -0.406 -24.453 -18.656 1 77.12 56 LEU B CA 1
ATOM 2599 C C . LEU B 1 56 ? 0.875 -24.938 -19.328 1 77.12 56 LEU B C 1
ATOM 2601 O O . LEU B 1 56 ? 1.952 -24.875 -18.734 1 77.12 56 LEU B O 1
ATOM 2605 N N . MET B 1 57 ? 0.728 -25.438 -20.5 1 74.44 57 MET B N 1
ATOM 2606 C CA . MET B 1 57 ? 1.844 -26.078 -21.188 1 74.44 57 MET B CA 1
ATOM 2607 C C . MET B 1 57 ? 2.434 -25.156 -22.25 1 74.44 57 MET B C 1
ATOM 2609 O O . MET B 1 57 ? 1.698 -24.547 -23.031 1 74.44 57 MET B O 1
ATOM 2613 N N . PHE B 1 58 ? 3.695 -25.016 -22.109 1 74.38 58 PHE B N 1
ATOM 2614 C CA . PHE B 1 58 ? 4.484 -24.312 -23.125 1 74.38 58 PHE B CA 1
ATOM 2615 C C . PHE B 1 58 ? 5.43 -25.281 -23.828 1 74.38 58 PHE B C 1
ATOM 2617 O O . PHE B 1 58 ? 5.422 -26.484 -23.562 1 74.38 58 PHE B O 1
ATOM 2624 N N . GLU B 1 59 ? 6.047 -24.844 -24.891 1 71 59 GLU B N 1
ATOM 2625 C CA . GLU B 1 59 ? 6.895 -25.719 -25.703 1 71 59 GLU B CA 1
ATOM 2626 C C . GLU B 1 59 ? 7.926 -26.438 -24.844 1 71 59 GLU B C 1
ATOM 2628 O O . GLU B 1 59 ? 8.109 -27.656 -24.969 1 71 59 GLU B O 1
ATOM 2633 N N . ASP B 1 60 ? 8.477 -25.719 -23.875 1 75.94 60 ASP B N 1
ATOM 2634 C CA . ASP B 1 60 ? 9.602 -26.328 -23.172 1 75.94 60 ASP B CA 1
ATOM 2635 C C . ASP B 1 60 ? 9.359 -26.328 -21.656 1 75.94 60 ASP B C 1
ATOM 2637 O O . ASP B 1 60 ? 10.258 -26.656 -20.891 1 75.94 60 ASP B O 1
ATOM 2641 N N . ASN B 1 61 ? 8.211 -25.906 -21.312 1 80.31 61 ASN B N 1
ATOM 2642 C CA . ASN B 1 61 ? 7.98 -25.859 -19.875 1 80.31 61 ASN B CA 1
ATOM 2643 C C . ASN B 1 61 ? 6.492 -25.875 -19.547 1 80.31 61 ASN B C 1
ATOM 2645 O O . ASN B 1 61 ? 5.656 -25.672 -20.422 1 80.31 61 ASN B O 1
ATOM 2649 N N . ILE B 1 62 ? 6.289 -26.312 -18.328 1 81.62 62 ILE B N 1
ATOM 2650 C CA . ILE B 1 62 ? 4.93 -26.219 -17.812 1 81.62 62 ILE B CA 1
ATOM 2651 C C . ILE B 1 62 ? 4.887 -25.219 -16.656 1 81.62 62 ILE B C 1
ATOM 2653 O O . ILE B 1 62 ? 5.824 -25.141 -15.852 1 81.62 62 ILE B O 1
ATOM 2657 N N . VAL B 1 63 ? 3.846 -24.422 -16.688 1 85.94 63 VAL B N 1
ATOM 2658 C CA . VAL B 1 63 ? 3.568 -23.547 -15.57 1 85.94 63 VAL B CA 1
ATOM 2659 C C . VAL B 1 63 ? 2.172 -23.828 -15.023 1 85.94 63 VAL B C 1
ATOM 2661 O O . VAL B 1 63 ? 1.35 -24.453 -15.688 1 85.94 63 VAL B O 1
ATOM 2664 N N . PHE B 1 64 ? 2.043 -23.391 -13.812 1 88.81 64 PHE B N 1
ATOM 2665 C CA . PHE B 1 64 ? 0.761 -23.641 -13.164 1 88.81 64 PHE B CA 1
ATOM 2666 C C . PHE B 1 64 ? -0.068 -22.375 -13.086 1 88.81 64 PHE B C 1
ATOM 2668 O O . PHE B 1 64 ? 0.482 -21.266 -13.023 1 88.81 64 PHE B O 1
ATOM 2675 N N . GLY B 1 65 ? -1.309 -22.656 -13.211 1 91.38 65 GLY B N 1
ATOM 2676 C CA . GLY B 1 65 ? -2.26 -21.562 -13.117 1 91.38 65 GLY B CA 1
ATOM 2677 C C . GLY B 1 65 ? -3.506 -21.906 -12.328 1 91.38 65 GLY B C 1
ATOM 2678 O O . GLY B 1 65 ? -3.514 -22.891 -11.578 1 91.38 65 GLY B O 1
ATOM 2679 N N . PHE B 1 66 ? -4.426 -21.016 -12.391 1 92.12 66 PHE B N 1
ATOM 2680 C CA . PHE B 1 66 ? -5.699 -21.219 -11.711 1 92.12 66 PHE B CA 1
ATOM 2681 C C . PHE B 1 66 ? -6.852 -20.656 -12.547 1 92.12 66 PHE B C 1
ATOM 2683 O O . PHE B 1 66 ? -6.641 -19.828 -13.438 1 92.12 66 PHE B O 1
ATOM 2690 N N . ASP B 1 67 ? -7.992 -21.25 -12.273 1 92.56 67 ASP B N 1
ATOM 2691 C CA . ASP B 1 67 ? -9.195 -20.734 -12.914 1 92.56 67 ASP B CA 1
ATOM 2692 C C . ASP B 1 67 ? -9.898 -19.719 -12.023 1 92.56 67 ASP B C 1
ATOM 2694 O O . ASP B 1 67 ? -9.688 -19.688 -10.805 1 92.56 67 ASP B O 1
ATOM 2698 N N . PHE B 1 68 ? -10.656 -18.859 -12.617 1 94.12 68 PHE B N 1
ATOM 2699 C CA . PHE B 1 68 ? -11.484 -17.906 -11.883 1 94.12 68 PHE B CA 1
ATOM 2700 C C . PHE B 1 68 ? -12.773 -17.609 -12.648 1 94.12 68 PHE B C 1
ATOM 2702 O O . PHE B 1 68 ? -12.828 -17.781 -13.867 1 94.12 68 PHE B O 1
ATOM 2709 N N . LEU B 1 69 ? -13.742 -17.297 -11.898 1 93.88 69 LEU B N 1
ATOM 2710 C CA . LEU B 1 69 ? -15.031 -16.922 -12.469 1 93.88 69 LEU B CA 1
ATO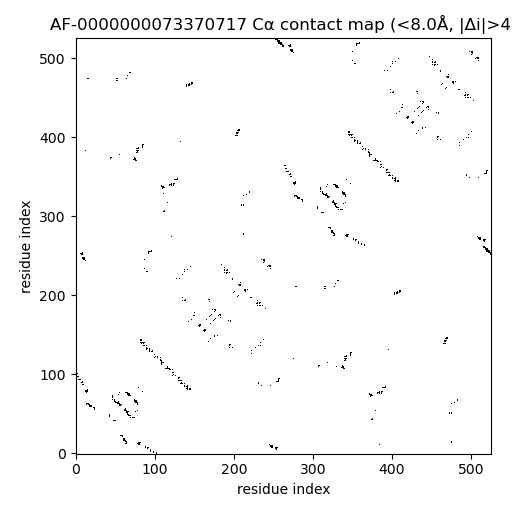M 2711 C C . LEU B 1 69 ? -15.18 -15.406 -12.539 1 93.88 69 LEU B C 1
ATOM 2713 O O . LEU B 1 69 ? -14.883 -14.703 -11.57 1 93.88 69 LEU B O 1
ATOM 2717 N N . TYR B 1 70 ? -15.602 -14.938 -13.695 1 93.81 70 TYR B N 1
ATOM 2718 C CA . TYR B 1 70 ? -15.93 -13.531 -13.867 1 93.81 70 TYR B CA 1
ATOM 2719 C C . TYR B 1 70 ? -17.141 -13.359 -14.773 1 93.81 70 TYR B C 1
ATOM 2721 O O . TYR B 1 70 ? -17.141 -13.805 -15.922 1 93.81 70 TYR B O 1
ATOM 2729 N N . ASN B 1 71 ? -18.188 -12.695 -14.211 1 90.38 71 ASN B N 1
ATOM 2730 C CA . ASN B 1 71 ? -19.453 -12.531 -14.914 1 90.38 71 ASN B CA 1
ATOM 2731 C C . ASN B 1 71 ? -19.953 -13.852 -15.484 1 90.38 71 ASN B C 1
ATOM 2733 O O . ASN B 1 71 ? -20.266 -13.945 -16.672 1 90.38 71 ASN B O 1
ATOM 2737 N N . ASN B 1 72 ? -19.828 -14.852 -14.734 1 88.69 72 ASN B N 1
ATOM 2738 C CA . ASN B 1 72 ? -20.391 -16.172 -14.992 1 88.69 72 ASN B CA 1
ATOM 2739 C C . ASN B 1 72 ? -19.625 -16.906 -16.094 1 88.69 72 ASN B C 1
ATOM 2741 O O . ASN B 1 72 ? -20.156 -17.812 -16.734 1 88.69 72 ASN B O 1
ATOM 2745 N N . GLU B 1 73 ? -18.484 -16.469 -16.375 1 90.94 73 GLU B N 1
ATOM 2746 C CA . GLU B 1 73 ? -17.578 -17.156 -17.281 1 90.94 73 GLU B CA 1
ATOM 2747 C C . GLU B 1 73 ? -16.281 -17.562 -16.578 1 90.94 73 GLU B C 1
ATOM 2749 O O . GLU B 1 73 ? -15.758 -16.797 -15.766 1 90.94 73 GLU B O 1
ATOM 2754 N N . LYS B 1 74 ? -15.797 -18.75 -16.953 1 91.94 74 LYS B N 1
ATOM 2755 C CA . LYS B 1 74 ? -14.578 -19.266 -16.344 1 91.94 74 LYS B CA 1
ATOM 2756 C C . LYS B 1 74 ? -13.359 -18.984 -17.219 1 91.94 74 LYS B C 1
ATOM 2758 O O . LYS B 1 74 ? -13.383 -19.219 -18.422 1 91.94 74 LYS B O 1
ATOM 2763 N N . TYR B 1 75 ? -12.383 -18.422 -16.594 1 92.12 75 TYR B N 1
ATOM 2764 C CA . TYR B 1 75 ? -11.125 -18.109 -17.266 1 92.12 75 TYR B CA 1
ATOM 2765 C C . TYR B 1 75 ? -9.953 -18.812 -16.594 1 92.12 75 TYR B C 1
ATOM 2767 O O . TYR B 1 75 ? -10.094 -19.344 -15.484 1 92.12 75 TYR B O 1
ATOM 2775 N N . MET B 1 76 ? -8.867 -18.922 -17.312 1 90.5 76 MET B N 1
ATOM 2776 C CA . MET B 1 76 ? -7.625 -19.469 -16.75 1 90.5 76 MET B CA 1
ATOM 2777 C C . MET B 1 76 ? -6.496 -18.453 -16.859 1 90.5 76 MET B C 1
ATOM 2779 O O . MET B 1 76 ? -6.391 -17.719 -17.844 1 90.5 76 MET B O 1
ATOM 2783 N N . VAL B 1 77 ? -5.68 -18.484 -15.836 1 92.44 77 VAL B N 1
ATOM 2784 C CA . VAL B 1 77 ? -4.543 -17.562 -15.828 1 92.44 77 VAL B CA 1
ATOM 2785 C C . VAL B 1 77 ? -3.365 -18.203 -15.102 1 92.44 77 VAL B C 1
ATOM 2787 O O . VAL B 1 77 ? -3.555 -19.078 -14.258 1 92.44 77 VAL B O 1
ATOM 2790 N N . GLN B 1 78 ? -2.229 -17.812 -15.516 1 92.19 78 GLN B N 1
ATOM 2791 C CA . GLN B 1 78 ? -1.02 -18.281 -14.844 1 92.19 78 GLN B CA 1
ATOM 2792 C C . GLN B 1 78 ? -0.907 -17.703 -13.445 1 92.19 78 GLN B C 1
ATOM 2794 O O . GLN B 1 78 ? -1.221 -16.516 -13.227 1 92.19 78 GLN B O 1
ATOM 2799 N N . GLU B 1 79 ? -0.487 -18.484 -12.531 1 94.06 79 GLU B N 1
ATOM 2800 C CA . GLU B 1 79 ? -0.205 -17.953 -11.203 1 94.06 79 GLU B CA 1
ATOM 2801 C C . GLU B 1 79 ? 1.209 -17.391 -11.125 1 94.06 79 GLU B C 1
ATOM 2803 O O . GLU B 1 79 ? 2.184 -18.094 -11.391 1 94.06 79 GLU B O 1
ATOM 2808 N N . ILE B 1 80 ? 1.286 -16.203 -10.734 1 95.94 80 ILE B N 1
ATOM 2809 C CA . ILE B 1 80 ? 2.557 -15.492 -10.695 1 95.94 80 ILE B CA 1
ATOM 2810 C C . ILE B 1 80 ? 3.035 -15.375 -9.242 1 95.94 80 ILE B C 1
ATOM 2812 O O . ILE B 1 80 ? 2.232 -15.156 -8.336 1 95.94 80 ILE B O 1
ATOM 2816 N N . ASN B 1 81 ? 4.355 -15.547 -9.062 1 96.81 81 ASN B N 1
ATOM 2817 C CA . ASN B 1 81 ? 4.977 -15.375 -7.75 1 96.81 81 ASN B CA 1
ATOM 2818 C C . ASN B 1 81 ? 4.73 -13.977 -7.191 1 96.81 81 ASN B C 1
ATOM 2820 O O . ASN B 1 81 ? 5.176 -12.984 -7.77 1 96.81 81 ASN B O 1
ATOM 2824 N N . PRO B 1 82 ? 4.082 -13.891 -6.062 1 98 82 PRO B N 1
ATOM 2825 C CA . PRO B 1 82 ? 3.688 -12.57 -5.574 1 98 82 PRO B CA 1
ATOM 2826 C C . PRO B 1 82 ? 4.887 -11.688 -5.223 1 98 82 PRO B C 1
ATOM 2828 O O . PRO B 1 82 ? 4.805 -10.461 -5.316 1 98 82 PRO B O 1
ATOM 2831 N N . ALA B 1 83 ? 6.004 -12.266 -4.84 1 98.31 83 ALA B N 1
ATOM 2832 C CA . ALA B 1 83 ? 7.188 -11.477 -4.523 1 98.31 83 ALA B CA 1
ATOM 2833 C C . ALA B 1 83 ? 7.633 -10.648 -5.727 1 98.31 83 ALA B C 1
ATOM 2835 O O . ALA B 1 83 ? 8.039 -9.492 -5.578 1 98.31 83 ALA B O 1
ATOM 2836 N N . THR B 1 84 ? 7.496 -11.25 -6.91 1 98.62 84 THR B N 1
ATOM 2837 C CA . THR B 1 84 ? 7.891 -10.531 -8.117 1 98.62 84 THR B CA 1
ATOM 2838 C C . THR B 1 84 ? 6.887 -9.43 -8.445 1 98.62 84 THR B C 1
ATOM 2840 O O . THR B 1 84 ? 7.266 -8.367 -8.938 1 98.62 84 THR B O 1
ATOM 2843 N N . ILE B 1 85 ? 5.625 -9.672 -8.117 1 98.69 85 ILE B N 1
ATOM 2844 C CA . ILE B 1 85 ? 4.586 -8.68 -8.391 1 98.69 85 ILE B CA 1
ATOM 2845 C C . ILE B 1 85 ? 4.762 -7.477 -7.477 1 98.69 85 ILE B C 1
ATOM 2847 O O . ILE B 1 85 ? 4.789 -6.332 -7.941 1 98.69 85 ILE B O 1
ATOM 2851 N N . PHE B 1 86 ? 4.957 -7.734 -6.199 1 98.81 86 PHE B N 1
ATOM 2852 C CA . PHE B 1 86 ? 5.129 -6.672 -5.215 1 98.81 86 PHE B CA 1
ATOM 2853 C C . PHE B 1 86 ? 6.375 -5.848 -5.52 1 98.81 86 PHE B C 1
ATOM 2855 O O . PHE B 1 86 ? 6.332 -4.617 -5.5 1 98.81 86 PHE B O 1
ATOM 2862 N N . TYR B 1 87 ? 7.418 -6.547 -5.805 1 98.88 87 TYR B N 1
ATOM 2863 C CA . TYR B 1 87 ? 8.672 -5.844 -6.07 1 98.88 87 TYR B CA 1
ATOM 2864 C C . TYR B 1 87 ? 8.555 -4.988 -7.328 1 98.88 87 TYR B C 1
ATOM 2866 O O . TYR B 1 87 ? 9 -3.838 -7.344 1 98.88 87 TYR B O 1
ATOM 2874 N N . SER B 1 88 ? 7.988 -5.555 -8.352 1 98.81 88 SER B N 1
ATOM 2875 C CA . SER B 1 88 ? 7.773 -4.809 -9.586 1 98.81 88 SER B CA 1
ATOM 2876 C C . SER B 1 88 ? 6.949 -3.547 -9.336 1 98.81 88 SER B C 1
ATOM 2878 O O . SER B 1 88 ? 7.246 -2.486 -9.891 1 98.81 88 SER B O 1
ATOM 2880 N N . ASN B 1 89 ? 5.941 -3.703 -8.547 1 98.81 89 ASN B N 1
ATOM 2881 C CA . ASN B 1 89 ? 5.09 -2.57 -8.195 1 98.81 89 ASN B CA 1
ATOM 2882 C C . ASN B 1 89 ? 5.895 -1.447 -7.543 1 98.81 89 ASN B C 1
ATOM 2884 O O . ASN B 1 89 ? 5.703 -0.274 -7.867 1 98.81 89 ASN B O 1
ATOM 2888 N N . ALA B 1 90 ? 6.789 -1.819 -6.66 1 98.81 90 ALA B N 1
ATOM 2889 C CA . ALA B 1 90 ? 7.652 -0.848 -5.996 1 98.81 90 ALA B CA 1
ATOM 2890 C C . ALA B 1 90 ? 8.594 -0.175 -6.996 1 98.81 90 ALA B C 1
ATOM 2892 O O . ALA B 1 90 ? 8.766 1.046 -6.965 1 98.81 90 ALA B O 1
ATOM 2893 N N . VAL B 1 91 ? 9.133 -0.962 -7.871 1 98.69 91 VAL B N 1
ATOM 2894 C CA . VAL B 1 91 ? 10.031 -0.444 -8.891 1 98.69 91 VAL B CA 1
ATOM 2895 C C . VAL B 1 91 ? 9.305 0.596 -9.742 1 98.69 91 VAL B C 1
ATOM 2897 O O . VAL B 1 91 ? 9.859 1.659 -10.039 1 98.69 91 VAL B O 1
ATOM 2900 N N . MET B 1 92 ? 8.109 0.343 -10.055 1 98.56 92 MET B N 1
ATOM 2901 C CA . MET B 1 92 ? 7.34 1.204 -10.945 1 98.56 92 MET B CA 1
ATOM 2902 C C . MET B 1 92 ? 6.984 2.518 -10.258 1 98.56 92 MET B C 1
ATOM 2904 O O . MET B 1 92 ? 6.582 3.479 -10.914 1 98.56 92 MET B O 1
ATOM 2908 N N . CYS B 1 93 ? 7.09 2.609 -8.953 1 98.56 93 CYS B N 1
ATOM 2909 C CA . CYS B 1 93 ? 6.789 3.82 -8.203 1 98.56 93 CYS B CA 1
ATOM 2910 C C . CYS B 1 93 ? 7.977 4.773 -8.203 1 98.56 93 CYS B C 1
ATOM 2912 O O . CYS B 1 93 ? 7.816 5.973 -7.977 1 98.56 93 CYS B O 1
ATOM 2914 N N . HIS B 1 94 ? 9.148 4.25 -8.445 1 98 94 HIS B N 1
ATOM 2915 C CA . HIS B 1 94 ? 10.383 4.945 -8.102 1 98 94 HIS B CA 1
ATOM 2916 C C . HIS B 1 94 ? 10.516 6.25 -8.883 1 98 94 HIS B C 1
ATOM 2918 O O . HIS B 1 94 ? 10.797 7.297 -8.305 1 98 94 HIS B O 1
ATOM 2924 N N . ARG B 1 95 ? 10.305 6.207 -10.164 1 97.5 95 ARG B N 1
ATOM 2925 C CA . ARG B 1 95 ? 10.477 7.398 -10.992 1 97.5 95 ARG B CA 1
ATOM 2926 C C . ARG B 1 95 ? 9.516 8.5 -10.57 1 97.5 95 ARG B C 1
ATOM 2928 O O . ARG B 1 95 ? 9.922 9.656 -10.422 1 97.5 95 ARG B O 1
ATOM 2935 N N . LEU B 1 96 ? 8.297 8.164 -10.445 1 98.12 96 LEU B N 1
ATOM 2936 C CA . LEU B 1 96 ? 7.289 9.125 -10.016 1 98.12 96 LEU B CA 1
ATOM 2937 C C . LEU B 1 96 ? 7.621 9.672 -8.633 1 98.12 96 LEU B C 1
ATOM 2939 O O . LEU B 1 96 ? 7.426 10.859 -8.359 1 98.12 96 LEU B O 1
ATOM 2943 N N . LEU B 1 97 ? 8.102 8.805 -7.742 1 98.31 97 LEU B N 1
ATOM 2944 C CA . LEU B 1 97 ? 8.484 9.203 -6.395 1 98.31 97 LEU B CA 1
ATOM 2945 C C . LEU B 1 97 ? 9.555 10.289 -6.43 1 98.31 97 LEU B C 1
ATOM 2947 O O . LEU B 1 97 ? 9.438 11.305 -5.734 1 98.31 97 LEU B O 1
ATOM 2951 N N . VAL B 1 98 ? 10.539 10.047 -7.219 1 97.62 98 VAL B N 1
ATOM 2952 C CA . VAL B 1 98 ? 11.633 11.008 -7.324 1 97.62 98 VAL B CA 1
ATOM 2953 C C . VAL B 1 98 ? 11.109 12.328 -7.883 1 97.62 98 VAL B C 1
ATOM 2955 O O . VAL B 1 98 ? 11.445 13.398 -7.363 1 97.62 98 VAL B O 1
ATOM 2958 N N . SER B 1 99 ? 10.305 12.219 -8.883 1 97.69 99 SER B N 1
ATOM 2959 C CA . SER B 1 99 ? 9.719 13.414 -9.484 1 97.69 99 SER B CA 1
ATOM 2960 C C . SER B 1 99 ? 8.891 14.195 -8.469 1 97.69 99 SER B C 1
ATOM 2962 O O . SER B 1 99 ? 9.008 15.422 -8.375 1 97.69 99 SER B O 1
ATOM 2964 N N . LYS B 1 100 ? 8.086 13.539 -7.703 1 97.94 100 LYS B N 1
ATOM 2965 C CA . LYS B 1 100 ? 7.188 14.203 -6.766 1 97.94 100 LYS B CA 1
ATOM 2966 C C . LYS B 1 100 ? 7.949 14.734 -5.559 1 97.94 100 LYS B C 1
ATOM 2968 O O . LYS B 1 100 ? 7.594 15.773 -5 1 97.94 100 LYS B O 1
ATOM 2973 N N . ARG B 1 101 ? 9.016 14.023 -5.164 1 97.31 101 ARG B N 1
ATOM 2974 C CA . ARG B 1 101 ? 9.859 14.57 -4.109 1 97.31 101 ARG B CA 1
ATOM 2975 C C . ARG B 1 101 ? 10.531 15.867 -4.559 1 97.31 101 ARG B C 1
ATOM 2977 O O . ARG B 1 101 ? 10.578 16.844 -3.803 1 97.31 101 ARG B O 1
ATOM 2984 N N . ASN B 1 102 ? 11.016 15.852 -5.766 1 97.25 102 ASN B N 1
ATOM 2985 C CA . ASN B 1 102 ? 11.617 17.062 -6.328 1 97.25 102 ASN B CA 1
ATOM 2986 C C . ASN B 1 102 ? 10.609 18.203 -6.402 1 97.25 102 ASN B C 1
ATOM 2988 O O . ASN B 1 102 ? 10.938 19.359 -6.098 1 97.25 102 ASN B O 1
ATOM 2992 N N . GLN B 1 103 ? 9.422 17.875 -6.832 1 96.88 103 GLN B N 1
ATOM 2993 C CA . GLN B 1 103 ? 8.359 18.875 -6.895 1 96.88 103 GLN B CA 1
ATOM 2994 C C . GLN B 1 103 ? 8.039 19.422 -5.508 1 96.88 103 GLN B C 1
ATOM 2996 O O . GLN B 1 103 ? 7.836 20.625 -5.348 1 96.88 103 GLN B O 1
ATOM 3001 N N . LEU B 1 104 ? 7.996 18.594 -4.508 1 96.88 104 LEU B N 1
ATOM 3002 C CA . LEU B 1 104 ? 7.758 19 -3.127 1 96.88 104 LEU B CA 1
ATOM 3003 C C . LEU B 1 104 ? 8.836 19.969 -2.652 1 96.88 104 LEU B C 1
ATOM 3005 O O . LEU B 1 104 ? 8.531 21.031 -2.107 1 96.88 104 LEU B O 1
ATOM 3009 N N . ILE B 1 105 ? 10.07 19.578 -2.918 1 95.31 105 ILE B N 1
ATOM 3010 C CA . ILE B 1 105 ? 11.195 20.391 -2.459 1 95.31 105 ILE B CA 1
ATOM 3011 C C . ILE B 1 105 ? 11.188 21.734 -3.174 1 95.31 105 ILE B C 1
ATOM 3013 O O . ILE B 1 105 ? 11.305 22.781 -2.535 1 95.31 105 ILE B O 1
ATOM 3017 N N . SER B 1 106 ? 11 21.703 -4.473 1 93.62 106 SER B N 1
ATOM 3018 C CA . SER B 1 106 ? 11.031 22.922 -5.27 1 93.62 106 SER B CA 1
ATOM 3019 C C . SER B 1 106 ? 9.852 23.828 -4.941 1 93.62 106 SER B C 1
ATOM 3021 O O . SER B 1 106 ? 9.961 25.062 -5.047 1 93.62 106 SER B O 1
ATOM 3023 N N . GLY B 1 107 ? 8.75 23.25 -4.527 1 92.25 107 GLY B N 1
ATOM 3024 C CA . GLY B 1 107 ? 7.547 24.016 -4.25 1 92.25 107 GLY B CA 1
ATOM 3025 C C . GLY B 1 107 ? 7.453 24.469 -2.807 1 92.25 107 GLY B C 1
ATOM 3026 O O . GLY B 1 107 ? 6.566 25.25 -2.453 1 92.25 107 GLY B O 1
ATOM 3027 N N . SER B 1 108 ? 8.336 24.016 -1.97 1 91.75 108 SER B N 1
ATOM 3028 C CA . SER B 1 108 ? 8.312 24.375 -0.553 1 91.75 108 SER B CA 1
ATOM 3029 C C . SER B 1 108 ? 9.211 25.562 -0.266 1 91.75 108 SER B C 1
ATOM 3031 O O . SER B 1 108 ? 10.344 25.625 -0.74 1 91.75 108 SER B O 1
ATOM 3033 N N . PRO B 1 109 ? 8.672 26.562 0.487 1 89.5 109 PRO B N 1
ATOM 3034 C CA . PRO B 1 109 ? 9.516 27.703 0.838 1 89.5 109 PRO B CA 1
ATOM 3035 C C . PRO B 1 109 ? 10.633 27.344 1.814 1 89.5 109 PRO B C 1
ATOM 3037 O O . PRO B 1 109 ? 10.414 26.547 2.738 1 89.5 109 PRO B O 1
ATOM 3040 N N . LYS B 1 110 ? 11.742 27.938 1.582 1 87.81 110 LYS B N 1
ATOM 3041 C CA . LYS B 1 110 ? 12.859 27.797 2.516 1 87.81 110 LYS B CA 1
ATOM 3042 C C . LYS B 1 110 ? 12.641 28.641 3.764 1 87.81 110 LYS B C 1
ATOM 3044 O O . LYS B 1 110 ? 12.141 29.766 3.674 1 87.81 110 LYS B O 1
ATOM 3049 N N . VAL B 1 111 ? 13.031 28.031 4.824 1 83.38 111 VAL B N 1
ATOM 3050 C CA . VAL B 1 111 ? 12.875 28.766 6.078 1 83.38 111 VAL B CA 1
ATOM 3051 C C . VAL B 1 111 ? 13.828 29.953 6.109 1 83.38 111 VAL B C 1
ATOM 3053 O O . VAL B 1 111 ? 13.477 31.031 6.594 1 83.38 111 VAL B O 1
ATOM 3056 N N . LYS B 1 112 ? 15.039 29.656 5.539 1 75.75 112 LYS B N 1
ATOM 3057 C CA . LYS B 1 112 ? 16 30.75 5.484 1 75.75 112 LYS B CA 1
ATOM 3058 C C . LYS B 1 112 ? 15.664 31.719 4.367 1 75.75 112 LYS B C 1
ATOM 3060 O O . LYS B 1 112 ? 15.516 31.328 3.207 1 75.75 112 LYS B O 1
ATOM 3065 N N . GLY B 1 113 ? 15.281 32.969 4.637 1 59.62 113 GLY B N 1
ATOM 3066 C CA . GLY B 1 113 ? 15.258 34.031 3.637 1 59.62 113 GLY B CA 1
ATOM 3067 C C . GLY B 1 113 ? 13.859 34.375 3.178 1 59.62 113 GLY B C 1
ATOM 3068 O O . GLY B 1 113 ? 13.617 35.5 2.707 1 59.62 113 GLY B O 1
ATOM 3069 N N . SER B 1 114 ? 13.008 33.312 2.771 1 55.5 114 SER B N 1
ATOM 3070 C CA . SER B 1 114 ? 11.883 33.688 1.911 1 55.5 114 SER B CA 1
ATOM 3071 C C . SER B 1 114 ? 10.594 33.812 2.711 1 55.5 114 SER B C 1
ATOM 3073 O O . SER B 1 114 ? 10.453 33.219 3.781 1 55.5 114 SER B O 1
ATOM 3075 N N . ALA B 1 115 ? 9.914 34.844 2.271 1 52.75 115 ALA B N 1
ATOM 3076 C CA . ALA B 1 115 ? 8.523 35.031 2.67 1 52.75 115 ALA B CA 1
ATOM 3077 C C . ALA B 1 115 ? 7.746 33.719 2.561 1 52.75 115 ALA B C 1
ATOM 3079 O O . ALA B 1 115 ? 7.961 32.938 1.632 1 52.75 115 ALA B O 1
ATOM 3080 N N . LEU B 1 116 ? 7.277 33.281 3.691 1 57.59 116 LEU B N 1
ATOM 3081 C CA . LEU B 1 116 ? 6.414 32.125 3.742 1 57.59 116 LEU B CA 1
ATOM 3082 C C . LEU B 1 116 ? 5.402 32.125 2.604 1 57.59 116 LEU B C 1
ATOM 3084 O O . LEU B 1 116 ? 4.5 32.969 2.584 1 57.59 116 LEU B O 1
ATOM 3088 N N . GLU B 1 117 ? 5.926 31.812 1.324 1 61.06 117 GLU B N 1
ATOM 3089 C CA . GLU B 1 117 ? 4.98 31.672 0.224 1 61.06 117 GLU B CA 1
ATOM 3090 C C . GLU B 1 117 ? 4.043 30.484 0.448 1 61.06 117 GLU B C 1
ATOM 3092 O O . GLU B 1 117 ? 4.34 29.609 1.253 1 61.06 117 GLU B O 1
ATOM 3097 N N . ASN B 1 118 ? 2.949 30.656 -0.159 1 65.88 118 ASN B N 1
ATOM 3098 C CA . ASN B 1 118 ? 1.885 29.656 -0.098 1 65.88 118 ASN B CA 1
ATOM 3099 C C . ASN B 1 118 ? 2.352 28.297 -0.621 1 65.88 118 ASN B C 1
ATOM 3101 O O . ASN B 1 118 ? 2.982 28.219 -1.677 1 65.88 118 ASN B O 1
ATOM 3105 N N . THR B 1 119 ? 2.307 27.312 0.197 1 81 119 THR B N 1
ATOM 3106 C CA . THR B 1 119 ? 2.602 25.953 -0.212 1 81 119 THR B CA 1
ATOM 3107 C C . THR B 1 119 ? 1.383 25.312 -0.87 1 81 119 THR B C 1
ATOM 3109 O O . THR B 1 119 ? 0.244 25.672 -0.571 1 81 119 THR B O 1
ATOM 3112 N N . ASN B 1 120 ? 1.658 24.516 -1.857 1 88.5 120 ASN B N 1
ATOM 3113 C CA . ASN B 1 120 ? 0.61 23.719 -2.488 1 88.5 120 ASN B CA 1
ATOM 3114 C C . ASN B 1 120 ? 0.417 22.391 -1.776 1 88.5 120 ASN B C 1
ATOM 3116 O O . ASN B 1 120 ? 1.293 21.516 -1.823 1 88.5 120 ASN B O 1
ATOM 3120 N N . PRO B 1 121 ? -0.699 22.156 -1.236 1 91.5 121 PRO B N 1
ATOM 3121 C CA . PRO B 1 121 ? -0.933 20.922 -0.486 1 91.5 121 PRO B CA 1
ATOM 3122 C C . PRO B 1 121 ? -0.737 19.672 -1.337 1 91.5 121 PRO B C 1
ATOM 3124 O O . PRO B 1 121 ? -0.339 18.625 -0.819 1 91.5 121 PRO B O 1
ATOM 3127 N N . SER B 1 122 ? -0.979 19.797 -2.605 1 94.62 122 SER B N 1
ATOM 3128 C CA . SER B 1 122 ? -0.897 18.641 -3.488 1 94.62 122 SER B CA 1
ATOM 3129 C C . SER B 1 122 ? 0.542 18.156 -3.631 1 94.62 122 SER B C 1
ATOM 3131 O O . SER B 1 122 ? 0.78 16.984 -3.906 1 94.62 122 SER B O 1
ATOM 3133 N N . ASP B 1 123 ? 1.466 19.078 -3.439 1 96.25 123 ASP B N 1
ATOM 3134 C CA . ASP B 1 123 ? 2.861 18.672 -3.596 1 96.25 123 ASP B CA 1
ATOM 3135 C C . ASP B 1 123 ? 3.242 17.594 -2.572 1 96.25 123 ASP B C 1
ATOM 3137 O O . ASP B 1 123 ? 3.775 16.547 -2.934 1 96.25 123 ASP B O 1
ATOM 3141 N N . PHE B 1 124 ? 2.906 17.859 -1.349 1 97.12 124 PHE B N 1
ATOM 3142 C CA . PHE B 1 124 ? 3.219 16.875 -0.319 1 97.12 124 PHE B CA 1
ATOM 3143 C C . PHE B 1 124 ? 2.35 15.641 -0.475 1 97.12 124 PHE B C 1
ATOM 3145 O O . PHE B 1 124 ? 2.838 14.516 -0.349 1 97.12 124 PHE B O 1
ATOM 3152 N N . ALA B 1 125 ? 1.12 15.844 -0.747 1 98 125 ALA B N 1
ATOM 3153 C CA . ALA B 1 125 ? 0.181 14.734 -0.851 1 98 125 ALA B CA 1
ATOM 3154 C C . ALA B 1 125 ? 0.598 13.766 -1.954 1 98 125 ALA B C 1
ATOM 3156 O O . ALA B 1 125 ? 0.566 12.547 -1.764 1 98 125 ALA B O 1
ATOM 3157 N N . ASN B 1 126 ? 0.963 14.297 -3.094 1 97.81 126 ASN B N 1
ATOM 3158 C CA . ASN B 1 126 ? 1.382 13.461 -4.215 1 97.81 126 ASN B CA 1
ATOM 3159 C C . ASN B 1 126 ? 2.643 12.664 -3.883 1 97.81 126 ASN B C 1
ATOM 3161 O O . ASN B 1 126 ? 2.748 11.484 -4.223 1 97.81 126 ASN B O 1
ATOM 3165 N N . PHE B 1 127 ? 3.564 13.344 -3.268 1 98.44 127 PHE B N 1
ATOM 3166 C CA . PHE B 1 127 ? 4.77 12.656 -2.814 1 98.44 127 PHE B CA 1
ATOM 3167 C C . PHE B 1 127 ? 4.418 11.555 -1.82 1 98.44 127 PHE B C 1
ATOM 3169 O O . PHE B 1 127 ? 4.891 10.422 -1.948 1 98.44 127 PHE B O 1
ATOM 3176 N N . PHE B 1 128 ? 3.586 11.867 -0.851 1 98.62 128 PHE B N 1
ATOM 3177 C CA . PHE B 1 128 ? 3.156 10.938 0.186 1 98.62 128 PHE B CA 1
ATOM 3178 C C . PHE B 1 128 ? 2.514 9.703 -0.431 1 98.62 128 PHE B C 1
ATOM 3180 O O . PHE B 1 128 ? 2.83 8.57 -0.047 1 98.62 128 PHE B O 1
ATOM 3187 N N . GLN B 1 129 ? 1.703 9.875 -1.365 1 98.69 129 GLN B N 1
ATOM 3188 C CA . GLN B 1 129 ? 0.946 8.797 -1.986 1 98.69 129 GLN B CA 1
ATOM 3189 C C . GLN B 1 129 ? 1.877 7.773 -2.633 1 98.69 129 GLN B C 1
ATOM 3191 O O . GLN B 1 129 ? 1.766 6.574 -2.375 1 98.69 129 GLN B O 1
ATOM 3196 N N . VAL B 1 130 ? 2.785 8.227 -3.41 1 98.62 130 VAL B N 1
ATOM 3197 C CA . VAL B 1 130 ? 3.666 7.312 -4.133 1 98.62 130 VAL B CA 1
ATOM 3198 C C . VAL B 1 130 ? 4.664 6.68 -3.164 1 98.62 130 VAL B C 1
ATOM 3200 O O . VAL B 1 130 ? 5.039 5.516 -3.324 1 98.62 130 VAL B O 1
ATOM 3203 N N . SER B 1 131 ? 5.07 7.445 -2.127 1 98.69 131 SER B N 1
ATOM 3204 C CA . SER B 1 131 ? 5.973 6.922 -1.106 1 98.69 131 SER B CA 1
ATOM 3205 C C . SER B 1 131 ? 5.352 5.73 -0.379 1 98.69 131 SER B C 1
ATOM 3207 O O . SER B 1 131 ? 6.004 4.703 -0.19 1 98.69 131 SER B O 1
ATOM 3209 N N . VAL B 1 132 ? 4.121 5.859 -0.024 1 98.56 132 VAL B N 1
ATOM 3210 C CA . VAL B 1 132 ? 3.41 4.82 0.712 1 98.56 132 VAL B CA 1
ATOM 3211 C C . VAL B 1 132 ? 3.27 3.572 -0.158 1 98.56 132 VAL B C 1
ATOM 3213 O O . VAL B 1 132 ? 3.488 2.453 0.31 1 98.56 132 VAL B O 1
ATOM 3216 N N . ASN B 1 133 ? 2.902 3.785 -1.424 1 98.75 133 ASN B N 1
ATOM 3217 C CA . ASN B 1 133 ? 2.793 2.65 -2.334 1 98.75 133 ASN B CA 1
ATOM 3218 C C . ASN B 1 133 ? 4.105 1.877 -2.426 1 98.75 133 ASN B C 1
ATOM 3220 O O . ASN B 1 133 ? 4.113 0.647 -2.342 1 98.75 133 ASN B O 1
ATOM 3224 N N . MET B 1 134 ? 5.176 2.582 -2.574 1 98.81 134 MET B N 1
ATOM 3225 C CA . MET B 1 134 ? 6.473 1.936 -2.732 1 98.81 134 MET B CA 1
ATOM 3226 C C . MET B 1 134 ? 6.867 1.188 -1.464 1 98.81 134 MET B C 1
ATOM 3228 O O . MET B 1 134 ? 7.25 0.018 -1.521 1 98.81 134 MET B O 1
ATOM 3232 N N . ILE B 1 135 ? 6.707 1.834 -0.332 1 98.88 135 ILE B N 1
ATOM 3233 C CA . ILE B 1 135 ? 7.137 1.282 0.95 1 98.88 135 ILE B CA 1
ATOM 3234 C C . ILE B 1 135 ? 6.336 0.02 1.261 1 98.88 135 ILE B C 1
ATOM 3236 O O . ILE B 1 135 ? 6.906 -1.01 1.628 1 98.88 135 ILE B O 1
ATOM 3240 N N . ILE B 1 136 ? 5.066 0.068 1.101 1 98.5 136 ILE B N 1
ATOM 3241 C CA . ILE B 1 136 ? 4.207 -1.048 1.483 1 98.5 136 ILE B CA 1
ATOM 3242 C C . ILE B 1 136 ? 4.465 -2.238 0.562 1 98.5 136 ILE B C 1
ATOM 3244 O O . ILE B 1 136 ? 4.52 -3.383 1.018 1 98.5 136 ILE B O 1
ATOM 3248 N N . ASN B 1 137 ? 4.707 -1.986 -0.7 1 98.81 137 ASN B N 1
ATOM 3249 C CA . ASN B 1 137 ? 4.965 -3.08 -1.631 1 98.81 137 ASN B CA 1
ATOM 3250 C C . ASN B 1 137 ? 6.344 -3.695 -1.401 1 98.81 137 ASN B C 1
ATOM 3252 O O . ASN B 1 137 ? 6.527 -4.898 -1.588 1 98.81 137 ASN B O 1
ATOM 3256 N N . LEU B 1 138 ? 7.32 -2.879 -0.986 1 98.88 138 LEU B N 1
ATOM 3257 C CA . LEU B 1 138 ? 8.633 -3.432 -0.651 1 98.88 138 LEU B CA 1
ATOM 3258 C C . LEU B 1 138 ? 8.531 -4.367 0.551 1 98.88 138 LEU B C 1
ATOM 3260 O O . LEU B 1 138 ? 9.078 -5.473 0.528 1 98.88 138 LEU B O 1
ATOM 3264 N N . GLN B 1 139 ? 7.848 -3.943 1.512 1 98.69 139 GLN B N 1
ATOM 3265 C CA . GLN B 1 139 ? 7.711 -4.805 2.68 1 98.69 139 GLN B CA 1
ATOM 3266 C C . GLN B 1 139 ? 6.902 -6.059 2.348 1 98.69 139 GLN B C 1
ATOM 3268 O O . GLN B 1 139 ? 7.199 -7.145 2.848 1 98.69 139 GLN B O 1
ATOM 3273 N N . ALA B 1 140 ? 5.848 -5.898 1.553 1 98.56 140 ALA B N 1
ATOM 3274 C CA . ALA B 1 140 ? 5.047 -7.051 1.142 1 98.56 140 ALA B CA 1
ATOM 3275 C C . ALA B 1 140 ? 5.891 -8.055 0.357 1 9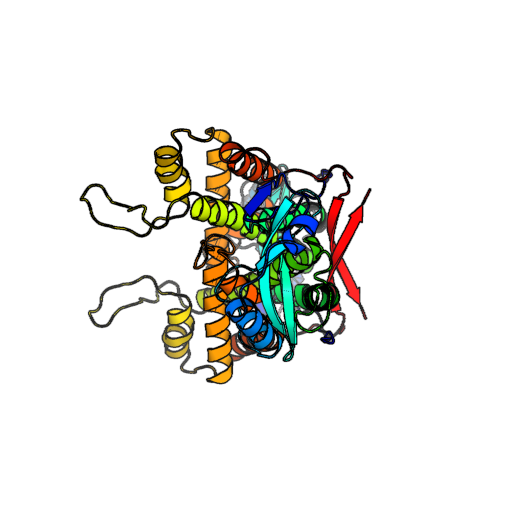8.56 140 ALA B C 1
ATOM 3277 O O . ALA B 1 140 ? 5.672 -9.266 0.45 1 98.56 140 ALA B O 1
ATOM 3278 N N . THR B 1 141 ? 6.836 -7.551 -0.431 1 98.75 141 THR B N 1
ATOM 3279 C CA . THR B 1 141 ? 7.785 -8.422 -1.114 1 98.75 141 THR B CA 1
ATOM 3280 C C . THR B 1 141 ? 8.531 -9.297 -0.114 1 98.75 141 THR B C 1
ATOM 3282 O O . THR B 1 141 ? 8.555 -10.523 -0.249 1 98.75 141 THR B O 1
ATOM 3285 N N . VAL B 1 142 ? 9.031 -8.656 0.91 1 98.75 142 VAL B N 1
ATOM 3286 C CA . VAL B 1 142 ? 9.836 -9.344 1.908 1 98.75 142 VAL B CA 1
ATOM 3287 C C . VAL B 1 142 ? 8.977 -10.359 2.658 1 98.75 142 VAL B C 1
ATOM 3289 O O . VAL B 1 142 ? 9.375 -11.516 2.836 1 98.75 142 VAL B O 1
ATOM 3292 N N . GLU B 1 143 ? 7.82 -9.953 2.992 1 98.06 143 GLU B N 1
ATOM 3293 C CA . GLU B 1 143 ? 6.969 -10.797 3.828 1 98.06 143 GLU B CA 1
ATOM 3294 C C . GLU B 1 143 ? 6.43 -11.984 3.043 1 98.06 143 GLU B C 1
ATOM 3296 O O . GLU B 1 143 ? 6.453 -13.117 3.527 1 98.06 143 GLU B O 1
ATOM 3301 N N . SER B 1 144 ? 5.91 -11.734 1.867 1 97.81 144 SER B N 1
ATOM 3302 C CA . SER B 1 144 ? 5.387 -12.836 1.065 1 97.81 144 SER B CA 1
ATOM 3303 C C . SER B 1 144 ? 6.488 -13.828 0.708 1 97.81 144 SER B C 1
ATOM 3305 O O . SER B 1 144 ? 6.254 -15.039 0.688 1 97.81 144 SER B O 1
ATOM 3307 N N . PHE B 1 145 ? 7.691 -13.359 0.448 1 98.25 145 PHE B N 1
ATOM 3308 C CA . PHE B 1 145 ? 8.836 -14.195 0.115 1 98.25 145 PHE B CA 1
ATOM 3309 C C . PHE B 1 145 ? 9.242 -15.055 1.307 1 98.25 145 PHE B C 1
ATOM 3311 O O . PHE B 1 145 ? 9.445 -16.266 1.168 1 98.25 145 PHE B O 1
ATOM 3318 N N . ALA B 1 146 ? 9.328 -14.406 2.451 1 97.81 146 ALA B N 1
ATOM 3319 C CA . ALA B 1 146 ? 9.688 -15.141 3.666 1 97.81 146 ALA B CA 1
ATOM 3320 C C . ALA B 1 146 ? 8.648 -16.203 3.988 1 97.81 146 ALA B C 1
ATOM 3322 O O . ALA B 1 146 ? 9 -17.344 4.305 1 97.81 146 ALA B O 1
ATOM 3323 N N . ASN B 1 147 ? 7.395 -15.836 3.859 1 96.12 147 ASN B N 1
ATOM 3324 C CA . ASN B 1 147 ? 6.309 -16.766 4.164 1 96.12 147 ASN B CA 1
ATOM 3325 C C . ASN B 1 147 ? 6.309 -17.953 3.215 1 96.12 147 ASN B C 1
ATOM 3327 O O . ASN B 1 147 ? 5.895 -19.047 3.592 1 96.12 147 ASN B O 1
ATOM 3331 N N . ARG B 1 148 ? 6.719 -17.719 2.014 1 95.25 148 ARG B N 1
ATOM 3332 C CA . ARG B 1 148 ? 6.805 -18.812 1.045 1 95.25 148 ARG B CA 1
ATOM 3333 C C . ARG B 1 148 ? 7.941 -19.766 1.396 1 95.25 148 ARG B C 1
ATOM 3335 O O . ARG B 1 148 ? 7.82 -20.984 1.21 1 95.25 148 ARG B O 1
ATOM 3342 N N . LEU B 1 149 ? 9.047 -19.234 1.893 1 95.75 149 LEU B N 1
ATOM 3343 C CA . LEU B 1 149 ? 10.25 -20.031 2.139 1 95.75 149 LEU B CA 1
ATOM 3344 C C . LEU B 1 149 ? 10.133 -20.781 3.457 1 95.75 149 LEU B C 1
ATOM 3346 O O . LEU B 1 149 ? 10.789 -21.812 3.646 1 95.75 149 LEU B O 1
ATOM 3350 N N . ILE B 1 150 ? 9.383 -20.266 4.371 1 95.38 150 ILE B N 1
ATOM 3351 C CA . ILE B 1 150 ? 9.227 -20.906 5.668 1 95.38 150 ILE B CA 1
ATOM 3352 C C . ILE B 1 150 ? 8.094 -21.922 5.602 1 95.38 150 ILE B C 1
ATOM 3354 O O . ILE B 1 150 ? 6.941 -21.578 5.34 1 95.38 150 ILE B O 1
ATOM 3358 N N . PRO B 1 151 ? 8.43 -23.125 5.859 1 91.56 151 PRO B N 1
ATOM 3359 C CA . PRO B 1 151 ? 7.398 -24.156 5.781 1 91.56 151 PRO B CA 1
ATOM 3360 C C . PRO B 1 151 ? 6.23 -23.906 6.73 1 91.56 151 PRO B C 1
ATOM 3362 O O . PRO B 1 151 ? 6.422 -23.375 7.824 1 91.56 151 PRO B O 1
ATOM 3365 N N . THR B 1 152 ? 5.105 -24.359 6.32 1 85.75 152 THR B N 1
ATOM 3366 C CA . THR B 1 152 ? 3.885 -24.125 7.082 1 85.75 152 THR B CA 1
ATOM 3367 C C . THR B 1 152 ? 3.938 -24.844 8.43 1 85.75 152 THR B C 1
ATOM 3369 O O . THR B 1 152 ? 3.293 -24.422 9.391 1 85.75 152 THR B O 1
ATOM 3372 N N . ASP B 1 153 ? 4.68 -25.875 8.523 1 87.62 153 ASP B N 1
ATOM 3373 C CA . ASP B 1 153 ? 4.742 -26.672 9.75 1 87.62 153 ASP B CA 1
ATOM 3374 C C . ASP B 1 153 ? 5.906 -26.219 10.633 1 87.62 153 ASP B C 1
ATOM 3376 O O . ASP B 1 153 ? 6.18 -26.828 11.664 1 87.62 153 ASP B O 1
ATOM 3380 N N . PHE B 1 154 ? 6.523 -25.188 10.211 1 91.31 154 PHE B N 1
ATOM 3381 C CA . PHE B 1 154 ? 7.59 -24.625 11.031 1 91.31 154 PHE B CA 1
ATOM 3382 C C . PHE B 1 154 ? 7.035 -24.078 12.344 1 91.31 154 PHE B C 1
ATOM 3384 O O . PHE B 1 154 ? 6.129 -23.25 12.336 1 91.31 154 PHE B O 1
ATOM 3391 N N . GLU B 1 155 ? 7.543 -24.5 13.453 1 90.94 155 GLU B N 1
ATOM 3392 C CA . GLU B 1 155 ? 7.066 -24.062 14.766 1 90.94 155 GLU B CA 1
ATOM 3393 C C . GLU B 1 155 ? 7.922 -22.922 15.312 1 90.94 155 GLU B C 1
ATOM 3395 O O . GLU B 1 155 ? 9.141 -23.062 15.453 1 90.94 155 GLU B O 1
ATOM 3400 N N . PHE B 1 156 ? 7.262 -21.859 15.586 1 94.06 156 PHE B N 1
ATOM 3401 C CA . PHE B 1 156 ? 7.93 -20.734 16.234 1 94.06 156 PHE B CA 1
ATOM 3402 C C . PHE B 1 156 ? 7.84 -20.844 17.75 1 94.06 156 PHE B C 1
ATOM 3404 O O . PHE B 1 156 ? 6.793 -20.562 18.328 1 94.06 156 PHE B O 1
ATOM 3411 N N . LEU B 1 157 ? 8.914 -21.172 18.375 1 92 157 LEU B N 1
ATOM 3412 C CA . LEU B 1 157 ? 8.938 -21.422 19.812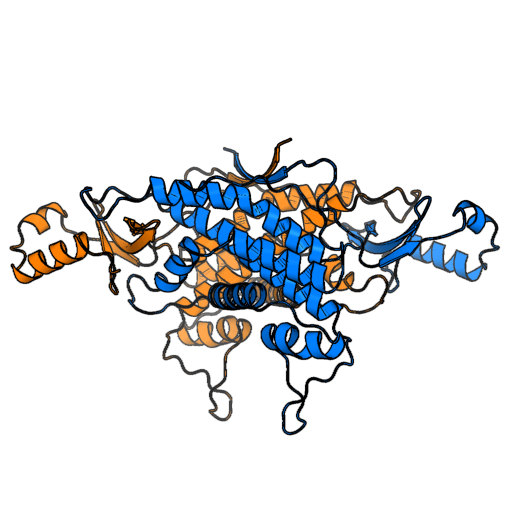 1 92 157 LEU B CA 1
ATOM 3413 C C . LEU B 1 157 ? 9.836 -20.422 20.531 1 92 157 LEU B C 1
ATOM 3415 O O . LEU B 1 157 ? 10.898 -20.062 20.016 1 92 157 LEU B O 1
ATOM 3419 N N . ASP B 1 158 ? 9.305 -19.938 21.609 1 88.81 158 ASP B N 1
ATOM 3420 C CA . ASP B 1 158 ? 10.148 -19.062 22.422 1 88.81 158 ASP B CA 1
ATOM 3421 C C . ASP B 1 158 ? 11.094 -19.875 23.312 1 88.81 158 ASP B C 1
ATOM 3423 O O . ASP B 1 158 ? 11.211 -21.094 23.141 1 88.81 158 ASP B O 1
ATOM 3427 N N . ALA B 1 159 ? 11.781 -19.203 24.203 1 88.31 159 ALA B N 1
ATOM 3428 C CA . ALA B 1 159 ? 12.781 -19.844 25.062 1 88.31 159 ALA B CA 1
ATOM 3429 C C . ALA B 1 159 ? 12.141 -20.875 25.969 1 88.31 159 ALA B C 1
ATOM 3431 O O . ALA B 1 159 ? 12.797 -21.844 26.391 1 88.31 159 ALA B O 1
ATOM 3432 N N . ASN B 1 160 ? 10.875 -20.703 26.281 1 93.44 160 ASN B N 1
ATOM 3433 C CA . ASN B 1 160 ? 10.164 -21.609 27.172 1 93.44 160 ASN B CA 1
ATOM 3434 C C . ASN B 1 160 ? 9.438 -22.719 26.422 1 93.44 160 ASN B C 1
ATOM 3436 O O . ASN B 1 160 ? 8.703 -23.5 27.016 1 93.44 160 ASN B O 1
ATOM 3440 N N . GLY B 1 161 ? 9.484 -22.656 25.141 1 91.44 161 GLY B N 1
ATOM 3441 C CA . GLY B 1 161 ? 8.875 -23.688 24.328 1 91.44 161 GLY B CA 1
ATOM 3442 C C . GLY B 1 161 ? 7.445 -23.375 23.938 1 91.44 161 GLY B C 1
ATOM 3443 O O . GLY B 1 161 ? 6.734 -24.234 23.422 1 91.44 161 GLY B O 1
ATOM 3444 N N . ASN B 1 162 ? 7.066 -22.156 24.188 1 93.31 162 ASN B N 1
ATOM 3445 C CA . ASN B 1 162 ? 5.715 -21.75 23.812 1 93.31 162 ASN B CA 1
ATOM 3446 C C . ASN B 1 162 ? 5.66 -21.234 22.375 1 93.31 162 ASN B C 1
ATOM 3448 O O . ASN B 1 162 ? 6.566 -20.516 21.938 1 93.31 162 ASN B O 1
ATOM 3452 N N . GLU B 1 163 ? 4.594 -21.641 21.766 1 91.88 163 GLU B N 1
ATOM 3453 C CA . GLU B 1 163 ? 4.379 -21.172 20.406 1 91.88 163 GLU B CA 1
ATOM 3454 C C . GLU B 1 163 ? 4 -19.688 20.391 1 91.88 163 GLU B C 1
ATOM 3456 O O . GLU B 1 163 ? 3.281 -19.219 21.266 1 91.88 163 GLU B O 1
ATOM 3461 N N . PHE B 1 164 ? 4.535 -18.922 19.438 1 91.31 164 PHE B N 1
ATOM 3462 C CA . PHE B 1 164 ? 4.16 -17.516 19.266 1 91.31 164 PHE B CA 1
ATOM 3463 C C . PHE B 1 164 ? 3.992 -17.188 17.797 1 91.31 164 PHE B C 1
ATOM 3465 O O . PHE B 1 164 ? 4.461 -17.922 16.922 1 91.31 164 PHE B O 1
ATOM 3472 N N . GLN B 1 165 ? 3.236 -16.125 17.5 1 88.56 165 GLN B N 1
ATOM 3473 C CA . GLN B 1 165 ? 3.105 -15.617 16.141 1 88.56 165 GLN B CA 1
ATOM 3474 C C . GLN B 1 165 ? 4.297 -14.742 15.766 1 88.56 165 GLN B C 1
ATOM 3476 O O . GLN B 1 165 ? 4.488 -13.672 16.344 1 88.56 165 GLN B O 1
ATOM 3481 N N . PRO B 1 166 ? 5.035 -15.141 14.781 1 93.25 166 PRO B N 1
ATOM 3482 C CA . PRO B 1 166 ? 6.266 -14.406 14.484 1 93.25 166 PRO B CA 1
ATOM 3483 C C . PRO B 1 166 ? 6.008 -13.094 13.742 1 93.25 166 PRO B C 1
ATOM 3485 O O . PRO B 1 166 ? 5.105 -13.023 12.906 1 93.25 166 PRO B O 1
ATOM 3488 N N . SER B 1 167 ? 6.777 -12.117 14.055 1 94.19 167 SER B N 1
ATOM 3489 C CA . SER B 1 167 ? 6.82 -10.891 13.266 1 94.19 167 SER B CA 1
ATOM 3490 C C . SER B 1 167 ? 7.648 -11.07 12 1 94.19 167 SER B C 1
ATOM 3492 O O . SER B 1 167 ? 8.375 -12.062 11.859 1 94.19 167 SER B O 1
ATOM 3494 N N . ILE B 1 168 ? 7.477 -10.156 11.148 1 96.12 168 ILE B N 1
ATOM 3495 C CA . ILE B 1 168 ? 8.281 -10.188 9.93 1 96.12 168 ILE B CA 1
ATOM 3496 C C . ILE B 1 168 ? 9.766 -10.117 10.289 1 96.12 168 ILE B C 1
ATOM 3498 O O . ILE B 1 168 ? 10.594 -10.781 9.664 1 96.12 168 ILE B O 1
ATOM 3502 N N . SER B 1 169 ? 10.109 -9.359 11.305 1 96.5 169 SER B N 1
ATOM 3503 C CA . SER B 1 169 ? 11.5 -9.242 11.75 1 96.5 169 SER B CA 1
ATOM 3504 C C . SER B 1 169 ? 12.039 -10.586 12.234 1 96.5 169 SER B C 1
ATOM 3506 O O . SER B 1 169 ? 13.164 -10.961 11.898 1 96.5 169 SER B O 1
ATOM 3508 N N . HIS B 1 170 ? 11.258 -11.281 12.969 1 96.25 170 HIS B N 1
ATOM 3509 C CA . HIS B 1 170 ? 11.672 -12.594 13.445 1 96.25 170 HIS B CA 1
ATOM 3510 C C . HIS B 1 170 ? 11.836 -13.57 12.281 1 96.25 170 HIS B C 1
ATOM 3512 O O . HIS B 1 170 ? 12.773 -14.375 12.273 1 96.25 170 HIS B O 1
ATOM 3518 N N . LYS B 1 171 ? 10.969 -13.531 11.344 1 96.56 171 LYS B N 1
ATOM 3519 C CA . LYS B 1 171 ? 11.031 -14.422 10.18 1 96.56 171 LYS B CA 1
ATOM 3520 C C . LYS B 1 171 ? 12.328 -14.219 9.398 1 96.56 171 LYS B C 1
ATOM 3522 O O . LYS B 1 171 ? 13.008 -15.188 9.07 1 96.56 171 LYS B O 1
ATOM 3527 N N . ILE B 1 172 ? 12.711 -12.945 9.219 1 97.19 172 ILE B N 1
ATOM 3528 C CA . ILE B 1 172 ? 13.789 -12.703 8.273 1 97.19 172 ILE B CA 1
ATOM 3529 C C . ILE B 1 172 ? 15.125 -12.703 9.008 1 97.19 172 ILE B C 1
ATOM 3531 O O . ILE B 1 172 ? 16.172 -12.977 8.406 1 97.19 172 ILE B O 1
ATOM 3535 N N . ASN B 1 173 ? 15.094 -12.469 10.328 1 96.06 173 ASN B N 1
ATOM 3536 C CA . ASN B 1 173 ? 16.359 -12.352 11.055 1 96.06 173 ASN B CA 1
ATOM 3537 C C . ASN B 1 173 ? 16.688 -13.625 11.82 1 96.06 173 ASN B C 1
ATOM 3539 O O . ASN B 1 173 ? 17.828 -13.828 12.227 1 96.06 173 ASN B O 1
ATOM 3543 N N . THR B 1 174 ? 15.695 -14.469 12.039 1 94.75 174 THR B N 1
ATOM 3544 C CA . THR B 1 174 ? 15.938 -15.648 12.867 1 94.75 174 THR B CA 1
ATOM 3545 C C . THR B 1 174 ? 15.508 -16.922 12.141 1 94.75 174 THR B C 1
ATOM 3547 O O . THR B 1 174 ? 16.328 -17.797 11.891 1 94.75 174 THR B O 1
ATOM 3550 N N . ALA B 1 175 ? 14.297 -17.031 11.719 1 95.81 175 ALA B N 1
ATOM 3551 C CA . ALA B 1 175 ? 13.75 -18.266 11.172 1 95.81 175 ALA B CA 1
ATOM 3552 C C . ALA B 1 175 ? 14.422 -18.625 9.852 1 95.81 175 ALA B C 1
ATOM 3554 O O . ALA B 1 175 ? 14.898 -19.75 9.68 1 95.81 175 ALA B O 1
ATOM 3555 N N . LEU B 1 176 ? 14.461 -17.656 8.93 1 96.69 176 LEU B N 1
ATOM 3556 C CA . LEU B 1 176 ? 15.008 -17.938 7.609 1 96.69 176 LEU B CA 1
ATOM 3557 C C . LEU B 1 176 ? 16.484 -18.297 7.699 1 96.69 176 LEU B C 1
ATOM 3559 O O . LEU B 1 176 ? 16.922 -19.297 7.105 1 96.69 176 LEU B O 1
ATOM 3563 N N . PRO B 1 177 ? 17.25 -17.5 8.43 1 96.38 177 PRO B N 1
ATOM 3564 C CA . PRO B 1 177 ? 18.672 -17.875 8.57 1 96.38 177 PRO B CA 1
ATOM 3565 C C . PRO B 1 177 ? 18.844 -19.266 9.18 1 96.38 177 PRO B C 1
ATOM 3567 O O . PRO B 1 177 ? 19.75 -20 8.773 1 96.38 177 PRO B O 1
ATOM 3570 N N . LEU B 1 178 ? 18.031 -19.594 10.133 1 94.81 178 LEU B N 1
ATOM 3571 C CA . LEU B 1 178 ? 18.094 -20.906 10.758 1 94.81 178 LEU B CA 1
ATOM 3572 C C . LEU B 1 178 ? 17.766 -22 9.742 1 94.81 178 LEU B C 1
ATOM 3574 O O . LEU B 1 178 ? 18.469 -23.016 9.68 1 94.81 178 LEU B O 1
ATOM 3578 N N . LEU B 1 179 ? 16.781 -21.812 8.992 1 95.81 179 LEU B N 1
ATOM 3579 C CA . LEU B 1 179 ? 16.281 -22.812 8.039 1 95.81 179 LEU B CA 1
ATOM 3580 C C . LEU B 1 179 ? 17.25 -22.953 6.871 1 95.81 179 LEU B C 1
ATOM 3582 O O . LEU B 1 179 ? 17.438 -24.062 6.355 1 95.81 179 LEU B O 1
ATOM 3586 N N . LYS B 1 180 ? 17.859 -21.828 6.445 1 96.5 180 LYS B N 1
ATOM 3587 C CA . LYS B 1 180 ? 18.641 -21.828 5.215 1 96.5 180 LYS B CA 1
ATOM 3588 C C . LYS B 1 180 ? 20.141 -21.906 5.516 1 96.5 180 LYS B C 1
ATOM 3590 O O . LYS B 1 180 ? 20.938 -22.141 4.613 1 96.5 180 LYS B O 1
ATOM 3595 N N . GLY B 1 181 ? 20.578 -21.688 6.734 1 95.81 181 GLY B N 1
ATOM 3596 C CA . GLY B 1 181 ? 21.969 -21.781 7.145 1 95.81 181 GLY B CA 1
ATOM 3597 C C . GLY B 1 181 ? 22.812 -20.594 6.703 1 95.81 181 GLY B C 1
ATOM 3598 O O . GLY B 1 181 ? 24.031 -20.672 6.664 1 95.81 181 GLY B O 1
ATOM 3599 N N . LYS B 1 182 ? 22.188 -19.594 6.227 1 95.69 182 LYS B N 1
ATOM 3600 C CA . LYS B 1 182 ? 22.875 -18.375 5.793 1 95.69 182 LYS B CA 1
ATOM 3601 C C . LYS B 1 182 ? 22.062 -17.125 6.145 1 95.69 182 LYS B C 1
ATOM 3603 O O . LYS B 1 182 ? 20.828 -17.188 6.207 1 95.69 182 LYS B O 1
ATOM 3608 N N . LYS B 1 183 ? 22.859 -16.062 6.328 1 94.44 183 LYS B N 1
ATOM 3609 C CA . LYS B 1 183 ? 22.234 -14.82 6.738 1 94.44 183 LYS B CA 1
ATOM 3610 C C . LYS B 1 183 ? 22.672 -13.656 5.859 1 94.44 183 LYS B C 1
ATOM 3612 O O . LYS B 1 183 ? 23.844 -13.586 5.473 1 94.44 183 LYS B O 1
ATOM 3617 N N . VAL B 1 184 ? 21.734 -12.812 5.586 1 95.62 184 VAL B N 1
ATOM 3618 C CA . VAL B 1 184 ? 22.016 -11.641 4.758 1 95.62 184 VAL B CA 1
ATOM 3619 C C . VAL B 1 184 ? 22.984 -10.711 5.48 1 95.62 184 VAL B C 1
ATOM 3621 O O . VAL B 1 184 ? 23.031 -10.688 6.715 1 95.62 184 VAL B O 1
ATOM 3624 N N . LYS B 1 185 ? 23.719 -9.891 4.762 1 95.44 185 LYS B N 1
ATOM 3625 C CA . LYS B 1 185 ? 24.703 -8.977 5.312 1 95.44 185 LYS B CA 1
ATOM 3626 C C . LYS B 1 185 ? 24.047 -7.91 6.184 1 95.44 185 LYS B C 1
ATOM 3628 O O . LYS B 1 185 ? 22.875 -7.578 5.992 1 95.44 185 LYS B O 1
ATOM 3633 N N . ARG B 1 186 ? 24.812 -7.348 7.027 1 93.38 186 ARG B N 1
ATOM 3634 C CA . ARG B 1 186 ? 24.344 -6.379 8.016 1 93.38 186 ARG B CA 1
ATOM 3635 C C . ARG B 1 186 ? 23.766 -5.141 7.344 1 93.38 186 ARG B C 1
ATOM 3637 O O . ARG B 1 186 ? 22.766 -4.594 7.801 1 93.38 186 ARG B O 1
ATOM 3644 N N . LYS B 1 187 ? 24.359 -4.691 6.316 1 95.62 187 LYS B N 1
ATOM 3645 C CA . LYS B 1 187 ? 23.922 -3.492 5.613 1 95.62 187 LYS B CA 1
ATOM 3646 C C . LYS B 1 187 ? 22.484 -3.652 5.109 1 95.62 187 LYS B C 1
ATOM 3648 O O . LYS B 1 187 ? 21.641 -2.807 5.371 1 95.62 187 LYS B O 1
ATOM 3653 N N . GLU B 1 188 ? 22.234 -4.746 4.387 1 96.44 188 GLU B N 1
ATOM 3654 C CA . GLU B 1 188 ? 20.891 -5.031 3.879 1 96.44 188 GLU B CA 1
ATOM 3655 C C . GLU B 1 188 ? 19.891 -5.219 5.023 1 96.44 188 GLU B C 1
ATOM 3657 O O . GLU B 1 188 ? 18.766 -4.734 4.953 1 96.44 188 GLU B O 1
ATOM 3662 N N . SER B 1 189 ? 20.344 -5.844 6.027 1 97.06 189 SER B N 1
ATOM 3663 C CA . SER B 1 189 ? 19.484 -6.074 7.188 1 97.06 189 SER B CA 1
ATOM 3664 C C . SER B 1 189 ? 19.047 -4.762 7.82 1 97.06 189 SER B C 1
ATOM 3666 O O . SER B 1 189 ? 17.922 -4.641 8.305 1 97.06 189 SER B O 1
ATOM 3668 N N . ASN B 1 190 ? 19.922 -3.861 7.855 1 97.94 190 ASN B N 1
ATOM 3669 C CA . ASN B 1 190 ? 19.594 -2.551 8.414 1 97.94 190 ASN B CA 1
ATOM 3670 C C . ASN B 1 190 ? 18.547 -1.822 7.582 1 97.94 190 ASN B C 1
ATOM 3672 O O . ASN B 1 190 ? 17.641 -1.198 8.133 1 97.94 190 ASN B O 1
ATOM 3676 N N . TYR B 1 191 ? 18.656 -1.871 6.301 1 98.56 191 TYR B N 1
ATOM 3677 C CA . TYR B 1 191 ? 17.672 -1.259 5.418 1 98.56 191 TYR B CA 1
ATOM 3678 C C . TYR B 1 191 ? 16.312 -1.935 5.566 1 98.56 191 TYR B C 1
ATOM 3680 O O . TYR B 1 191 ? 15.273 -1.268 5.551 1 98.56 191 TYR B O 1
ATOM 3688 N N . LEU B 1 192 ? 16.344 -3.23 5.691 1 98.62 192 LEU B N 1
ATOM 3689 C CA . LEU B 1 192 ? 15.094 -3.963 5.875 1 98.62 192 LEU B CA 1
ATOM 3690 C C . LEU B 1 192 ? 14.438 -3.584 7.195 1 98.62 192 LEU B C 1
ATOM 3692 O O . LEU B 1 192 ? 13.211 -3.463 7.266 1 98.62 192 LEU B O 1
ATOM 3696 N N . ARG B 1 193 ? 15.203 -3.432 8.18 1 98.38 193 ARG B N 1
ATOM 3697 C CA . ARG B 1 193 ? 14.68 -2.994 9.469 1 98.38 193 ARG B CA 1
ATOM 3698 C C . ARG B 1 193 ? 14.008 -1.632 9.352 1 98.38 193 ARG B C 1
ATOM 3700 O O . ARG B 1 193 ? 12.906 -1.429 9.867 1 98.38 193 ARG B O 1
ATOM 3707 N N . GLN B 1 194 ? 14.664 -0.709 8.727 1 98.62 194 GLN B N 1
ATOM 3708 C CA . GLN B 1 194 ? 14.109 0.624 8.516 1 98.62 194 GLN B CA 1
ATOM 3709 C C . GLN B 1 194 ? 12.805 0.558 7.734 1 98.62 194 GLN B C 1
ATOM 3711 O O . GLN B 1 194 ? 11.852 1.279 8.039 1 98.62 194 GLN B O 1
ATOM 3716 N N . LEU B 1 195 ? 12.758 -0.289 6.742 1 98.81 195 LEU B N 1
ATOM 3717 C CA . LEU B 1 195 ? 11.57 -0.495 5.926 1 98.81 195 LEU B CA 1
ATOM 3718 C C . LEU B 1 195 ? 10.398 -0.977 6.777 1 98.81 195 LEU B C 1
ATOM 3720 O O . LEU B 1 195 ? 9.297 -0.427 6.699 1 98.81 195 LEU B O 1
ATOM 3724 N N . ILE B 1 196 ? 10.688 -1.952 7.555 1 98.19 196 ILE B N 1
ATOM 3725 C CA . ILE B 1 196 ? 9.656 -2.551 8.391 1 98.19 196 ILE B CA 1
ATOM 3726 C C . ILE B 1 196 ? 9.133 -1.516 9.391 1 98.19 196 ILE B C 1
ATOM 3728 O O . ILE B 1 196 ? 7.922 -1.402 9.602 1 98.19 196 ILE B O 1
ATOM 3732 N N . GLU B 1 197 ? 9.992 -0.76 9.938 1 97.88 197 GLU B N 1
ATOM 3733 C CA . GLU B 1 197 ? 9.617 0.246 10.922 1 97.88 197 GLU B CA 1
ATOM 3734 C C . GLU B 1 197 ? 8.719 1.319 10.312 1 97.88 197 GLU B C 1
ATOM 3736 O O . GLU B 1 197 ? 7.66 1.633 10.859 1 97.88 197 GLU B O 1
ATOM 3741 N N . ILE B 1 198 ? 9.109 1.857 9.227 1 98.25 198 ILE B N 1
ATOM 3742 C CA . ILE B 1 198 ? 8.352 2.959 8.641 1 98.25 198 ILE B CA 1
ATOM 3743 C C . ILE B 1 198 ? 7.016 2.441 8.109 1 98.25 198 ILE B C 1
ATOM 3745 O O . ILE B 1 198 ? 6 3.137 8.172 1 98.25 198 ILE B O 1
ATOM 3749 N N . ARG B 1 199 ? 7.047 1.274 7.504 1 97.81 199 ARG B N 1
ATOM 3750 C CA . ARG B 1 199 ? 5.801 0.68 7.035 1 97.81 199 ARG B CA 1
ATOM 3751 C C . ARG B 1 199 ? 4.82 0.487 8.188 1 97.81 199 ARG B C 1
ATOM 3753 O O . ARG B 1 199 ? 3.631 0.788 8.047 1 97.81 199 ARG B O 1
ATOM 3760 N N . ASN B 1 200 ? 5.27 -0.003 9.258 1 95 200 ASN B N 1
ATOM 3761 C CA . ASN B 1 200 ? 4.414 -0.188 10.43 1 95 200 ASN B CA 1
ATOM 3762 C C . ASN B 1 200 ? 3.807 1.132 10.891 1 95 200 ASN B C 1
ATOM 3764 O O . ASN B 1 200 ? 2.625 1.188 11.234 1 95 200 ASN B O 1
ATOM 3768 N N . GLU B 1 201 ? 4.578 2.115 10.891 1 96.12 201 GLU B N 1
ATOM 3769 C CA . GLU B 1 201 ? 4.086 3.432 11.281 1 96.12 201 GLU B CA 1
ATOM 3770 C C . GLU B 1 201 ? 3.008 3.928 10.32 1 96.12 201 GLU B C 1
ATOM 3772 O O . GLU B 1 201 ? 2 4.496 10.742 1 96.12 201 GLU B O 1
ATOM 3777 N N . LEU B 1 202 ? 3.176 3.664 9.102 1 96.5 202 LEU B N 1
ATOM 3778 C CA . LEU B 1 202 ? 2.273 4.164 8.07 1 96.5 202 LEU B CA 1
ATOM 3779 C C . LEU B 1 202 ? 0.929 3.445 8.125 1 96.5 202 LEU B C 1
ATOM 3781 O O . LEU B 1 202 ? -0.124 4.082 8.055 1 96.5 202 LEU B O 1
ATOM 3785 N N . ILE B 1 203 ? 0.973 2.156 8.273 1 92.25 203 ILE B N 1
ATOM 3786 C CA . ILE B 1 203 ? -0.257 1.377 8.188 1 92.25 203 ILE B CA 1
ATOM 3787 C C . ILE B 1 203 ? -1.054 1.533 9.484 1 92.25 203 ILE B C 1
ATOM 3789 O O . ILE B 1 203 ? -2.252 1.246 9.523 1 92.25 203 ILE B O 1
ATOM 3793 N N . HIS B 1 204 ? -0.385 1.98 10.555 1 91.19 204 HIS B N 1
ATOM 3794 C CA . HIS B 1 204 ? -1.04 2.256 11.828 1 91.19 204 HIS B CA 1
ATOM 3795 C C . HIS B 1 204 ? -0.939 3.732 12.195 1 91.19 204 HIS B C 1
ATOM 3797 O O . HIS B 1 204 ? -0.927 4.086 13.375 1 91.19 204 HIS B O 1
ATOM 3803 N N . LEU B 1 205 ? -0.899 4.508 11.266 1 94.94 205 LEU B N 1
ATOM 3804 C CA . LEU B 1 205 ? -0.621 5.93 11.461 1 94.94 205 LEU B CA 1
ATOM 3805 C C . LEU B 1 205 ? -1.543 6.527 12.516 1 94.94 205 LEU B C 1
ATOM 3807 O O . LEU B 1 205 ? -2.766 6.41 12.414 1 94.94 205 LEU B O 1
ATOM 3811 N N . LYS B 1 206 ? -0.944 7.094 13.516 1 92.75 206 LYS B N 1
ATOM 3812 C CA . LYS B 1 206 ? -1.638 7.746 14.617 1 92.75 206 LYS B CA 1
ATOM 3813 C C . LYS B 1 206 ? -1.044 9.125 14.906 1 92.75 206 LYS B C 1
ATOM 3815 O O . LYS B 1 206 ? 0.132 9.367 14.625 1 92.75 206 LYS B O 1
ATOM 3820 N N . PRO B 1 207 ? -1.883 10 15.375 1 92.31 207 PRO B N 1
ATOM 3821 C CA . PRO B 1 207 ? -1.325 11.297 15.781 1 92.31 207 PRO B CA 1
ATOM 3822 C C . PRO B 1 207 ? -0.28 11.172 16.891 1 92.31 207 PRO B C 1
ATOM 3824 O O . PRO B 1 207 ? -0.425 10.336 17.781 1 92.31 207 PRO B O 1
ATOM 3827 N N . ALA B 1 208 ? 0.748 11.906 16.719 1 87.81 208 ALA B N 1
ATOM 3828 C CA . ALA B 1 208 ? 1.809 11.914 17.719 1 87.81 208 ALA B CA 1
ATOM 3829 C C . ALA B 1 208 ? 2.436 13.305 17.844 1 87.81 208 ALA B C 1
ATOM 3831 O O . ALA B 1 208 ? 2.502 14.047 16.859 1 87.81 208 ALA B O 1
ATOM 3832 N N . GLY B 1 209 ? 2.896 13.641 19.016 1 80.19 209 GLY B N 1
ATOM 3833 C CA . GLY B 1 209 ? 3.588 14.898 19.234 1 80.19 209 GLY B CA 1
ATOM 3834 C C . GLY B 1 209 ? 2.645 16.078 19.391 1 80.19 209 GLY B C 1
ATOM 3835 O O . GLY B 1 209 ? 1.665 16.016 20.125 1 80.19 209 GLY B O 1
ATOM 3836 N N . ASP B 1 210 ? 2.99 17.156 18.594 1 83.25 210 ASP B N 1
ATOM 3837 C CA . ASP B 1 210 ? 2.217 18.391 18.656 1 83.25 210 ASP B CA 1
ATOM 3838 C C . ASP B 1 210 ? 0.845 18.219 18.016 1 83.25 210 ASP B C 1
ATOM 3840 O O . ASP B 1 210 ? 0.74 17.719 16.891 1 83.25 210 ASP B O 1
ATOM 3844 N N . VAL B 1 211 ? -0.135 18.703 18.688 1 79.75 211 VAL B N 1
ATOM 3845 C CA . VAL B 1 211 ? -1.521 18.484 18.281 1 79.75 211 VAL B CA 1
ATOM 3846 C C . VAL B 1 211 ? -1.778 19.188 16.938 1 79.75 211 VAL B C 1
ATOM 3848 O O . VAL B 1 211 ? -2.574 18.703 16.125 1 79.75 211 VAL B O 1
ATOM 3851 N N . ASN B 1 212 ? -1.069 20.25 16.672 1 84 212 ASN B N 1
ATOM 3852 C CA . ASN B 1 212 ? -1.318 21.031 15.469 1 84 212 ASN B CA 1
ATOM 3853 C C . ASN B 1 212 ? -0.567 20.469 14.273 1 84 212 ASN B C 1
ATOM 3855 O O . ASN B 1 212 ? -0.861 20.812 13.125 1 84 212 ASN B O 1
ATOM 3859 N N . SER B 1 213 ? 0.382 19.641 14.555 1 89.38 213 SER B N 1
ATOM 3860 C CA . SER B 1 213 ? 1.155 18.922 13.555 1 89.38 213 SER B CA 1
ATOM 3861 C C . SER B 1 213 ? 1.473 17.5 14.023 1 89.38 213 SER B C 1
ATOM 3863 O O . SER B 1 213 ? 2.641 17.141 14.188 1 89.38 213 SER B O 1
ATOM 3865 N N . ALA B 1 214 ? 0.463 16.766 13.992 1 91.62 214 ALA B N 1
ATOM 3866 C CA . ALA B 1 214 ? 0.5 15.508 14.742 1 91.62 214 ALA B CA 1
ATOM 3867 C C . ALA B 1 214 ? 1.203 14.414 13.938 1 91.62 214 ALA B C 1
ATOM 3869 O O . ALA B 1 214 ? 1.531 13.352 14.484 1 91.62 214 ALA B O 1
ATOM 3870 N N . TYR B 1 215 ? 1.499 14.664 12.672 1 95.12 215 TYR B N 1
ATOM 3871 C CA . TYR B 1 215 ? 2.037 13.602 11.836 1 95.12 215 TYR B CA 1
ATOM 3872 C C . TYR B 1 215 ? 3.43 13.953 11.328 1 95.12 215 TYR B C 1
ATOM 3874 O O . TYR B 1 215 ? 4.035 13.188 10.57 1 95.12 215 TYR B O 1
ATOM 3882 N N . LYS B 1 216 ? 3.961 15.008 11.773 1 94.31 216 LYS B N 1
ATOM 3883 C CA . LYS B 1 216 ? 5.18 15.578 11.203 1 94.31 216 LYS B CA 1
ATOM 3884 C C . LYS B 1 216 ? 6.352 14.617 11.336 1 94.31 216 LYS B C 1
ATOM 3886 O O . LYS B 1 216 ? 7.219 14.555 10.461 1 94.31 216 LYS B O 1
ATOM 3891 N N . ILE B 1 217 ? 6.363 13.883 12.414 1 94.75 217 ILE B N 1
ATOM 3892 C CA . ILE B 1 217 ? 7.492 12.992 12.656 1 94.75 217 ILE B CA 1
ATOM 3893 C C . ILE B 1 217 ? 7.559 11.93 11.555 1 94.75 217 ILE B C 1
ATOM 3895 O O . ILE B 1 217 ? 8.609 11.727 10.945 1 94.75 217 ILE B O 1
ATOM 3899 N N . VAL B 1 218 ? 6.457 11.305 11.289 1 96.5 218 VAL B N 1
ATOM 3900 C CA . VAL B 1 218 ? 6.406 10.273 10.25 1 96.5 218 VAL B CA 1
ATOM 3901 C C . VAL B 1 218 ? 6.574 10.922 8.875 1 96.5 218 VAL B C 1
ATOM 3903 O O . VAL B 1 218 ? 7.23 10.359 7.996 1 96.5 218 VAL B O 1
ATOM 3906 N N . TYR B 1 219 ? 6.035 12.133 8.695 1 97.12 219 TYR B N 1
ATOM 3907 C CA . TYR B 1 219 ? 6.141 12.836 7.422 1 97.12 219 TYR B CA 1
ATOM 3908 C C . TYR B 1 219 ? 7.594 13.172 7.105 1 97.12 219 TYR B C 1
ATOM 3910 O O . TYR B 1 219 ? 8.047 13 5.969 1 97.12 219 TYR B O 1
ATOM 3918 N N . ARG B 1 220 ? 8.32 13.594 8.141 1 96.62 220 ARG B N 1
ATOM 3919 C CA . ARG B 1 220 ? 9.742 13.891 7.977 1 96.62 220 ARG B CA 1
ATOM 3920 C C . ARG B 1 220 ? 10.523 12.641 7.605 1 96.62 220 ARG B C 1
ATOM 3922 O O . ARG B 1 220 ? 11.406 12.68 6.742 1 96.62 220 ARG B O 1
ATOM 3929 N N . LYS B 1 221 ? 10.164 11.523 8.227 1 97.25 221 LYS B N 1
ATOM 3930 C CA . LYS B 1 221 ? 10.82 10.258 7.922 1 97.25 221 LYS B CA 1
ATOM 3931 C C . LYS B 1 221 ? 10.594 9.859 6.465 1 97.25 221 LYS B C 1
ATOM 3933 O O . LYS B 1 221 ? 11.516 9.359 5.805 1 97.25 221 LYS B O 1
ATOM 3938 N N . LEU B 1 222 ? 9.414 10.086 5.996 1 98.12 222 LEU B N 1
ATOM 3939 C CA . LEU B 1 222 ? 9.078 9.742 4.617 1 98.12 222 LEU B CA 1
ATOM 3940 C C . LEU B 1 222 ? 9.93 10.547 3.639 1 98.12 222 LEU B C 1
ATOM 3942 O O . LEU B 1 222 ? 10.43 10 2.65 1 98.12 222 LEU B O 1
ATOM 3946 N N . ILE B 1 223 ? 10.016 11.828 3.922 1 97.69 223 ILE B N 1
ATOM 3947 C CA . ILE B 1 223 ? 10.711 12.719 3.008 1 97.69 223 ILE B CA 1
ATOM 3948 C C . ILE B 1 223 ? 12.18 12.305 2.896 1 97.69 223 ILE B C 1
ATOM 3950 O O . ILE B 1 223 ? 12.758 12.336 1.81 1 97.69 223 ILE B O 1
ATOM 3954 N N . ASN B 1 224 ? 12.742 11.781 3.959 1 96.38 224 ASN B N 1
ATOM 3955 C CA . ASN B 1 224 ? 14.172 11.508 4 1 96.38 224 ASN B CA 1
ATOM 3956 C C . ASN B 1 224 ? 14.469 10.023 3.836 1 96.38 224 ASN B C 1
ATOM 3958 O O . ASN B 1 224 ? 15.625 9.609 3.875 1 96.38 224 ASN B O 1
ATOM 3962 N N . PHE B 1 225 ? 13.492 9.219 3.695 1 97.88 225 PHE B N 1
ATOM 3963 C CA . PHE B 1 225 ? 13.664 7.777 3.582 1 97.88 225 PHE B CA 1
ATOM 3964 C C . PHE B 1 225 ? 14.555 7.43 2.395 1 97.88 225 PHE B C 1
ATOM 3966 O O . PHE B 1 225 ? 14.484 8.078 1.347 1 97.88 225 PHE B O 1
ATOM 3973 N N . LYS B 1 226 ? 15.367 6.422 2.559 1 97.19 226 LYS B N 1
ATOM 3974 C CA . LYS B 1 226 ? 16.312 5.992 1.534 1 97.19 226 LYS B CA 1
ATOM 3975 C C . LYS B 1 226 ? 15.68 4.969 0.594 1 97.19 226 LYS B C 1
ATOM 3977 O O . LYS B 1 226 ? 16.094 3.807 0.563 1 97.19 226 LYS B O 1
ATOM 3982 N N . TYR B 1 227 ? 14.875 5.43 -0.288 1 98.19 227 TYR B N 1
ATOM 3983 C CA . TYR B 1 227 ? 14.008 4.598 -1.113 1 98.19 227 TYR B CA 1
ATOM 3984 C C . TYR B 1 227 ? 14.828 3.695 -2.029 1 98.19 227 TYR B C 1
ATOM 3986 O O . TYR B 1 227 ? 14.57 2.492 -2.119 1 98.19 227 TYR B O 1
ATOM 3994 N N . PHE B 1 228 ? 15.781 4.242 -2.691 1 97.88 228 PHE B N 1
ATOM 3995 C CA . PHE B 1 228 ? 16.547 3.473 -3.664 1 97.88 228 PHE B CA 1
ATOM 3996 C C . PHE B 1 228 ? 17.391 2.406 -2.969 1 97.88 228 PHE B C 1
ATOM 3998 O O . PHE B 1 228 ? 17.453 1.263 -3.424 1 97.88 228 PHE B O 1
ATOM 4005 N N . GLU B 1 229 ? 18.062 2.771 -1.874 1 97.94 229 GLU B N 1
ATOM 4006 C CA . GLU B 1 229 ? 18.891 1.825 -1.133 1 97.94 229 GLU B CA 1
ATOM 4007 C C . GLU B 1 229 ? 18.047 0.672 -0.584 1 97.94 229 GLU B C 1
ATOM 4009 O O . GLU B 1 229 ? 18.484 -0.484 -0.627 1 97.94 229 GLU B O 1
ATOM 4014 N N . VAL B 1 230 ? 16.875 1.032 -0.113 1 98.81 230 VAL B N 1
ATOM 4015 C CA . VAL B 1 230 ? 16 0.012 0.445 1 98.81 230 VAL B CA 1
ATOM 4016 C C . VAL B 1 230 ? 15.484 -0.894 -0.672 1 98.81 230 VAL B C 1
ATOM 4018 O O . VAL B 1 230 ? 15.391 -2.111 -0.499 1 98.81 230 VAL B O 1
ATOM 4021 N N . LEU B 1 231 ? 15.172 -0.303 -1.82 1 98.69 231 LEU B N 1
ATOM 4022 C CA . LEU B 1 231 ? 14.773 -1.073 -2.99 1 98.69 231 LEU B CA 1
ATOM 4023 C C . LEU B 1 231 ? 15.836 -2.094 -3.367 1 98.69 231 LEU B C 1
ATOM 4025 O O . LEU B 1 231 ? 15.531 -3.264 -3.605 1 98.69 231 LEU B O 1
ATOM 4029 N N . GLN B 1 232 ? 17.047 -1.69 -3.361 1 98.31 232 GLN B N 1
ATOM 4030 C CA . GLN B 1 232 ? 18.156 -2.57 -3.686 1 98.31 232 GLN B CA 1
ATOM 4031 C C . GLN B 1 232 ? 18.344 -3.641 -2.613 1 98.31 232 GLN B C 1
ATOM 4033 O O . GLN B 1 232 ? 18.656 -4.793 -2.926 1 98.31 232 GLN B O 1
ATOM 4038 N N . ALA B 1 233 ? 18.188 -3.244 -1.41 1 98.75 233 ALA B N 1
ATOM 4039 C CA . ALA B 1 233 ? 18.359 -4.184 -0.302 1 98.75 233 ALA B CA 1
ATOM 4040 C C . ALA B 1 233 ? 17.312 -5.297 -0.373 1 98.75 233 ALA B C 1
ATOM 4042 O O . ALA B 1 233 ? 17.625 -6.457 -0.087 1 98.75 233 ALA B O 1
ATOM 4043 N N . VAL B 1 234 ? 16.109 -4.969 -0.744 1 98.88 234 VAL B N 1
ATOM 4044 C CA . VAL B 1 234 ? 15.047 -5.961 -0.854 1 98.88 234 VAL B CA 1
ATOM 4045 C C . VAL B 1 234 ? 15.375 -6.941 -1.979 1 98.88 234 VAL B C 1
ATOM 4047 O O . VAL B 1 234 ? 15.219 -8.156 -1.815 1 98.88 234 VAL B O 1
ATOM 4050 N N . LYS B 1 235 ? 15.812 -6.414 -3.115 1 98.69 235 LYS B N 1
ATOM 4051 C CA . LYS B 1 235 ? 16.234 -7.273 -4.219 1 98.69 235 LYS B CA 1
ATOM 4052 C C . LYS B 1 235 ? 17.344 -8.219 -3.781 1 98.69 235 LYS B C 1
ATOM 4054 O O . LYS B 1 235 ? 17.297 -9.422 -4.062 1 98.69 235 LYS B O 1
ATOM 4059 N N . THR B 1 236 ? 18.312 -7.664 -3.123 1 98.56 236 THR B N 1
ATOM 4060 C CA . THR B 1 236 ? 19.453 -8.453 -2.656 1 98.56 236 THR B CA 1
ATOM 4061 C C . THR B 1 236 ? 19 -9.539 -1.688 1 98.56 236 THR B C 1
ATOM 4063 O O . THR B 1 236 ? 19.453 -10.68 -1.767 1 98.56 236 THR B O 1
ATOM 4066 N N . PHE B 1 237 ? 18.109 -9.195 -0.789 1 98.69 237 PHE B N 1
ATOM 4067 C CA . PHE B 1 237 ? 17.562 -10.133 0.185 1 98.69 237 PHE B CA 1
ATOM 4068 C C . PHE B 1 237 ? 16.891 -11.305 -0.513 1 98.69 237 PHE B C 1
ATOM 4070 O O . PHE B 1 237 ? 17.172 -12.461 -0.206 1 98.69 237 PHE B O 1
ATOM 4077 N N . VAL B 1 238 ? 16.016 -11.008 -1.484 1 98.62 238 VAL B N 1
ATOM 4078 C CA . VAL B 1 238 ? 15.273 -12.047 -2.18 1 98.62 238 VAL B CA 1
ATOM 4079 C C . VAL B 1 238 ? 16.219 -12.945 -2.965 1 98.62 238 VAL B C 1
ATOM 4081 O O . VAL B 1 238 ? 16.188 -14.172 -2.84 1 98.62 238 VAL B O 1
ATOM 4084 N N . ASN B 1 239 ? 17.125 -12.305 -3.691 1 98.5 239 ASN B N 1
ATOM 4085 C CA . ASN B 1 239 ? 18.016 -13.055 -4.551 1 98.5 239 ASN B CA 1
ATOM 4086 C C . ASN B 1 239 ? 19.078 -13.797 -3.736 1 98.5 239 ASN B C 1
ATOM 4088 O O . ASN B 1 239 ? 19.719 -14.719 -4.234 1 98.5 239 ASN B O 1
ATOM 4092 N N . PHE B 1 240 ? 19.344 -13.359 -2.549 1 98.31 240 PHE B N 1
ATOM 4093 C CA . PHE B 1 240 ? 20.266 -14.039 -1.649 1 98.31 240 PHE B CA 1
ATOM 4094 C C . PHE B 1 240 ? 19.781 -15.445 -1.336 1 98.31 240 PHE B C 1
ATOM 4096 O O . PHE B 1 240 ? 20.562 -16.391 -1.28 1 98.31 240 PHE B O 1
ATOM 4103 N N . TYR B 1 241 ? 18.5 -15.586 -1.137 1 97.81 241 TYR B N 1
ATOM 4104 C CA . TYR B 1 241 ? 17.938 -16.875 -0.757 1 97.81 241 TYR B CA 1
ATOM 4105 C C . TYR B 1 241 ? 17.453 -17.641 -1.98 1 97.81 241 TYR B C 1
ATOM 4107 O O . TYR B 1 241 ? 17.359 -18.875 -1.962 1 97.81 241 TYR B O 1
ATOM 4115 N N . GLU B 1 242 ? 17.031 -16.938 -3.025 1 97.12 242 GLU B N 1
ATOM 4116 C CA . GLU B 1 242 ? 16.609 -17.531 -4.293 1 97.12 242 GLU B CA 1
ATOM 4117 C C . GLU B 1 242 ? 17.172 -16.766 -5.48 1 97.12 242 GLU B C 1
ATOM 4119 O O . GLU B 1 242 ? 16.531 -15.852 -6.008 1 97.12 242 GLU B O 1
ATOM 4124 N N . GLU B 1 243 ? 18.266 -17.219 -5.906 1 97 243 GLU B N 1
ATOM 4125 C CA . GLU B 1 243 ? 19.031 -16.547 -6.949 1 97 243 GLU B CA 1
ATOM 4126 C C . GLU B 1 243 ? 18.203 -16.391 -8.227 1 97 243 GLU B C 1
ATOM 4128 O O . GLU B 1 243 ? 17.594 -17.359 -8.695 1 97 243 GLU B O 1
ATOM 4133 N N . GLY B 1 244 ? 18.094 -15.156 -8.719 1 96.81 244 GLY B N 1
ATOM 4134 C CA . GLY B 1 244 ? 17.484 -14.898 -10.008 1 96.81 244 GLY B CA 1
ATOM 4135 C C . GLY B 1 244 ? 15.977 -14.719 -9.938 1 96.81 244 GLY B C 1
ATOM 4136 O O . GLY B 1 244 ? 15.32 -14.555 -10.969 1 96.81 244 GLY B O 1
ATOM 4137 N N . LEU B 1 245 ? 15.43 -14.781 -8.781 1 97.75 245 LEU B N 1
ATOM 4138 C CA . LEU B 1 245 ? 13.992 -14.57 -8.688 1 97.75 245 LEU B CA 1
ATOM 4139 C C . LEU B 1 245 ? 13.617 -13.156 -9.117 1 97.75 245 LEU B C 1
ATOM 4141 O O . LEU B 1 245 ? 12.672 -12.969 -9.883 1 97.75 245 LEU B O 1
ATOM 4145 N N . ILE B 1 246 ? 14.289 -12.18 -8.57 1 98.44 246 ILE B N 1
ATOM 4146 C CA . ILE B 1 246 ? 14.141 -10.812 -9.062 1 98.44 246 ILE B CA 1
ATOM 4147 C C . ILE B 1 246 ? 15.188 -10.539 -10.141 1 98.44 246 ILE B C 1
ATOM 4149 O O . ILE B 1 246 ? 16.375 -10.438 -9.844 1 98.44 246 ILE B O 1
ATOM 4153 N N . GLU B 1 247 ? 14.703 -10.453 -11.273 1 97.75 247 GLU B N 1
ATOM 4154 C CA . GLU B 1 247 ? 15.57 -10.281 -12.438 1 97.75 247 GLU B CA 1
ATOM 4155 C C . GLU B 1 247 ? 15.016 -9.234 -13.391 1 97.75 247 GLU B C 1
ATOM 4157 O O . GLU B 1 247 ? 13.82 -9.258 -13.719 1 97.75 247 GLU B O 1
ATOM 4162 N N . GLU B 1 248 ? 15.844 -8.391 -13.836 1 97 248 GLU B N 1
ATOM 4163 C CA . GLU B 1 248 ? 15.438 -7.367 -14.789 1 97 248 GLU B CA 1
ATOM 4164 C C . GLU B 1 248 ? 15.188 -7.973 -16.172 1 97 248 GLU B C 1
ATOM 4166 O O . GLU B 1 248 ? 15.883 -8.906 -16.578 1 97 248 GLU B O 1
ATOM 4171 N N . CYS B 1 249 ? 14.305 -7.441 -16.797 1 95.69 249 CYS B N 1
ATOM 4172 C CA . CYS B 1 249 ? 14.023 -7.883 -18.156 1 95.69 249 CYS B CA 1
ATOM 4173 C C . CYS B 1 249 ? 15.156 -7.488 -19.094 1 95.69 249 CYS B C 1
ATOM 4175 O O . CYS B 1 249 ? 15.742 -6.414 -18.953 1 95.69 249 CYS B O 1
ATOM 4177 N N . SER B 1 250 ? 15.383 -8.25 -20.094 1 94.31 250 SER B N 1
ATOM 4178 C CA . SER B 1 250 ? 16.469 -8.023 -21.047 1 94.31 250 SER B CA 1
ATOM 4179 C C . SER B 1 250 ? 16.172 -6.844 -21.969 1 94.31 250 SER B C 1
ATOM 4181 O O . SER B 1 250 ? 17.094 -6.266 -22.547 1 94.31 250 SER B O 1
ATOM 4183 N N . CYS B 1 251 ? 14.945 -6.445 -22.109 1 95.44 251 CYS B N 1
ATOM 4184 C CA . CYS B 1 251 ? 14.586 -5.344 -22.984 1 95.44 251 CYS B CA 1
ATOM 4185 C C . CYS B 1 251 ? 15.062 -4.012 -22.422 1 95.44 251 CYS B C 1
ATOM 4187 O O . CYS B 1 251 ? 15.133 -3.016 -23.141 1 95.44 251 CYS B O 1
ATOM 4189 N N . LYS B 1 252 ? 15.234 -3.887 -21.156 1 95.19 252 LYS B N 1
ATOM 4190 C CA . LYS B 1 252 ? 15.828 -2.754 -20.453 1 95.19 252 LYS B CA 1
ATOM 4191 C C . LYS B 1 252 ? 14.859 -1.57 -20.406 1 95.19 252 LYS B C 1
ATOM 4193 O O . LYS B 1 252 ? 15.25 -0.462 -20.031 1 95.19 252 LYS B O 1
ATOM 4198 N N . LYS B 1 253 ? 13.641 -1.848 -20.734 1 97.19 253 LYS B N 1
ATOM 4199 C CA . LYS B 1 253 ? 12.641 -0.786 -20.672 1 97.19 253 LYS B CA 1
ATOM 4200 C C . LYS B 1 253 ? 12.25 -0.491 -19.234 1 97.19 253 LYS B C 1
ATOM 4202 O O . LYS B 1 253 ? 12.266 -1.384 -18.375 1 97.19 253 LYS B O 1
ATOM 4207 N N . GLU B 1 254 ? 11.914 0.728 -19.047 1 97.44 254 GLU B N 1
ATOM 4208 C CA . GLU B 1 254 ? 11.414 1.14 -17.734 1 97.44 254 GLU B CA 1
ATOM 4209 C C . GLU B 1 254 ? 9.898 1.363 -17.766 1 97.44 254 GLU B C 1
ATOM 4211 O O . GLU B 1 254 ? 9.406 2.17 -18.562 1 97.44 254 GLU B O 1
ATOM 4216 N N . PHE B 1 255 ? 9.195 0.636 -17.016 1 97.75 255 PHE B N 1
ATOM 4217 C CA . PHE B 1 255 ? 7.773 0.854 -16.766 1 97.75 255 PHE B CA 1
ATOM 4218 C C . PHE B 1 255 ? 7.559 1.574 -15.445 1 97.75 255 PHE B C 1
ATOM 4220 O O . PHE B 1 255 ? 8.133 1.193 -14.422 1 97.75 255 PHE B O 1
ATOM 4227 N N . PHE B 1 256 ? 6.801 2.658 -15.461 1 98 256 PHE B N 1
ATOM 4228 C CA . PHE B 1 256 ? 6.605 3.412 -14.227 1 98 256 PHE B CA 1
ATOM 4229 C C . PHE B 1 256 ? 5.223 4.051 -14.195 1 98 256 PHE B C 1
ATOM 4231 O O . PHE B 1 256 ? 4.605 4.258 -15.242 1 98 256 PHE B O 1
ATOM 4238 N N . TYR B 1 257 ? 4.734 4.246 -13.008 1 98.31 257 TYR B N 1
ATOM 4239 C CA . TYR B 1 257 ? 3.475 4.957 -12.828 1 98.31 257 TYR B CA 1
ATOM 4240 C C . TYR B 1 257 ? 3.633 6.438 -13.156 1 98.31 257 TYR B C 1
ATOM 4242 O O . TYR B 1 257 ? 4.668 7.039 -12.859 1 98.31 257 TYR B O 1
ATOM 4250 N N . ASP B 1 258 ? 2.674 6.926 -13.695 1 97.62 258 ASP B N 1
ATOM 4251 C CA . ASP B 1 258 ? 2.529 8.352 -13.961 1 97.62 258 ASP B CA 1
ATOM 4252 C C . ASP B 1 258 ? 1.121 8.836 -13.617 1 97.62 258 ASP B C 1
ATOM 4254 O O . ASP B 1 258 ? 0.245 8.031 -13.297 1 97.62 258 ASP B O 1
ATOM 4258 N N . ILE B 1 259 ? 0.977 10.141 -13.516 1 97.44 259 ILE B N 1
ATOM 4259 C CA . ILE B 1 259 ? -0.332 10.703 -13.195 1 97.44 259 ILE B CA 1
ATOM 4260 C C . ILE B 1 259 ? -0.918 11.383 -14.43 1 97.44 259 ILE B C 1
ATOM 4262 O O . ILE B 1 259 ? -0.268 12.227 -15.047 1 97.44 259 ILE B O 1
ATOM 4266 N N . SER B 1 260 ? -2.074 10.93 -14.766 1 97.38 260 SER B N 1
ATOM 4267 C CA . SER B 1 260 ? -2.814 11.516 -15.883 1 97.38 260 SER B CA 1
ATOM 4268 C C . SER B 1 260 ? -4.066 12.242 -15.391 1 97.38 260 SER B C 1
ATOM 4270 O O . SER B 1 260 ? -4.543 11.992 -14.289 1 97.38 260 SER B O 1
ATOM 4272 N N . VAL B 1 261 ? -4.527 13.18 -16.203 1 96.44 261 VAL B N 1
ATOM 4273 C CA . VAL B 1 261 ? -5.691 13.992 -15.852 1 96.44 261 VAL B CA 1
ATOM 4274 C C . VAL B 1 261 ? -6.699 13.977 -17 1 96.44 261 VAL B C 1
ATOM 4276 O O . VAL B 1 261 ? -6.316 14.062 -18.172 1 96.44 261 VAL B O 1
ATOM 4279 N N . VAL B 1 262 ? -7.895 13.758 -16.641 1 94.44 262 VAL B N 1
ATOM 4280 C CA . VAL B 1 262 ? -8.961 13.875 -17.625 1 94.44 262 VAL B CA 1
ATOM 4281 C C . VAL B 1 262 ? -9.992 14.906 -17.141 1 94.44 262 VAL B C 1
ATOM 4283 O O . VAL B 1 262 ? -10.328 14.953 -15.961 1 94.44 262 VAL B O 1
ATOM 4286 N N . GLU B 1 263 ? -10.531 15.766 -18.031 1 91.56 263 GLU B N 1
ATOM 4287 C CA . GLU B 1 263 ? -11.484 16.828 -17.719 1 91.56 263 GLU B CA 1
ATOM 4288 C C . GLU B 1 263 ? -12.906 16.266 -17.625 1 91.56 263 GLU B C 1
ATOM 4290 O O . GLU B 1 263 ? -13.242 15.289 -18.281 1 91.56 263 GLU B O 1
#